Protein AF-0000000079325848 (afdb_homodimer)

Nearest PDB structures (foldseek):
  3lsg-assembly1_A  TM=9.115E-01  e=1.574E-06  Fusobacterium nucleatum subsp. nucleatum
  3w6v-assembly1_A  TM=9.261E-01  e=7.712E-06  Streptomyces griseus
  6swi-assembly1_A  TM=8.806E-01  e=7.287E-06  Geobacillus stearothermophilus
  3oio-assembly1_A  TM=8.259E-01  e=2.143E-05  Chromobacterium violaceum
  4fe7-assembly1_A-2  TM=6.084E-01  e=6.146E-06  Escherichia coli

InterPro domains:
  IPR009057 Homedomain-like superfamily [SSF46689] (204-253)
  IPR018060 AraC-like, DNA binding HTH domain [PF12833] (173-251)
  IPR018060 AraC-like, DNA binding HTH domain [PS01124] (154-252)
  IPR018060 AraC-like, DNA binding HTH domain [SM00342] (167-250)
  IPR018062 HTH domain AraC-type, conserved site [PS00041] (204-246)
  IPR020449 Transcription regulator HTH, AraC- type, HTH domain [PR00032] (219-234)
  IPR020449 Transcription regulator HTH, AraC- type, HTH domain [PR00032] (234-250)
  IPR037923 Transcription regulator HTH-like [SSF51215] (17-138)

Foldseek 3Di:
DKFWPDWDFFDKDFQFFKDWDQQAAQWKKKKFWQAKKWWQDPNDIDIDGHGKIAIAGGRHTGIMGHDDGMTTIIMTTMHDPDCLPVVPDADHRDIFHFQASVVLNVLSVVLNVLNVDDDPCSVVSNVVSVSVNSVRVNVRRPDDDQDPCRNVLVVLLVVCLVQLQDQDDLVVSCVSSVHDSVVQQVVNCVRPVDGPVVSSLVSLLVQLLVCLLPHPDDLVVSCNSSNHPDSVVNQVSNCVVPVDGSVVSSVVSVVVVVVVD/DKFWPDWDFFDKDFQFFKDWDQQAAQFKKKKFWQAKKWWQDPNDIDIDGHGKIAIAGGRHTGIMGHPDGMTTIIMTTMHDPDCLPVVPDADHRDIFHFQASVVLNVLSVVLNVLNVDDDPCSVVSNVVSVSVNSVRVNVRRPDDDDDDCSNVLVVLLVVCLVQLQDQDDLVVSCVSSVHDSVVQQVVNCVNPVDGPVVSSLVSLLVQLLVCLLPHPDDLVVSCNSSNHPDSVVNQVSNCVVPVDGSVVSSVVSVVVVVVVD

Sequence (522 aa):
MTNIFYVGCDATHTNDFIFDIPLGHDCWLLVITQTPALFYVNGEFKEYPAHSAVLYHPHQKIYYRACAEKYINDWIRFDSTESYVTETTFPLGVPFSLDDPEYCHKLLQLLVTENSFNKDYKESSIDYLLRTLFNKLLESCFHTGITPQYYNLINLRTAIHNNPGNNWTVPNMADFIHISQGYLQTIYKNTFGISCMDDVIDSRIRLAKEYLFHCNRTIVEVAILCGYNNVEHFCRQFKQVTGYTPGKFRDHAVNSSILSCMTNIFYVGCDATHTNDFIFDIPLGHDCWLLVITQTPALFYVNGEFKEYPAHSAVLYHPHQKIYYRACAEKYINDWIRFDSTESYVTETTFPLGVPFSLDDPEYCHKLLQLLVTENSFNKDYKESSIDYLLRTLFNKLLESCFHTGITPQYYNLINLRTAIHNNPGNNWTVPNMADFIHISQGYLQTIYKNTFGISCMDDVIDSRIRLAKEYLFHCNRTIVEVAILCGYNNVEHFCRQFKQVTGYTPGKFRDHAVNSSILSC

Solvent-accessible surface area (backbone atoms only — not comparable to full-atom values): 27612 Å² total; per-residue (Å²): 101,72,48,76,79,46,55,52,51,71,44,74,42,51,43,81,39,55,35,71,34,73,60,34,47,94,33,33,37,40,41,36,28,67,29,38,32,31,33,56,40,94,91,37,81,45,76,43,61,48,34,24,36,31,38,36,53,57,52,37,65,39,44,39,29,31,71,41,77,47,25,33,30,32,39,38,33,30,44,65,74,40,59,81,67,78,62,49,85,68,66,70,51,44,70,40,55,52,70,53,54,68,61,51,48,52,51,49,52,51,45,33,46,45,71,72,43,92,54,94,51,34,68,62,34,48,48,29,50,50,51,35,48,49,45,51,50,56,60,8,67,73,59,82,77,85,52,95,60,42,63,51,50,53,52,49,52,46,48,42,66,54,42,38,34,49,82,81,42,65,65,51,52,14,56,72,64,71,51,53,54,69,57,43,50,52,52,38,22,72,73,69,74,45,44,59,64,57,53,48,50,52,41,17,46,54,51,36,51,51,43,48,67,54,33,85,61,52,72,61,54,43,24,45,62,32,40,40,93,42,56,68,59,39,41,52,50,40,21,72,73,71,72,37,46,62,70,56,43,33,52,47,44,54,42,54,66,49,58,78,95,100,70,46,77,78,44,56,52,50,72,46,74,41,49,44,81,40,52,36,69,35,74,60,33,47,94,33,34,38,40,40,37,28,66,29,38,31,31,32,55,40,94,91,35,82,44,77,43,60,48,34,24,36,32,37,36,55,57,53,36,64,39,43,39,29,32,71,42,76,48,25,33,30,31,41,38,34,30,42,66,73,41,58,80,65,78,62,49,85,66,67,69,52,42,70,41,54,51,73,53,54,68,62,50,50,50,51,51,52,51,45,35,46,45,71,72,42,91,54,93,52,34,68,63,37,49,49,29,51,49,52,36,48,51,44,51,49,55,60,9,66,72,57,80,75,86,51,91,57,44,67,50,50,52,52,49,54,47,48,41,65,54,40,37,34,48,82,81,40,65,64,53,52,15,56,72,65,71,52,52,54,69,58,44,49,51,53,38,22,72,72,70,72,44,44,58,65,58,52,47,51,51,41,17,45,53,50,37,51,51,44,48,67,55,32,84,61,51,72,60,55,43,25,46,63,31,41,38,93,41,56,67,58,40,41,52,50,40,21,71,75,71,73,36,45,60,70,57,44,34,53,45,46,54,41,54,66,48,59,78,97

Organism: NCBI:txid704125

Structure (mmCIF, N/CA/C/O backbone):
data_AF-0000000079325848-model_v1
#
loop_
_entity.id
_entity.type
_entity.pdbx_description
1 polymer 'Uncharacterized protein'
#
loop_
_atom_site.group_PDB
_atom_site.id
_atom_site.type_symbol
_atom_site.label_atom_id
_atom_site.label_alt_id
_atom_site.label_comp_id
_atom_site.label_asym_id
_atom_site.label_entity_id
_atom_site.label_seq_id
_atom_site.pdbx_PDB_ins_code
_atom_site.Cartn_x
_atom_site.Cartn_y
_atom_site.Cartn_z
_atom_site.occupancy
_atom_site.B_iso_or_equiv
_atom_site.auth_seq_id
_atom_site.auth_comp_id
_atom_site.auth_asym_id
_atom_site.auth_atom_id
_atom_site.pdbx_PDB_model_num
ATOM 1 N N . MET A 1 1 ? 4.508 1.428 22.703 1 84.69 1 MET A N 1
ATOM 2 C CA . MET A 1 1 ? 3.318 2.061 22.141 1 84.69 1 MET A CA 1
ATOM 3 C C . MET A 1 1 ? 3.697 3.176 21.172 1 84.69 1 MET A C 1
ATOM 5 O O . MET A 1 1 ? 4.664 3.906 21.406 1 84.69 1 MET A O 1
ATOM 9 N N . THR A 1 2 ? 3.045 3.17 20 1 91.75 2 THR A N 1
ATOM 10 C CA . THR A 1 2 ? 3.34 4.172 18.984 1 91.75 2 THR A CA 1
ATOM 11 C C . THR A 1 2 ? 2.115 5.035 18.703 1 91.75 2 THR A C 1
ATOM 13 O O . THR A 1 2 ? 1 4.523 18.578 1 91.75 2 THR A O 1
ATOM 16 N N . ASN A 1 3 ? 2.305 6.344 18.703 1 92.75 3 ASN A N 1
ATOM 17 C CA . ASN A 1 3 ? 1.261 7.312 18.391 1 92.75 3 ASN A CA 1
ATOM 18 C C . ASN A 1 3 ? 1.679 8.234 17.25 1 92.75 3 ASN A C 1
ATOM 20 O O . ASN A 1 3 ? 2.711 8.906 17.328 1 92.75 3 ASN A O 1
ATOM 24 N N . ILE A 1 4 ? 0.86 8.273 16.219 1 96.19 4 ILE A N 1
ATOM 25 C CA . ILE A 1 4 ? 1.15 9.148 15.094 1 96.19 4 ILE A CA 1
ATOM 26 C C . ILE A 1 4 ? 0.505 10.516 15.312 1 96.19 4 ILE A C 1
ATOM 28 O O . ILE A 1 4 ? -0.701 10.602 15.562 1 96.19 4 ILE A O 1
ATOM 32 N N . PHE A 1 5 ? 1.353 11.555 15.266 1 94 5 PHE A N 1
ATOM 33 C CA . PHE A 1 5 ? 0.826 12.914 15.328 1 94 5 PHE A CA 1
ATOM 34 C C . PHE A 1 5 ? 0.332 13.359 13.953 1 94 5 PHE A C 1
ATOM 36 O O . PHE A 1 5 ? -0.732 13.977 13.844 1 94 5 PHE A O 1
ATOM 43 N N . TYR A 1 6 ? 1.135 13.062 13.008 1 94.69 6 TYR A N 1
ATOM 44 C CA . TYR A 1 6 ? 0.737 13.383 11.641 1 94.69 6 TYR A CA 1
ATOM 45 C C . TYR A 1 6 ? 1.516 12.547 10.633 1 94.69 6 TYR A C 1
ATOM 47 O O . TYR A 1 6 ? 2.686 12.227 10.852 1 94.69 6 TYR A O 1
ATOM 55 N N . VAL A 1 7 ? 0.875 12.133 9.594 1 97.06 7 VAL A N 1
ATOM 56 C CA . VAL A 1 7 ? 1.487 11.469 8.445 1 97.06 7 VAL A CA 1
ATOM 57 C C . VAL A 1 7 ? 0.909 12.023 7.152 1 97.06 7 VAL A C 1
ATOM 59 O O . VAL A 1 7 ? -0.306 12.203 7.031 1 97.06 7 VAL A O 1
ATOM 62 N N . GLY A 1 8 ? 1.808 12.391 6.285 1 94.94 8 GLY A N 1
ATOM 63 C CA . GLY A 1 8 ? 1.403 12.945 5.004 1 94.94 8 GLY A CA 1
ATOM 64 C C . GLY A 1 8 ? 2.26 12.469 3.848 1 94.94 8 GLY A C 1
ATOM 65 O O . GLY A 1 8 ? 3.393 12.023 4.051 1 94.94 8 GLY A O 1
ATOM 66 N N . CYS A 1 9 ? 1.66 12.492 2.641 1 95.44 9 CYS A N 1
ATOM 67 C CA . CYS A 1 9 ? 2.363 12.078 1.432 1 95.44 9 CYS A CA 1
ATOM 68 C C . CYS A 1 9 ? 2.295 13.156 0.362 1 95.44 9 CYS A C 1
ATOM 70 O O . CYS A 1 9 ? 1.369 13.977 0.355 1 95.44 9 CYS A O 1
ATOM 72 N N . ASP A 1 10 ? 3.318 13.156 -0.477 1 94.88 10 ASP A N 1
ATOM 73 C CA . ASP A 1 10 ? 3.357 13.914 -1.724 1 94.88 10 ASP A CA 1
ATOM 74 C C . ASP A 1 10 ? 3.225 15.414 -1.46 1 94.88 10 ASP A C 1
ATOM 76 O O . ASP A 1 10 ? 2.59 16.125 -2.234 1 94.88 10 ASP A O 1
ATOM 80 N N . ALA A 1 11 ? 3.684 15.844 -0.314 1 91.5 11 ALA A N 1
ATOM 81 C CA . ALA A 1 11 ? 3.719 17.281 -0.104 1 91.5 11 ALA A CA 1
ATOM 82 C C . ALA A 1 11 ? 4.594 17.969 -1.15 1 91.5 11 ALA A C 1
ATOM 84 O O . ALA A 1 11 ? 5.758 17.609 -1.333 1 91.5 11 ALA A O 1
ATOM 85 N N . THR A 1 12 ? 4.09 18.906 -1.812 1 91.06 12 THR A N 1
ATOM 86 C CA . THR A 1 12 ? 4.793 19.578 -2.898 1 91.06 12 THR A CA 1
ATOM 87 C C . THR A 1 12 ? 5.066 21.031 -2.547 1 91.06 12 THR A C 1
ATOM 89 O O . THR A 1 12 ? 4.148 21.781 -2.195 1 91.06 12 THR A O 1
ATOM 92 N N . HIS A 1 13 ? 6.324 21.406 -2.646 1 88.94 13 HIS A N 1
ATOM 93 C CA . HIS A 1 13 ? 6.766 22.75 -2.328 1 88.94 13 HIS A CA 1
ATOM 94 C C . HIS A 1 13 ? 7.586 23.344 -3.471 1 88.94 13 HIS A C 1
ATOM 96 O O . HIS A 1 13 ? 8.07 22.625 -4.336 1 88.94 13 HIS A O 1
ATOM 102 N N . THR A 1 14 ? 7.672 24.641 -3.416 1 89 14 THR A N 1
ATOM 103 C CA . THR A 1 14 ? 8.461 25.344 -4.418 1 89 14 THR A CA 1
ATOM 104 C C . THR A 1 14 ? 9.938 25.344 -4.047 1 89 14 THR A C 1
ATOM 106 O O . THR A 1 14 ? 10.328 24.766 -3.035 1 89 14 THR A O 1
ATOM 109 N N . ASN A 1 15 ? 10.758 25.984 -4.93 1 91.75 15 ASN A N 1
ATOM 110 C CA . ASN A 1 15 ? 12.211 25.938 -4.809 1 91.75 15 ASN A CA 1
ATOM 111 C C . ASN A 1 15 ? 12.703 26.75 -3.619 1 91.75 15 ASN A C 1
ATOM 113 O O . ASN A 1 15 ? 13.859 26.656 -3.221 1 91.75 15 ASN A O 1
ATOM 117 N N . ASP A 1 16 ? 11.906 27.484 -3.004 1 88.25 16 ASP A N 1
ATOM 118 C CA . ASP A 1 16 ? 12.297 28.328 -1.877 1 88.25 16 ASP A CA 1
ATOM 119 C C . ASP A 1 16 ? 11.984 27.641 -0.548 1 88.25 16 ASP A C 1
ATOM 121 O O . ASP A 1 16 ? 12.148 28.234 0.518 1 88.25 16 ASP A O 1
ATOM 125 N N . PHE A 1 17 ? 11.664 26.438 -0.591 1 90.56 17 PHE A N 1
ATOM 126 C CA . PHE A 1 17 ? 11.266 25.703 0.604 1 90.56 17 PHE A CA 1
ATOM 127 C C . PHE A 1 17 ? 12.461 25.469 1.52 1 90.56 17 PHE A C 1
ATOM 129 O O . PHE A 1 17 ? 13.508 25 1.071 1 90.56 17 PHE A O 1
ATOM 136 N N . ILE A 1 18 ? 12.273 25.797 2.785 1 90.12 18 ILE A N 1
ATOM 137 C CA . ILE A 1 18 ? 13.25 25.547 3.838 1 90.12 18 ILE A CA 1
ATOM 138 C C . ILE A 1 18 ? 12.539 25.031 5.086 1 90.12 18 ILE A C 1
ATOM 140 O O . ILE A 1 18 ? 11.516 25.578 5.504 1 90.12 18 ILE A O 1
ATOM 144 N N . PHE A 1 19 ? 12.977 23.922 5.625 1 91.62 19 PHE A N 1
ATOM 145 C CA . PHE A 1 19 ? 12.547 23.422 6.918 1 91.62 19 PHE A CA 1
ATOM 146 C C . PHE A 1 19 ? 13.68 23.484 7.934 1 91.62 19 PHE A C 1
ATOM 148 O O . PHE A 1 19 ? 14.672 22.781 7.812 1 91.62 19 PHE A O 1
ATOM 155 N N . ASP A 1 20 ? 13.547 24.391 8.875 1 91 20 ASP A N 1
ATOM 156 C CA . ASP A 1 20 ? 14.609 24.688 9.836 1 91 20 ASP A CA 1
ATOM 157 C C . ASP A 1 20 ? 14.07 24.703 11.266 1 91 20 ASP A C 1
ATOM 159 O O . ASP A 1 20 ? 13.438 25.672 11.68 1 91 20 ASP A O 1
ATOM 163 N N . ILE A 1 21 ? 14.367 23.609 11.961 1 89.56 21 ILE A N 1
ATOM 164 C CA . ILE A 1 21 ? 14 23.516 13.367 1 89.56 21 ILE A CA 1
ATOM 165 C C . ILE A 1 21 ? 15.242 23.234 14.203 1 89.56 21 ILE A C 1
ATOM 167 O O . ILE A 1 21 ? 15.555 22.078 14.5 1 89.56 21 ILE A O 1
ATOM 171 N N . PRO A 1 22 ? 15.875 24.25 14.703 1 89.62 22 PRO A N 1
ATOM 172 C CA . PRO A 1 22 ? 17.172 24.094 15.367 1 89.62 22 PRO A CA 1
ATOM 173 C C . PRO A 1 22 ? 17.109 23.219 16.609 1 89.62 22 PRO A C 1
ATOM 175 O O . PRO A 1 22 ? 18.047 22.484 16.906 1 89.62 22 PRO A O 1
ATOM 178 N N . LEU A 1 23 ? 15.992 23.266 17.297 1 89.25 23 LEU A N 1
ATOM 179 C CA . LEU A 1 23 ? 15.875 22.5 18.531 1 89.25 23 LEU A CA 1
ATOM 180 C C . LEU A 1 23 ? 15.18 21.156 18.281 1 89.25 23 LEU A C 1
ATOM 182 O O . LEU A 1 23 ? 15.008 20.359 19.203 1 89.25 23 LEU A O 1
ATOM 186 N N . GLY A 1 24 ? 14.773 21 17.094 1 90.19 24 GLY A N 1
ATOM 187 C CA . GLY A 1 24 ? 14.086 19.781 16.734 1 90.19 24 GLY A CA 1
ATOM 188 C C . GLY A 1 24 ? 12.68 19.688 17.281 1 90.19 24 GLY A C 1
ATOM 189 O O . GLY A 1 24 ? 12.211 20.625 17.953 1 90.19 24 GLY A O 1
ATOM 190 N N . HIS A 1 25 ? 11.953 18.594 16.953 1 89.06 25 HIS A N 1
ATOM 191 C CA . HIS A 1 25 ? 10.641 18.281 17.5 1 89.06 25 HIS A CA 1
ATOM 192 C C . HIS A 1 25 ? 10.75 17.5 18.797 1 89.06 25 HIS A C 1
ATOM 194 O O . HIS A 1 25 ? 11.812 16.953 19.109 1 89.06 25 HIS A O 1
ATOM 200 N N . ASP A 1 26 ? 9.641 17.438 19.547 1 91.06 26 ASP A N 1
ATOM 201 C CA . ASP A 1 26 ? 9.586 16.609 20.75 1 91.06 26 ASP A CA 1
ATOM 202 C C . ASP A 1 26 ? 9.188 15.172 20.406 1 91.06 26 ASP A C 1
ATOM 204 O O . ASP A 1 26 ? 8.828 14.391 21.281 1 91.06 26 ASP A O 1
ATOM 208 N N . CYS A 1 27 ? 9.234 14.844 19.188 1 95 27 CYS A N 1
ATOM 209 C CA . CYS A 1 27 ? 8.867 13.531 18.688 1 95 27 CYS A CA 1
ATOM 210 C C . CYS A 1 27 ? 9.789 13.102 17.547 1 95 27 CYS A C 1
ATOM 212 O O . CYS A 1 27 ? 10.703 13.844 17.172 1 95 27 CYS A O 1
ATOM 214 N N . TRP A 1 28 ? 9.602 11.836 17.094 1 96.94 28 TRP A N 1
ATOM 215 C CA . TRP A 1 28 ? 10.344 11.344 15.938 1 96.94 28 TRP A CA 1
ATOM 216 C C . TRP A 1 28 ? 9.805 11.938 14.641 1 96.94 28 TRP A C 1
ATOM 218 O O . TRP A 1 28 ? 8.594 12.117 14.492 1 96.94 28 TRP A O 1
ATOM 228 N N . LEU A 1 29 ? 10.711 12.219 13.719 1 96.88 29 LEU A N 1
ATOM 229 C CA . LEU A 1 29 ? 10.328 12.68 12.383 1 96.88 29 LEU A CA 1
ATOM 230 C C . LEU A 1 29 ? 11.039 11.867 11.305 1 96.88 29 LEU A C 1
ATOM 232 O O . LEU A 1 29 ? 12.266 11.82 11.266 1 96.88 29 LEU A O 1
ATOM 236 N N . LEU A 1 30 ? 10.281 11.164 10.523 1 98.31 30 LEU A N 1
ATOM 237 C CA . LEU A 1 30 ? 10.812 10.516 9.328 1 98.31 30 LEU A CA 1
ATOM 238 C C . LEU A 1 30 ? 10.422 11.289 8.078 1 98.31 30 LEU A C 1
ATOM 240 O O . LEU A 1 30 ? 9.25 11.617 7.879 1 98.31 30 LEU A O 1
ATOM 244 N N . VAL A 1 31 ? 11.398 11.625 7.277 1 97.75 31 VAL A N 1
ATOM 245 C CA . VAL A 1 31 ? 11.18 12.32 6.016 1 97.75 31 VAL A CA 1
ATOM 246 C C . VAL A 1 31 ? 11.688 11.461 4.855 1 97.75 31 VAL A C 1
ATOM 248 O O . VAL A 1 31 ? 12.789 10.914 4.918 1 97.75 31 VAL A O 1
ATOM 251 N N . ILE A 1 32 ? 10.906 11.289 3.855 1 98.19 32 ILE A N 1
ATOM 252 C CA . ILE A 1 32 ? 11.289 10.609 2.623 1 98.19 32 ILE A CA 1
ATOM 253 C C . ILE A 1 32 ? 11.102 11.547 1.434 1 98.19 32 ILE A C 1
ATOM 255 O O . ILE A 1 32 ? 9.969 11.906 1.094 1 98.19 32 ILE A O 1
ATOM 259 N N . THR A 1 33 ? 12.18 11.891 0.794 1 97.81 33 THR A N 1
ATOM 260 C CA . THR A 1 33 ? 12.109 12.844 -0.308 1 97.81 33 THR A CA 1
ATOM 261 C C . THR A 1 33 ? 11.844 12.125 -1.628 1 97.81 33 THR A C 1
ATOM 263 O O . THR A 1 33 ? 12.367 11.031 -1.859 1 97.81 33 THR A O 1
ATOM 266 N N . GLN A 1 34 ? 11.008 12.672 -2.447 1 96.88 34 GLN A N 1
ATOM 267 C CA . GLN A 1 34 ? 10.781 12.188 -3.807 1 96.88 34 GLN A CA 1
ATOM 268 C C . GLN A 1 34 ? 11.68 12.922 -4.805 1 96.88 34 GLN A C 1
ATOM 270 O O . GLN A 1 34 ? 11.906 12.438 -5.914 1 96.88 34 GLN A O 1
ATOM 275 N N . THR A 1 35 ? 12.156 14.086 -4.453 1 97.25 35 THR A N 1
ATOM 276 C CA . THR A 1 35 ? 13.086 14.914 -5.215 1 97.25 35 THR A CA 1
ATOM 277 C C . THR A 1 35 ? 14.391 15.109 -4.441 1 97.25 35 THR A C 1
ATOM 279 O O . THR A 1 35 ? 14.453 14.836 -3.242 1 97.25 35 THR A O 1
ATOM 282 N N . PRO A 1 36 ? 15.469 15.508 -5.188 1 96.75 36 PRO A N 1
ATOM 283 C CA . PRO A 1 36 ? 16.688 15.836 -4.445 1 96.75 36 PRO A CA 1
ATOM 284 C C . PRO A 1 36 ? 16.469 16.953 -3.432 1 96.75 36 PRO A C 1
ATOM 286 O O . PRO A 1 36 ? 15.547 17.766 -3.576 1 96.75 36 PRO A O 1
ATOM 289 N N . ALA A 1 37 ? 17.344 16.969 -2.402 1 97.5 37 ALA A N 1
ATOM 290 C CA . ALA A 1 37 ? 17.234 17.984 -1.35 1 97.5 37 ALA A CA 1
ATOM 291 C C . ALA A 1 37 ? 18.578 18.219 -0.678 1 97.5 37 ALA A C 1
ATOM 293 O O . ALA A 1 37 ? 19.484 17.391 -0.776 1 97.5 37 ALA A O 1
ATOM 294 N N . LEU A 1 38 ? 18.719 19.406 -0.128 1 97.75 38 LEU A N 1
ATOM 295 C CA . LEU A 1 38 ? 19.906 19.75 0.662 1 97.75 38 LEU A CA 1
ATOM 296 C C . LEU A 1 38 ? 19.625 19.578 2.152 1 97.75 38 LEU A C 1
ATOM 298 O O . LEU A 1 38 ? 18.609 20.047 2.664 1 97.75 38 LEU A O 1
ATOM 302 N N . PHE A 1 39 ? 20.516 18.859 2.809 1 97.81 39 PHE A N 1
ATOM 303 C CA . PHE A 1 39 ? 20.375 18.594 4.234 1 97.81 39 PHE A CA 1
ATOM 304 C C . PHE A 1 39 ? 21.578 19.109 5.008 1 97.81 39 PHE A C 1
ATOM 306 O O . PHE A 1 39 ? 22.672 19.219 4.457 1 97.81 39 PHE A O 1
ATOM 313 N N . TYR A 1 40 ? 21.328 19.516 6.219 1 96.38 40 TYR A N 1
ATOM 314 C CA . TYR A 1 40 ? 22.406 19.781 7.16 1 96.38 40 TYR A CA 1
ATOM 315 C C . TYR A 1 40 ? 22.812 18.516 7.887 1 96.38 40 TYR A C 1
ATOM 317 O O . TYR A 1 40 ? 22.047 17.969 8.68 1 96.38 40 TYR A O 1
ATOM 325 N N . VAL A 1 41 ? 24.031 18.031 7.652 1 94.75 41 VAL A N 1
ATOM 326 C CA . VAL A 1 41 ? 24.5 16.766 8.188 1 94.75 41 VAL A CA 1
ATOM 327 C C . VAL A 1 41 ? 25.906 16.938 8.758 1 94.75 41 VAL A C 1
ATOM 329 O O . VAL A 1 41 ? 26.828 17.344 8.039 1 94.75 41 VAL A O 1
ATOM 332 N N . ASN A 1 42 ? 26.016 16.594 9.969 1 91.81 42 ASN A N 1
ATOM 333 C CA . ASN A 1 42 ? 27.328 16.625 10.609 1 91.81 42 ASN A CA 1
ATOM 334 C C . ASN A 1 42 ? 28.016 17.969 10.406 1 91.81 42 ASN A C 1
ATOM 336 O O . ASN A 1 42 ? 29.188 18.016 10 1 91.81 42 ASN A O 1
ATOM 340 N N . GLY A 1 43 ? 27.312 19 10.508 1 91.94 43 GLY A N 1
ATOM 341 C CA . GLY A 1 43 ? 27.891 20.328 10.5 1 91.94 43 GLY A CA 1
ATOM 342 C C . GLY A 1 43 ? 28.047 20.922 9.109 1 91.94 43 GLY A C 1
ATOM 343 O O . GLY A 1 43 ? 28.578 22.016 8.945 1 91.94 43 GLY A O 1
ATOM 344 N N . GLU A 1 44 ? 27.594 20.25 8.141 1 95.38 44 GLU A N 1
ATOM 345 C CA . GLU A 1 44 ? 27.734 20.719 6.766 1 95.38 44 GLU A CA 1
ATOM 346 C C . GLU A 1 44 ? 26.438 20.547 5.984 1 95.38 44 GLU A C 1
ATOM 348 O O . GLU A 1 44 ? 25.656 19.641 6.273 1 95.38 44 GLU A O 1
ATOM 353 N N . PHE A 1 45 ? 26.312 21.453 4.98 1 96.19 45 PHE A N 1
ATOM 354 C CA . PHE A 1 45 ? 25.203 21.312 4.039 1 96.19 45 PHE A CA 1
ATOM 355 C C . PHE A 1 45 ? 25.594 20.406 2.875 1 96.19 45 PHE A C 1
ATOM 357 O O . PHE A 1 45 ? 26.641 20.625 2.246 1 96.19 45 PHE A O 1
ATOM 364 N N . LYS A 1 46 ? 24.828 19.453 2.639 1 96.62 46 LYS A N 1
ATOM 365 C CA . LYS A 1 46 ? 25.109 18.484 1.585 1 96.62 46 LYS A CA 1
ATOM 366 C C . LYS A 1 46 ? 23.859 18.141 0.796 1 96.62 46 LYS A C 1
ATOM 368 O O . LYS A 1 46 ? 22.781 17.984 1.375 1 96.62 46 LYS A O 1
ATOM 373 N N . GLU A 1 47 ? 23.984 17.984 -0.487 1 97.19 47 GLU A N 1
ATOM 374 C CA . GLU A 1 47 ? 22.875 17.562 -1.333 1 97.19 47 GLU A CA 1
ATOM 375 C C . GLU A 1 47 ? 22.75 16.047 -1.368 1 97.19 47 GLU A C 1
ATOM 377 O O . GLU A 1 47 ? 23.766 15.344 -1.419 1 97.19 47 GLU A O 1
ATOM 382 N N . TYR A 1 48 ? 21.594 15.594 -1.31 1 96.12 48 TYR A N 1
ATOM 383 C CA . TYR A 1 48 ? 21.281 14.172 -1.444 1 96.12 48 TYR A CA 1
ATOM 384 C C . TYR A 1 48 ? 20.297 13.938 -2.586 1 96.12 48 TYR A C 1
ATOM 386 O O . TYR A 1 48 ? 19.484 14.812 -2.906 1 96.12 48 TYR A O 1
ATOM 394 N N . PRO A 1 49 ? 20.375 12.812 -3.264 1 94.62 49 PRO A N 1
ATOM 395 C CA . PRO A 1 49 ? 19.516 12.539 -4.414 1 94.62 49 PRO A CA 1
ATOM 396 C C . PRO A 1 49 ? 18.062 12.289 -4.02 1 94.62 49 PRO A C 1
ATOM 398 O O . PRO A 1 49 ? 17.75 12.219 -2.828 1 94.62 49 PRO A O 1
ATOM 401 N N . ALA A 1 50 ? 17.172 12.195 -5.078 1 96 50 ALA A N 1
ATOM 402 C CA . ALA A 1 50 ? 15.781 11.781 -4.852 1 96 50 ALA A CA 1
ATOM 403 C C . ALA A 1 50 ? 15.727 10.414 -4.168 1 96 50 ALA A C 1
ATOM 405 O O . ALA A 1 50 ? 16.688 9.648 -4.219 1 96 50 ALA A O 1
ATOM 406 N N . HIS A 1 51 ? 14.633 10.188 -3.496 1 97 51 HIS A N 1
ATOM 407 C CA . HIS A 1 51 ? 14.352 8.922 -2.832 1 97 51 HIS A CA 1
ATOM 408 C C . HIS A 1 51 ? 15.312 8.688 -1.67 1 97 51 HIS A C 1
ATOM 410 O O . HIS A 1 51 ? 15.836 7.582 -1.502 1 97 51 HIS A O 1
ATOM 416 N N . SER A 1 52 ? 15.594 9.781 -0.936 1 96.5 52 SER A N 1
ATOM 417 C CA . SER A 1 52 ? 16.375 9.695 0.296 1 96.5 52 SER A CA 1
ATOM 418 C C . SER A 1 52 ? 15.461 9.672 1.522 1 96.5 52 SER A C 1
ATOM 420 O O . SER A 1 52 ? 14.422 10.336 1.542 1 96.5 52 SER A O 1
ATOM 422 N N . ALA A 1 53 ? 15.852 8.898 2.514 1 97.69 53 ALA A N 1
ATOM 423 C CA . ALA A 1 53 ? 15.156 8.859 3.795 1 97.69 53 ALA A CA 1
ATOM 424 C C . ALA A 1 53 ? 16.047 9.367 4.922 1 97.69 53 ALA A C 1
ATOM 426 O O . ALA A 1 53 ? 17.25 9.109 4.934 1 97.69 53 ALA A O 1
ATOM 427 N N . VAL A 1 54 ? 15.5 10.102 5.875 1 97.94 54 VAL A N 1
ATOM 428 C CA . VAL A 1 54 ? 16.219 10.562 7.055 1 97.94 54 VAL A CA 1
ATOM 429 C C . VAL A 1 54 ? 15.305 10.5 8.273 1 97.94 54 VAL A C 1
ATOM 431 O O . VAL A 1 54 ? 14.125 10.859 8.203 1 97.94 54 VAL A O 1
ATOM 434 N N . LEU A 1 55 ? 15.781 9.938 9.328 1 98.06 55 LEU A N 1
ATOM 435 C CA . LEU A 1 55 ? 15.07 9.867 10.602 1 98.06 55 LEU A CA 1
ATOM 436 C C . LEU A 1 55 ? 15.711 10.789 11.633 1 98.06 55 LEU A C 1
ATOM 438 O O . LEU A 1 55 ? 16.922 10.711 11.875 1 98.06 55 LEU A O 1
ATOM 442 N N . TYR A 1 56 ? 14.922 11.664 12.203 1 97.38 56 TYR A N 1
ATOM 443 C CA . TYR A 1 56 ? 15.375 12.555 13.273 1 97.38 56 TYR A CA 1
ATOM 444 C C . TYR A 1 56 ? 14.805 12.117 14.617 1 97.38 56 TYR A C 1
ATOM 446 O O . TYR A 1 56 ? 13.602 11.875 14.734 1 97.38 56 TYR A O 1
ATOM 454 N N . HIS A 1 57 ? 15.633 11.969 15.602 1 96.69 57 HIS A N 1
ATOM 455 C CA . HIS A 1 57 ? 15.164 11.664 16.953 1 96.69 57 HIS A CA 1
ATOM 456 C C . HIS A 1 57 ? 14.656 12.914 17.656 1 96.69 57 HIS A C 1
ATOM 458 O O . HIS A 1 57 ? 14.961 14.039 17.234 1 96.69 57 HIS A O 1
ATOM 464 N N . PRO A 1 58 ? 13.844 12.75 18.766 1 95.69 58 PRO A N 1
ATOM 465 C CA . PRO A 1 58 ? 13.344 13.914 19.5 1 95.69 58 PRO A CA 1
ATOM 466 C C . PRO A 1 58 ? 14.461 14.852 19.938 1 95.69 58 PRO A C 1
ATOM 468 O O . PRO A 1 58 ? 15.492 14.398 20.453 1 95.69 58 PRO A O 1
ATOM 471 N N . HIS A 1 59 ? 14.289 16.156 19.625 1 94.5 59 HIS A N 1
ATOM 472 C CA . HIS A 1 59 ? 15.148 17.25 20.062 1 94.5 59 HIS A CA 1
ATOM 473 C C . HIS A 1 59 ? 16.453 17.266 19.266 1 94.5 59 HIS A C 1
ATOM 475 O O . HIS A 1 59 ? 17.438 17.875 19.703 1 94.5 59 HIS A O 1
ATOM 481 N N . GLN A 1 60 ? 16.484 16.594 18.188 1 94.88 60 GLN A N 1
ATOM 482 C CA . GLN A 1 60 ? 17.594 16.703 17.25 1 94.88 60 GLN A CA 1
ATOM 483 C C . GLN A 1 60 ? 17.391 17.844 16.266 1 94.88 60 GLN A C 1
ATOM 485 O O . GLN A 1 60 ? 16.281 18.031 15.75 1 94.88 60 GLN A O 1
ATOM 490 N N . LYS A 1 61 ? 18.469 18.594 16.016 1 94.44 61 LYS A N 1
ATOM 491 C CA . LYS A 1 61 ? 18.375 19.656 15.023 1 94.44 61 LYS A CA 1
ATOM 492 C C . LYS A 1 61 ? 17.922 19.141 13.672 1 94.44 61 LYS A C 1
ATOM 494 O O . LYS A 1 61 ? 18.406 18.109 13.203 1 94.44 61 LYS A O 1
ATOM 499 N N . ILE A 1 62 ? 16.953 19.828 13.055 1 94.62 62 ILE A N 1
ATOM 500 C CA . ILE A 1 62 ? 16.406 19.453 11.758 1 94.62 62 ILE A CA 1
ATOM 501 C C . ILE A 1 62 ? 16.625 20.578 10.758 1 94.62 62 ILE A C 1
ATOM 503 O O . ILE A 1 62 ? 16.266 21.734 11.016 1 94.62 62 ILE A O 1
ATOM 507 N N . TYR A 1 63 ? 17.234 20.234 9.672 1 94.75 63 TYR A N 1
ATOM 508 C CA . TYR A 1 63 ? 17.375 21.219 8.602 1 94.75 63 TYR A CA 1
ATOM 509 C C . TYR A 1 63 ? 17.422 20.531 7.242 1 94.75 63 TYR A C 1
ATOM 511 O O . TYR A 1 63 ? 18.266 19.672 6.996 1 94.75 63 TYR A O 1
ATOM 519 N N . TYR A 1 64 ? 16.516 20.875 6.391 1 95.56 64 TYR A N 1
ATOM 520 C CA . TYR A 1 64 ? 16.578 20.5 4.98 1 95.56 64 TYR A CA 1
ATOM 521 C C . TYR A 1 64 ? 15.852 21.531 4.117 1 95.56 64 TYR A C 1
ATOM 523 O O . TYR A 1 64 ? 15 22.281 4.609 1 95.56 64 TYR A O 1
ATOM 531 N N . ARG A 1 65 ? 16.203 21.578 2.857 1 94.56 65 ARG A N 1
ATOM 532 C CA . ARG A 1 65 ? 15.594 22.547 1.951 1 94.56 65 ARG A CA 1
ATOM 533 C C . ARG A 1 65 ? 15.617 22.031 0.513 1 94.56 65 ARG A C 1
ATOM 535 O O . ARG A 1 65 ? 16.312 21.062 0.203 1 94.56 65 ARG A O 1
ATOM 542 N N . ALA A 1 66 ? 14.789 22.719 -0.309 1 93.88 66 ALA A N 1
ATOM 543 C CA . ALA A 1 66 ? 14.758 22.422 -1.739 1 93.88 66 ALA A CA 1
ATOM 544 C C . ALA A 1 66 ? 16.094 22.75 -2.396 1 93.88 66 ALA A C 1
ATOM 546 O O . ALA A 1 66 ? 16.766 23.703 -2.006 1 93.88 66 ALA A O 1
ATOM 547 N N . CYS A 1 67 ? 16.5 22 -3.324 1 94.06 67 CYS A N 1
ATOM 548 C CA . CYS A 1 67 ? 17.688 22.312 -4.102 1 94.06 67 CYS A CA 1
ATOM 549 C C . CYS A 1 67 ? 17.422 22.219 -5.594 1 94.06 67 CYS A C 1
ATOM 551 O O . CYS A 1 67 ? 18.344 22.156 -6.402 1 94.06 67 CYS A O 1
ATOM 553 N N . ALA A 1 68 ? 16.219 21.969 -5.945 1 91.81 68 ALA A N 1
ATOM 554 C CA . ALA A 1 68 ? 15.742 21.922 -7.324 1 91.81 68 ALA A CA 1
ATOM 555 C C . ALA A 1 68 ? 14.484 22.781 -7.496 1 91.81 68 ALA A C 1
ATOM 557 O O . ALA A 1 68 ? 14.133 23.562 -6.609 1 91.81 68 ALA A O 1
ATOM 558 N N . GLU A 1 69 ? 13.82 22.703 -8.609 1 92.44 69 GLU A N 1
ATOM 559 C CA . GLU A 1 69 ? 12.656 23.516 -8.945 1 92.44 69 GLU A CA 1
ATOM 560 C C . GLU A 1 69 ? 11.469 23.203 -8.039 1 92.44 69 GLU A C 1
ATOM 562 O O . GLU A 1 69 ? 10.695 24.078 -7.676 1 92.44 69 GLU A O 1
ATOM 567 N N . LYS A 1 70 ? 11.375 21.953 -7.699 1 94.25 70 LYS A N 1
ATOM 568 C CA . LYS A 1 70 ? 10.32 21.484 -6.797 1 94.25 70 LYS A CA 1
ATOM 569 C C . LYS A 1 70 ? 10.883 20.562 -5.719 1 94.25 70 LYS A C 1
ATOM 571 O O . LYS A 1 70 ? 11.898 19.891 -5.934 1 94.25 70 LYS A O 1
ATOM 576 N N . TYR A 1 71 ? 10.281 20.672 -4.617 1 94.56 71 TYR A N 1
ATOM 577 C CA . TYR A 1 71 ? 10.578 19.766 -3.512 1 94.56 71 TYR A CA 1
ATOM 578 C C . TYR A 1 71 ? 9.344 18.969 -3.115 1 94.56 71 TYR A C 1
ATOM 580 O O . TYR A 1 71 ? 8.32 19.547 -2.73 1 94.56 71 TYR A O 1
ATOM 588 N N . ILE A 1 72 ? 9.391 17.609 -3.262 1 96.06 72 ILE A N 1
ATOM 589 C CA . ILE A 1 72 ? 8.273 16.734 -2.932 1 96.06 72 ILE A CA 1
ATOM 590 C C . ILE A 1 72 ? 8.719 15.695 -1.896 1 96.06 72 ILE A C 1
ATOM 592 O O . ILE A 1 72 ? 9.789 15.102 -2.025 1 96.06 72 ILE A O 1
ATOM 596 N N . ASN A 1 73 ? 7.898 15.555 -0.863 1 95.88 73 ASN A N 1
ATOM 597 C CA . ASN A 1 73 ? 8.289 14.578 0.151 1 95.88 73 ASN A CA 1
ATOM 598 C C . ASN A 1 73 ? 7.074 13.945 0.818 1 95.88 73 ASN A C 1
ATOM 600 O O . ASN A 1 73 ? 5.965 14.469 0.721 1 95.88 73 ASN A O 1
ATOM 604 N N . ASP A 1 74 ? 7.238 12.773 1.386 1 97.5 74 ASP A N 1
ATOM 605 C CA . ASP A 1 74 ? 6.406 12.164 2.416 1 97.5 74 ASP A CA 1
ATOM 606 C C . ASP A 1 74 ? 7.004 12.375 3.805 1 97.5 74 ASP A C 1
ATOM 608 O O . ASP A 1 74 ? 8.211 12.57 3.941 1 97.5 74 ASP A O 1
ATOM 612 N N . TRP A 1 75 ? 6.195 12.398 4.832 1 96.44 75 TRP A N 1
ATOM 613 C CA . TRP A 1 75 ? 6.746 12.523 6.18 1 96.44 75 TRP A CA 1
ATOM 614 C C . TRP A 1 75 ? 5.793 11.938 7.215 1 96.44 75 TRP A C 1
ATOM 616 O O . TRP A 1 75 ? 4.602 11.773 6.949 1 96.44 75 TRP A O 1
ATOM 626 N N . ILE A 1 76 ? 6.301 11.578 8.305 1 97.81 76 ILE A N 1
ATOM 627 C CA . ILE A 1 76 ? 5.523 11.102 9.438 1 97.81 76 ILE A CA 1
ATOM 628 C C . ILE A 1 76 ? 6.156 11.586 10.742 1 97.81 76 ILE A C 1
ATOM 630 O O . ILE A 1 76 ? 7.371 11.484 10.922 1 97.81 76 ILE A O 1
ATOM 634 N N . ARG A 1 77 ? 5.43 12.211 11.594 1 96.38 77 ARG A N 1
ATOM 635 C CA . ARG A 1 77 ? 5.773 12.562 12.969 1 96.38 77 ARG A CA 1
ATOM 636 C C . ARG A 1 77 ? 5.059 11.648 13.961 1 96.38 77 ARG A C 1
ATOM 638 O O . ARG A 1 77 ? 3.838 11.492 13.898 1 96.38 77 ARG A O 1
ATOM 645 N N . PHE A 1 78 ? 5.816 11.055 14.805 1 97.12 78 PHE A N 1
ATOM 646 C CA . PHE A 1 78 ? 5.215 10.062 15.695 1 97.12 78 PHE A CA 1
ATOM 647 C C . PHE A 1 78 ? 6.016 9.93 16.984 1 97.12 78 PHE A C 1
ATOM 649 O O . PHE A 1 78 ? 7.191 10.281 17.031 1 97.12 78 PHE A O 1
ATOM 656 N N . ASP A 1 79 ? 5.352 9.508 18.016 1 95.88 79 ASP A N 1
ATOM 657 C CA . ASP A 1 79 ? 5.988 9.094 19.266 1 95.88 79 ASP A CA 1
ATOM 658 C C . ASP A 1 79 ? 6.051 7.574 19.359 1 95.88 79 ASP A C 1
ATOM 660 O O . ASP A 1 79 ? 5.121 6.879 18.953 1 95.88 79 ASP A O 1
ATOM 664 N N . SER A 1 80 ? 7.156 7.102 19.891 1 96 80 SER A N 1
ATOM 665 C CA . SER A 1 80 ? 7.266 5.656 20.062 1 96 80 SER A CA 1
ATOM 666 C C . SER A 1 80 ? 8.273 5.293 21.141 1 96 80 SER A C 1
ATOM 668 O O . SER A 1 80 ? 9.32 5.93 21.266 1 96 80 SER A O 1
ATOM 670 N N . THR A 1 81 ? 7.98 4.32 21.922 1 94.81 81 THR A N 1
ATOM 671 C CA . THR A 1 81 ? 8.914 3.742 22.875 1 94.81 81 THR A CA 1
ATOM 672 C C . THR A 1 81 ? 9.359 2.355 22.422 1 94.81 81 THR A C 1
ATOM 674 O O . THR A 1 81 ? 10.047 1.648 23.172 1 94.81 81 THR A O 1
ATOM 677 N N . GLU A 1 82 ? 8.945 1.912 21.281 1 96.06 82 GLU A N 1
ATOM 678 C CA . GLU A 1 82 ? 9.25 0.579 20.766 1 96.06 82 GLU A CA 1
ATOM 679 C C . GLU A 1 82 ? 10.727 0.459 20.375 1 96.06 82 GLU A C 1
ATOM 681 O O . GLU A 1 82 ? 11.297 1.387 19.812 1 96.06 82 GLU A O 1
ATOM 686 N N . SER A 1 83 ? 11.25 -0.666 20.531 1 96.44 83 SER A N 1
ATOM 687 C CA . SER A 1 83 ? 12.68 -0.885 20.344 1 96.44 83 SER A CA 1
ATOM 688 C C . SER A 1 83 ? 13.086 -0.755 18.891 1 96.44 83 SER A C 1
ATOM 690 O O . SER A 1 83 ? 14.203 -0.332 18.578 1 96.44 83 SER A O 1
ATOM 692 N N . TYR A 1 84 ? 12.219 -1.184 17.953 1 95.69 84 TYR A N 1
ATOM 693 C CA . TYR A 1 84 ? 12.594 -1.122 16.547 1 95.69 84 TYR A CA 1
ATOM 694 C C . TYR A 1 84 ? 12.82 0.318 16.109 1 95.69 84 TYR A C 1
ATOM 696 O O . TYR A 1 84 ? 13.5 0.568 15.102 1 95.69 84 TYR A O 1
ATOM 704 N N . VAL A 1 85 ? 12.297 1.297 16.828 1 97.06 85 VAL A N 1
ATOM 705 C CA . VAL A 1 85 ? 12.508 2.715 16.562 1 97.06 85 VAL A CA 1
ATOM 706 C C . VAL A 1 85 ? 13.672 3.236 17.406 1 97.06 85 VAL A C 1
ATOM 708 O O . VAL A 1 85 ? 14.648 3.766 16.859 1 97.06 85 VAL A O 1
ATOM 711 N N . THR A 1 86 ? 13.641 3.055 18.75 1 95.94 86 THR A N 1
ATOM 712 C CA . THR A 1 86 ? 14.555 3.678 19.703 1 95.94 86 THR A CA 1
ATOM 713 C C . THR A 1 86 ? 15.945 3.057 19.594 1 95.94 86 THR A C 1
ATOM 715 O O . THR A 1 86 ? 16.938 3.697 19.938 1 95.94 86 THR A O 1
ATOM 718 N N . GLU A 1 87 ? 16.016 1.807 19.062 1 95.31 87 GLU A N 1
ATOM 719 C CA . GLU A 1 87 ? 17.297 1.102 18.984 1 95.31 87 GLU A CA 1
ATOM 720 C C . GLU A 1 87 ? 17.672 0.808 17.531 1 95.31 87 GLU A C 1
ATOM 722 O O . GLU A 1 87 ? 18.438 -0.116 17.266 1 95.31 87 GLU A O 1
ATOM 727 N N . THR A 1 88 ? 17.078 1.547 16.656 1 93.88 88 THR A N 1
ATOM 728 C CA . THR A 1 88 ? 17.391 1.317 15.25 1 93.88 88 THR A CA 1
ATOM 729 C C . THR A 1 88 ? 18.891 1.476 15.008 1 93.88 88 THR A C 1
ATOM 731 O O . THR A 1 88 ? 19.562 2.213 15.727 1 93.88 88 THR A O 1
ATOM 734 N N . THR A 1 89 ? 19.438 0.853 13.938 1 91.19 89 THR A N 1
ATOM 735 C CA . THR A 1 89 ? 20.875 0.806 13.727 1 91.19 89 THR A CA 1
ATOM 736 C C . THR A 1 89 ? 21.281 1.718 12.578 1 91.19 89 THR A C 1
ATOM 738 O O . THR A 1 89 ? 22.484 1.936 12.344 1 91.19 89 THR A O 1
ATOM 741 N N . PHE A 1 90 ? 20.328 2.17 11.82 1 88.88 90 PHE A N 1
ATOM 742 C CA . PHE A 1 90 ? 20.75 3.092 10.773 1 88.88 90 PHE A CA 1
ATOM 743 C C . PHE A 1 90 ? 20.953 4.492 11.328 1 88.88 90 PHE A C 1
ATOM 745 O O . PHE A 1 90 ? 20.422 4.828 12.391 1 88.88 90 PHE A O 1
ATOM 752 N N . PRO A 1 91 ? 21.781 5.324 10.688 1 91.12 91 PRO A N 1
ATOM 753 C CA . PRO A 1 91 ? 22.188 6.629 11.219 1 91.12 91 PRO A CA 1
ATOM 754 C C . PRO A 1 91 ? 21.016 7.617 11.297 1 91.12 91 PRO A C 1
ATOM 756 O O . PRO A 1 91 ? 20.234 7.719 10.359 1 91.12 91 PRO A O 1
ATOM 759 N N . LEU A 1 92 ? 20.984 8.281 12.406 1 95.38 92 LEU A N 1
ATOM 760 C CA . LEU A 1 92 ? 19.969 9.297 12.633 1 95.38 92 LEU A CA 1
ATOM 761 C C . LEU A 1 92 ? 20.438 10.664 12.133 1 95.38 92 LEU A C 1
ATOM 763 O O . LEU A 1 92 ? 21.594 11.023 12.305 1 95.38 92 LEU A O 1
ATOM 767 N N . GLY A 1 93 ? 19.578 11.359 11.438 1 96.06 93 GLY A N 1
ATOM 768 C CA . GLY A 1 93 ? 19.891 12.695 10.938 1 96.06 93 GLY A CA 1
ATOM 769 C C . GLY A 1 93 ? 20.766 12.68 9.695 1 96.06 93 GLY A C 1
ATOM 770 O O . GLY A 1 93 ? 21.219 13.727 9.242 1 96.06 93 GLY A O 1
ATOM 771 N N . VAL A 1 94 ? 21.031 11.523 9.164 1 95.94 94 VAL A N 1
ATOM 772 C CA . VAL A 1 94 ? 21.812 11.383 7.945 1 95.94 94 VAL A CA 1
ATOM 773 C C . VAL A 1 94 ? 20.984 10.688 6.863 1 95.94 94 VAL A C 1
ATOM 775 O O . VAL A 1 94 ? 20.609 9.523 7.02 1 95.94 94 VAL A O 1
ATOM 778 N N . PRO A 1 95 ? 20.734 11.391 5.793 1 96.31 95 PRO A N 1
ATOM 779 C CA . PRO A 1 95 ? 19.922 10.773 4.734 1 96.31 95 PRO A CA 1
ATOM 780 C C . PRO A 1 95 ? 20.641 9.609 4.047 1 96.31 95 PRO A C 1
ATOM 782 O O . PRO A 1 95 ? 21.875 9.625 3.926 1 96.31 95 PRO A O 1
ATOM 785 N N . PHE A 1 96 ? 19.906 8.641 3.627 1 95.31 96 PHE A N 1
ATOM 786 C CA . PHE A 1 96 ? 20.375 7.535 2.811 1 95.31 96 PHE A CA 1
ATOM 787 C C . PHE A 1 96 ? 19.375 7.191 1.716 1 95.31 96 PHE A C 1
ATOM 789 O O . PHE A 1 96 ? 18.188 7.496 1.84 1 95.31 96 PHE A O 1
ATOM 796 N N . SER A 1 97 ? 19.797 6.559 0.648 1 95.38 97 SER A N 1
ATOM 797 C CA . SER A 1 97 ? 18.938 6.223 -0.49 1 95.38 97 SER A CA 1
ATOM 798 C C . SER A 1 97 ? 18.078 5.008 -0.19 1 95.38 97 SER A C 1
ATOM 800 O O . SER A 1 97 ? 18.547 4.016 0.36 1 95.38 97 SER A O 1
ATOM 802 N N . LEU A 1 98 ? 16.844 5.09 -0.579 1 95.94 98 LEU A N 1
ATOM 803 C CA . LEU A 1 98 ? 15.898 3.994 -0.393 1 95.94 98 LEU A CA 1
ATOM 804 C C . LEU A 1 98 ? 16.109 2.908 -1.442 1 95.94 98 LEU A C 1
ATOM 806 O O . LEU A 1 98 ? 16.375 3.209 -2.611 1 95.94 98 LEU A O 1
ATOM 810 N N . ASP A 1 99 ? 15.945 1.722 -1.017 1 94.5 99 ASP A N 1
ATOM 811 C CA . ASP A 1 99 ? 16.016 0.593 -1.94 1 94.5 99 ASP A CA 1
ATOM 812 C C . ASP A 1 99 ? 14.75 0.511 -2.799 1 94.5 99 ASP A C 1
ATOM 814 O O . ASP A 1 99 ? 14.82 0.18 -3.984 1 94.5 99 ASP A O 1
ATOM 818 N N . ASP A 1 100 ? 13.641 0.676 -2.219 1 94.94 100 ASP A N 1
ATOM 819 C CA . ASP A 1 100 ? 12.352 0.612 -2.904 1 94.94 100 ASP A CA 1
ATOM 820 C C . ASP A 1 100 ? 11.438 1.75 -2.463 1 94.94 100 ASP A C 1
ATOM 822 O O . ASP A 1 100 ? 10.555 1.556 -1.617 1 94.94 100 ASP A O 1
ATOM 826 N N . PRO A 1 101 ? 11.523 2.91 -3.086 1 96.94 101 PRO A N 1
ATOM 827 C CA . PRO A 1 101 ? 10.75 4.086 -2.672 1 96.94 101 PRO A CA 1
ATOM 828 C C . PRO A 1 101 ? 9.25 3.904 -2.873 1 96.94 101 PRO A C 1
ATOM 830 O O . PRO A 1 101 ? 8.445 4.414 -2.084 1 96.94 101 PRO A O 1
ATOM 833 N N . GLU A 1 102 ? 8.875 3.225 -3.93 1 96.81 102 GLU A N 1
ATOM 834 C CA . GLU A 1 102 ? 7.449 3.018 -4.188 1 96.81 102 GLU A CA 1
ATOM 835 C C . GLU A 1 102 ? 6.805 2.172 -3.092 1 96.81 102 GLU A C 1
ATOM 837 O O . GLU A 1 102 ? 5.672 2.43 -2.688 1 96.81 102 GLU A O 1
ATOM 842 N N . TYR A 1 103 ? 7.508 1.154 -2.66 1 97.62 103 TYR A N 1
ATOM 843 C CA . TYR A 1 103 ? 7.047 0.328 -1.55 1 97.62 103 TYR A CA 1
ATOM 844 C C . TYR A 1 103 ? 6.82 1.17 -0.3 1 97.62 103 TYR A C 1
ATOM 846 O O . TYR A 1 103 ? 5.766 1.079 0.334 1 97.62 103 TYR A O 1
ATOM 854 N N . CYS A 1 104 ? 7.75 1.992 0.05 1 98.31 104 CYS A N 1
ATOM 855 C CA . CYS A 1 104 ? 7.656 2.854 1.224 1 98.31 104 CYS A CA 1
ATOM 856 C C . CYS A 1 104 ? 6.523 3.859 1.074 1 98.31 104 CYS A C 1
ATOM 858 O O . CYS A 1 104 ? 5.812 4.148 2.039 1 98.31 104 CYS A O 1
ATOM 860 N N . HIS A 1 105 ? 6.41 4.359 -0.12 1 98.12 105 HIS A N 1
ATOM 861 C CA . HIS A 1 105 ? 5.328 5.305 -0.392 1 98.12 105 HIS A CA 1
ATOM 862 C C . HIS A 1 105 ? 3.967 4.668 -0.139 1 98.12 105 HIS A C 1
ATOM 864 O O . HIS A 1 105 ? 3.088 5.293 0.46 1 98.12 105 HIS A O 1
ATOM 870 N N . LYS A 1 106 ? 3.756 3.453 -0.597 1 97.69 106 LYS A N 1
ATOM 871 C CA . LYS A 1 106 ? 2.508 2.732 -0.368 1 97.69 106 LYS A CA 1
ATOM 872 C C . LYS A 1 106 ? 2.25 2.539 1.124 1 97.69 106 LYS A C 1
ATOM 874 O O . LYS A 1 106 ? 1.116 2.676 1.587 1 97.69 106 LYS A O 1
ATOM 879 N N . LEU A 1 107 ? 3.287 2.184 1.845 1 98.69 107 LEU A N 1
ATOM 880 C CA . LEU A 1 107 ? 3.148 2.021 3.287 1 98.69 107 LEU A CA 1
ATOM 881 C C . LEU A 1 107 ? 2.693 3.322 3.939 1 98.69 107 LEU A C 1
ATOM 883 O O . LEU A 1 107 ? 1.835 3.311 4.824 1 98.69 107 LEU A O 1
ATOM 887 N N . LEU A 1 108 ? 3.229 4.434 3.527 1 98.38 108 LEU A N 1
ATOM 888 C CA . LEU A 1 108 ? 2.852 5.723 4.09 1 98.38 108 LEU A CA 1
ATOM 889 C C . LEU A 1 108 ? 1.407 6.07 3.742 1 98.38 108 LEU A C 1
ATOM 891 O O . LEU A 1 108 ? 0.678 6.617 4.574 1 98.38 108 LEU A O 1
ATOM 895 N N . GLN A 1 109 ? 1.016 5.77 2.549 1 97.56 109 GLN A N 1
ATOM 896 C CA . GLN A 1 109 ? -0.379 5.977 2.172 1 97.56 109 GLN A CA 1
ATOM 897 C C . GLN A 1 109 ? -1.316 5.18 3.074 1 97.56 109 GLN A C 1
ATOM 899 O O . GLN A 1 109 ? -2.375 5.676 3.469 1 97.56 109 GLN A O 1
ATOM 904 N N . LEU A 1 110 ? -0.94 3.951 3.305 1 98.19 110 LEU A N 1
ATOM 905 C CA . LEU A 1 110 ? -1.735 3.121 4.203 1 98.19 110 LEU A CA 1
ATOM 906 C C . LEU A 1 110 ? -1.776 3.723 5.605 1 98.19 110 LEU A C 1
ATOM 908 O O . LEU A 1 110 ? -2.816 3.693 6.266 1 98.19 110 LEU A O 1
ATOM 912 N N . LEU A 1 111 ? -0.684 4.246 6.059 1 98.25 111 LEU A N 1
ATOM 913 C CA . LEU A 1 111 ? -0.613 4.879 7.371 1 98.25 111 LEU A CA 1
ATOM 914 C C . LEU A 1 111 ? -1.51 6.109 7.43 1 98.25 111 LEU A C 1
ATOM 916 O O . LEU A 1 111 ? -2.146 6.371 8.453 1 98.25 111 LEU A O 1
ATOM 920 N N . VAL A 1 112 ? -1.529 6.895 6.352 1 97 112 VAL A N 1
ATOM 921 C CA . VAL A 1 112 ? -2.418 8.047 6.285 1 97 112 VAL A CA 1
ATOM 922 C C . VAL A 1 112 ? -3.865 7.602 6.473 1 97 112 VAL A C 1
ATOM 924 O O . VAL A 1 112 ? -4.602 8.18 7.277 1 97 112 VAL A O 1
ATOM 927 N N . THR A 1 113 ? -4.203 6.598 5.738 1 95.56 113 THR A N 1
ATOM 928 C CA . THR A 1 113 ? -5.562 6.07 5.809 1 95.56 113 THR A CA 1
ATOM 929 C C . THR A 1 113 ? -5.875 5.566 7.215 1 95.56 113 THR A C 1
ATOM 931 O O . THR A 1 113 ? -6.926 5.887 7.777 1 95.56 113 THR A O 1
ATOM 934 N N . GLU A 1 114 ? -4.949 4.801 7.734 1 95.69 114 GLU A N 1
ATOM 935 C CA . GLU A 1 114 ? -5.152 4.273 9.078 1 95.69 114 GLU A CA 1
ATOM 936 C C . GLU A 1 114 ? -5.324 5.398 10.094 1 95.69 114 GLU A C 1
ATOM 938 O O . GLU A 1 114 ? -6.156 5.305 11 1 95.69 114 GLU A O 1
ATOM 943 N N . ASN A 1 115 ? -4.527 6.367 9.945 1 94.5 115 ASN A N 1
ATOM 944 C CA . ASN A 1 115 ? -4.523 7.465 10.906 1 94.5 115 ASN A CA 1
ATOM 945 C C . ASN A 1 115 ? -5.77 8.336 10.773 1 94.5 115 ASN A C 1
ATOM 947 O O . ASN A 1 115 ? -6.168 9.008 11.727 1 94.5 115 ASN A O 1
ATOM 951 N N . SER A 1 116 ? -6.324 8.328 9.641 1 91.38 116 SER A N 1
ATOM 952 C CA . SER A 1 116 ? -7.445 9.219 9.359 1 91.38 116 SER A CA 1
ATOM 953 C C . SER A 1 116 ? -8.781 8.555 9.688 1 91.38 116 SER A C 1
ATOM 955 O O . SER A 1 116 ? -9.789 9.227 9.883 1 91.38 116 SER A O 1
ATOM 957 N N . PHE A 1 117 ? -8.656 7.242 9.672 1 89.88 117 PHE A N 1
ATOM 958 C CA . PHE A 1 117 ? -9.875 6.5 9.984 1 89.88 117 PHE A CA 1
ATOM 959 C C . PHE A 1 117 ? -9.836 5.965 11.406 1 89.88 117 PHE A C 1
ATOM 961 O O . PHE A 1 117 ? -8.758 5.773 11.977 1 89.88 117 PHE A O 1
ATOM 968 N N . ASN A 1 118 ? -10.742 6.016 12.211 1 87 118 ASN A N 1
ATOM 969 C CA . ASN A 1 118 ? -10.828 5.527 13.578 1 87 118 ASN A CA 1
ATOM 970 C C . ASN A 1 118 ? -11.461 4.141 13.648 1 87 118 ASN A C 1
ATOM 972 O O . ASN A 1 118 ? -12.484 3.951 14.305 1 87 118 ASN A O 1
ATOM 976 N N . LYS A 1 119 ? -10.633 3.135 13.141 1 90.5 119 LYS A N 1
ATOM 977 C CA . LYS A 1 119 ? -11.148 1.769 13.109 1 90.5 119 LYS A CA 1
ATOM 978 C C . LYS A 1 119 ? -10.695 0.987 14.344 1 90.5 119 LYS A C 1
ATOM 980 O O . LYS A 1 119 ? -9.797 1.421 15.07 1 90.5 119 LYS A O 1
ATOM 985 N N . ASP A 1 120 ? -11.273 -0.182 14.633 1 91.19 120 ASP A N 1
ATOM 986 C CA . ASP A 1 120 ? -11.109 -0.963 15.852 1 91.19 120 ASP A CA 1
ATOM 987 C C . ASP A 1 120 ? -9.648 -1.386 16.047 1 91.19 120 ASP A C 1
ATOM 989 O O . ASP A 1 120 ? -9.133 -1.359 17.156 1 91.19 120 ASP A O 1
ATOM 993 N N . TYR A 1 121 ? -8.922 -1.743 15.008 1 94.5 121 TYR A N 1
ATOM 994 C CA . TYR A 1 121 ? -7.562 -2.252 15.125 1 94.5 121 TYR A CA 1
ATOM 995 C C . TYR A 1 121 ? -6.555 -1.233 14.609 1 94.5 121 TYR A C 1
ATOM 997 O O . TYR A 1 121 ? -5.473 -1.603 14.148 1 94.5 121 TYR A O 1
ATOM 1005 N N . LYS A 1 122 ? -6.891 0.036 14.727 1 95.62 122 LYS A N 1
ATOM 1006 C CA . LYS A 1 122 ? -6.059 1.129 14.227 1 95.62 122 LYS A CA 1
ATOM 1007 C C . LYS A 1 122 ? -4.66 1.074 14.836 1 95.62 122 LYS A C 1
ATOM 1009 O O . LYS A 1 122 ? -3.662 1.092 14.117 1 95.62 122 LYS A O 1
ATOM 1014 N N . GLU A 1 123 ? -4.594 0.969 16.156 1 95.62 123 GLU A N 1
ATOM 1015 C CA . GLU A 1 123 ? -3.312 1.042 16.859 1 95.62 123 GLU A CA 1
ATOM 1016 C C . GLU A 1 123 ? -2.389 -0.096 16.422 1 95.62 123 GLU A C 1
ATOM 1018 O O . GLU A 1 123 ? -1.214 0.13 16.125 1 95.62 123 GLU A O 1
ATOM 1023 N N . SER A 1 124 ? -2.885 -1.316 16.406 1 96.69 124 SER A N 1
ATOM 1024 C CA . SER A 1 124 ? -2.064 -2.457 16.016 1 96.69 124 SER A CA 1
ATOM 1025 C C . SER A 1 124 ? -1.684 -2.381 14.539 1 96.69 124 SER A C 1
ATOM 1027 O O . SER A 1 124 ? -0.556 -2.709 14.164 1 96.69 124 SER A O 1
ATOM 1029 N N . SER A 1 125 ? -2.619 -1.963 13.703 1 97.56 125 SER A N 1
ATOM 1030 C CA . SER A 1 125 ? -2.328 -1.815 12.281 1 97.56 125 SER A CA 1
ATOM 1031 C C . SER A 1 125 ? -1.222 -0.793 12.047 1 97.56 125 SER A C 1
ATOM 1033 O O . SER A 1 125 ? -0.307 -1.032 11.25 1 97.56 125 SER A O 1
ATOM 1035 N N . ILE A 1 126 ? -1.322 0.343 12.719 1 97.56 126 ILE A N 1
ATOM 1036 C CA . ILE A 1 126 ? -0.297 1.374 12.602 1 97.56 126 ILE A CA 1
ATOM 1037 C C . ILE A 1 126 ? 1.055 0.808 13.031 1 97.56 126 ILE A C 1
ATOM 1039 O O . ILE A 1 126 ? 2.062 1.012 12.352 1 97.56 126 ILE A O 1
ATOM 1043 N N . ASP A 1 127 ? 1.043 0.111 14.094 1 97.81 127 ASP A N 1
ATOM 1044 C CA . ASP A 1 127 ? 2.285 -0.47 14.586 1 97.81 127 ASP A CA 1
ATOM 1045 C C . ASP A 1 127 ? 2.896 -1.425 13.562 1 97.81 127 ASP A C 1
ATOM 1047 O O . ASP A 1 127 ? 4.102 -1.382 13.312 1 97.81 127 ASP A O 1
ATOM 1051 N N . TYR A 1 128 ? 2.139 -2.322 13.008 1 97.94 128 TYR A N 1
ATOM 1052 C CA . TYR A 1 128 ? 2.639 -3.291 12.039 1 97.94 128 TYR A CA 1
ATOM 1053 C C . TYR A 1 128 ? 3.139 -2.596 10.781 1 97.94 128 TYR A C 1
ATOM 1055 O O . TYR A 1 128 ? 4.156 -2.994 10.203 1 97.94 128 TYR A O 1
ATOM 1063 N N . LEU A 1 129 ? 2.416 -1.601 10.328 1 98.56 129 LEU A N 1
ATOM 1064 C CA . LEU A 1 129 ? 2.836 -0.849 9.148 1 98.56 129 LEU A CA 1
ATOM 1065 C C . LEU A 1 129 ? 4.156 -0.131 9.406 1 98.56 129 LEU A C 1
ATOM 1067 O O . LEU A 1 129 ? 5.035 -0.114 8.539 1 98.56 129 LEU A O 1
ATOM 1071 N N . LEU A 1 130 ? 4.277 0.454 10.578 1 98.5 130 LEU A N 1
ATOM 1072 C CA . LEU A 1 130 ? 5.52 1.134 10.93 1 98.5 130 LEU A CA 1
ATOM 1073 C C . LEU A 1 130 ? 6.676 0.141 11.023 1 98.5 130 LEU A C 1
ATOM 1075 O O . LEU A 1 130 ? 7.785 0.426 10.562 1 98.5 130 LEU A O 1
ATOM 1079 N N . ARG A 1 131 ? 6.461 -1.001 11.617 1 98.12 131 ARG A N 1
ATOM 1080 C CA . ARG A 1 131 ? 7.492 -2.029 11.688 1 98.12 131 ARG A CA 1
ATOM 1081 C C . ARG A 1 131 ? 7.941 -2.453 10.289 1 98.12 131 ARG A C 1
ATOM 1083 O O . ARG A 1 131 ? 9.141 -2.643 10.047 1 98.12 131 ARG A O 1
ATOM 1090 N N . THR A 1 132 ? 7.012 -2.623 9.398 1 98.44 132 THR A N 1
ATOM 1091 C CA . THR A 1 132 ? 7.34 -2.955 8.016 1 98.44 132 THR A CA 1
ATOM 1092 C C . THR A 1 132 ? 8.164 -1.843 7.375 1 98.44 132 THR A C 1
ATOM 1094 O O . THR A 1 132 ? 9.141 -2.113 6.68 1 98.44 132 THR A O 1
ATOM 1097 N N . LEU A 1 133 ? 7.734 -0.603 7.598 1 98.5 133 LEU A N 1
ATOM 1098 C CA . LEU A 1 133 ? 8.453 0.548 7.062 1 98.5 133 LEU A CA 1
ATOM 1099 C C . LEU A 1 133 ? 9.898 0.563 7.555 1 98.5 133 LEU A C 1
ATOM 1101 O O . LEU A 1 133 ? 10.828 0.752 6.766 1 98.5 133 LEU A O 1
ATOM 1105 N N . PHE A 1 134 ? 10.125 0.321 8.797 1 98.12 134 PHE A N 1
ATOM 1106 C CA . PHE A 1 134 ? 11.469 0.339 9.375 1 98.12 134 PHE A CA 1
ATOM 1107 C C . PHE A 1 134 ? 12.297 -0.82 8.844 1 98.12 134 PHE A C 1
ATOM 1109 O O . PHE A 1 134 ? 13.516 -0.691 8.672 1 98.12 134 PHE A O 1
ATOM 1116 N N . ASN A 1 135 ? 11.664 -2.016 8.633 1 97.31 135 ASN A N 1
ATOM 1117 C CA . ASN A 1 135 ? 12.367 -3.092 7.941 1 97.31 135 ASN A CA 1
ATOM 1118 C C . ASN A 1 135 ? 12.922 -2.627 6.598 1 97.31 135 ASN A C 1
ATOM 1120 O O . ASN A 1 135 ? 14.078 -2.92 6.266 1 97.31 135 ASN A O 1
ATOM 1124 N N . LYS A 1 136 ? 12.102 -1.91 5.859 1 97.06 136 LYS A N 1
ATOM 1125 C CA . LYS A 1 136 ? 12.508 -1.448 4.535 1 97.06 136 LYS A CA 1
ATOM 1126 C C . LYS A 1 136 ? 13.617 -0.406 4.629 1 97.06 136 LYS A C 1
ATOM 1128 O O . LYS A 1 136 ? 14.5 -0.358 3.775 1 97.06 136 LYS A O 1
ATOM 1133 N N . LEU A 1 137 ? 13.516 0.452 5.641 1 97.12 137 LEU A N 1
ATOM 1134 C CA . LEU A 1 137 ? 14.578 1.423 5.863 1 97.12 137 LEU A CA 1
ATOM 1135 C C . LEU A 1 137 ? 15.898 0.721 6.176 1 97.12 137 LEU A C 1
ATOM 1137 O O . LEU A 1 137 ? 16.938 1.081 5.625 1 97.12 137 LEU A O 1
ATOM 1141 N N . LEU A 1 138 ? 15.836 -0.254 6.98 1 95.56 138 LEU A N 1
ATOM 1142 C CA . LEU A 1 138 ? 17.031 -1.009 7.344 1 95.56 138 LEU A CA 1
ATOM 1143 C C . LEU A 1 138 ? 17.625 -1.712 6.125 1 95.56 138 LEU A C 1
ATOM 1145 O O . LEU A 1 138 ? 18.844 -1.73 5.945 1 95.56 138 LEU A O 1
ATOM 1149 N N . GLU A 1 139 ? 16.797 -2.303 5.336 1 94.25 139 GLU A N 1
ATOM 1150 C CA . GLU A 1 139 ? 17.234 -2.971 4.117 1 94.25 139 GLU A CA 1
ATOM 1151 C C . GLU A 1 139 ? 17.938 -1.994 3.18 1 94.25 139 GLU A C 1
ATOM 1153 O O . GLU A 1 139 ? 18.828 -2.385 2.424 1 94.25 139 GLU A O 1
ATOM 1158 N N . SER A 1 140 ? 17.531 -0.714 3.209 1 93.69 140 SER A N 1
ATOM 1159 C CA . SER A 1 140 ? 18.047 0.318 2.318 1 93.69 140 SER A CA 1
ATOM 1160 C C . SER A 1 140 ? 19.406 0.816 2.787 1 93.69 140 SER A C 1
ATOM 1162 O O . SER A 1 140 ? 20.281 1.123 1.969 1 93.69 140 SER A O 1
ATOM 1164 N N . CYS A 1 141 ? 19.531 0.975 4.051 1 86.31 141 CYS A N 1
ATOM 1165 C CA . CYS A 1 141 ? 20.719 1.586 4.625 1 86.31 141 CYS A CA 1
ATOM 1166 C C . CYS A 1 141 ? 21.969 0.757 4.316 1 86.31 141 CYS A C 1
ATOM 1168 O O . CYS A 1 141 ? 23.062 1.298 4.207 1 86.31 141 CYS A O 1
ATOM 1170 N N . PHE A 1 142 ? 21.859 -0.443 3.98 1 75.62 142 PHE A N 1
ATOM 1171 C CA . PHE A 1 142 ? 23.016 -1.294 3.744 1 75.62 142 PHE A CA 1
ATOM 1172 C C . PHE A 1 142 ? 23.219 -1.534 2.252 1 75.62 142 PHE A C 1
ATOM 1174 O O . PHE A 1 142 ? 24.141 -2.25 1.853 1 75.62 142 PHE A O 1
ATOM 1181 N N . HIS A 1 143 ? 22.359 -0.951 1.553 1 73.31 143 HIS A N 1
ATOM 1182 C CA . HIS A 1 143 ? 22.469 -1.146 0.112 1 73.31 143 HIS A CA 1
ATOM 1183 C C . HIS A 1 143 ? 23.391 -0.104 -0.516 1 73.31 143 HIS A C 1
ATOM 1185 O O . HIS A 1 143 ? 23.234 1.095 -0.271 1 73.31 143 HIS A O 1
ATOM 1191 N N . THR A 1 144 ? 24.531 -0.734 -1.005 1 69.19 144 THR A N 1
ATOM 1192 C CA . THR A 1 144 ? 25.5 0.121 -1.678 1 69.19 144 THR A CA 1
ATOM 1193 C C . THR A 1 144 ? 25.391 -0.015 -3.193 1 69.19 144 THR A C 1
ATOM 1195 O O . THR A 1 144 ? 24.906 -1.035 -3.695 1 69.19 144 THR A O 1
ATOM 1198 N N . GLY A 1 145 ? 25.094 1.18 -3.963 1 69.25 145 GLY A N 1
ATOM 1199 C CA . GLY A 1 145 ? 25.25 1.103 -5.406 1 69.25 145 GLY A CA 1
ATOM 1200 C C . GLY A 1 145 ? 23.969 1.413 -6.156 1 69.25 145 GLY A C 1
ATOM 1201 O O . GLY A 1 145 ? 23.578 0.674 -7.062 1 69.25 145 GLY A O 1
ATOM 1202 N N . ILE A 1 146 ? 23.359 2.293 -5.801 1 81.56 146 ILE A N 1
ATOM 1203 C CA . ILE A 1 146 ? 22.172 2.701 -6.547 1 81.56 146 ILE A CA 1
ATOM 1204 C C . ILE A 1 146 ? 22.594 3.33 -7.875 1 81.56 146 ILE A C 1
ATOM 1206 O O . ILE A 1 146 ? 23.188 4.41 -7.895 1 81.56 146 ILE A O 1
ATOM 1210 N N . THR A 1 147 ? 22.344 2.551 -8.953 1 82.5 147 THR A N 1
ATOM 1211 C CA . THR A 1 147 ? 22.656 3.006 -10.297 1 82.5 147 THR A CA 1
ATOM 1212 C C . THR A 1 147 ? 21.531 3.883 -10.844 1 82.5 147 THR A C 1
ATOM 1214 O O . THR A 1 147 ? 20.422 3.896 -10.305 1 82.5 147 THR A O 1
ATOM 1217 N N . PRO A 1 148 ? 21.672 4.695 -11.836 1 81.06 148 PRO A N 1
ATOM 1218 C CA . PRO A 1 148 ? 20.672 5.621 -12.375 1 81.06 148 PRO A CA 1
ATOM 1219 C C . PRO A 1 148 ? 19.359 4.93 -12.719 1 81.06 148 PRO A C 1
ATOM 1221 O O . PRO A 1 148 ? 18.281 5.52 -12.555 1 81.06 148 PRO A O 1
ATOM 1224 N N . GLN A 1 149 ? 19.438 3.578 -13.188 1 92.44 149 GLN A N 1
ATOM 1225 C CA . GLN A 1 149 ? 18.219 2.887 -13.617 1 92.44 149 GLN A CA 1
ATOM 1226 C C . GLN A 1 149 ? 17.719 1.942 -12.531 1 92.44 149 GLN A C 1
ATOM 1228 O O . GLN A 1 149 ? 16.766 1.181 -12.75 1 92.44 149 GLN A O 1
ATOM 1233 N N . TYR A 1 150 ? 18.188 2.15 -11.461 1 93.88 150 TYR A N 1
ATOM 1234 C CA . TYR A 1 150 ? 17.891 1.186 -10.414 1 93.88 150 TYR A CA 1
ATOM 1235 C C . TYR A 1 150 ? 16.406 1.196 -10.055 1 93.88 150 TYR A C 1
ATOM 1237 O O . TYR A 1 150 ? 15.758 0.149 -10.055 1 93.88 150 TYR A O 1
ATOM 1245 N N . TYR A 1 151 ? 15.914 2.309 -9.836 1 94.19 151 TYR A N 1
ATOM 1246 C CA . TYR A 1 151 ? 14.531 2.414 -9.391 1 94.19 151 TYR A CA 1
ATOM 1247 C C . TYR A 1 151 ? 13.57 2.027 -10.508 1 94.19 151 TYR A C 1
ATOM 1249 O O . TYR A 1 151 ? 12.516 1.435 -10.25 1 94.19 151 TYR A O 1
ATOM 1257 N N . ASN A 1 152 ? 13.875 2.344 -11.688 1 95.69 152 ASN A N 1
ATOM 1258 C CA . ASN A 1 152 ? 13.078 1.89 -12.828 1 95.69 152 ASN A CA 1
ATOM 1259 C C . ASN A 1 152 ? 13.062 0.367 -12.93 1 95.69 152 ASN A C 1
ATOM 1261 O O . ASN A 1 152 ? 12.039 -0.227 -13.258 1 95.69 152 ASN A O 1
ATOM 1265 N N . LEU A 1 153 ? 14.227 -0.212 -12.672 1 95.88 153 LEU A N 1
ATOM 1266 C CA . LEU A 1 153 ? 14.328 -1.666 -12.719 1 95.88 153 LEU A CA 1
ATOM 1267 C C . LEU A 1 153 ? 13.477 -2.307 -11.625 1 95.88 153 LEU A C 1
ATOM 1269 O O . LEU A 1 153 ? 12.812 -3.316 -11.867 1 95.88 153 LEU A O 1
ATOM 1273 N N . ILE A 1 154 ? 13.477 -1.727 -10.453 1 94.88 154 ILE A N 1
ATOM 1274 C CA . ILE A 1 154 ? 12.664 -2.23 -9.352 1 94.88 154 ILE A CA 1
ATOM 1275 C C . ILE A 1 154 ? 11.188 -2.158 -9.727 1 94.88 154 ILE A C 1
ATOM 1277 O O . ILE A 1 154 ? 10.43 -3.105 -9.492 1 94.88 154 ILE A O 1
ATOM 1281 N N . ASN A 1 155 ? 10.812 -1.072 -10.266 1 96.12 155 ASN A N 1
ATOM 1282 C CA . ASN A 1 155 ? 9.43 -0.898 -10.688 1 96.12 155 ASN A CA 1
ATOM 1283 C C . ASN A 1 155 ? 9.039 -1.917 -11.758 1 96.12 155 ASN A C 1
ATOM 1285 O O . ASN A 1 155 ? 7.93 -2.457 -11.727 1 96.12 155 ASN A O 1
ATOM 1289 N N . LEU A 1 156 ? 9.922 -2.113 -12.68 1 97.5 156 LEU A N 1
ATOM 1290 C CA . LEU A 1 156 ? 9.68 -3.088 -13.734 1 97.5 156 LEU A CA 1
ATOM 1291 C C . LEU A 1 156 ? 9.508 -4.488 -13.156 1 97.5 156 LEU A C 1
ATOM 1293 O O . LEU A 1 156 ? 8.547 -5.188 -13.484 1 97.5 156 LEU A O 1
ATOM 1297 N N . ARG A 1 157 ? 10.422 -4.867 -12.32 1 96.75 157 ARG A N 1
ATOM 1298 C CA . ARG A 1 157 ? 10.359 -6.203 -11.734 1 96.75 157 ARG A CA 1
ATOM 1299 C C . ARG A 1 157 ? 9.086 -6.379 -10.914 1 96.75 157 ARG A C 1
ATOM 1301 O O . ARG A 1 157 ? 8.445 -7.43 -10.977 1 96.75 157 ARG A O 1
ATOM 1308 N N . THR A 1 158 ? 8.742 -5.406 -10.148 1 96.25 158 THR A N 1
ATOM 1309 C CA . THR A 1 158 ? 7.496 -5.422 -9.391 1 96.25 158 THR A CA 1
ATOM 1310 C C . THR A 1 158 ? 6.297 -5.613 -10.312 1 96.25 158 THR A C 1
ATOM 1312 O O . THR A 1 158 ? 5.402 -6.406 -10.023 1 96.25 158 THR A O 1
ATOM 1315 N N . ALA A 1 159 ? 6.277 -4.91 -11.391 1 96.25 159 ALA A N 1
ATOM 1316 C CA . ALA A 1 159 ? 5.191 -5.012 -12.359 1 96.25 159 ALA A CA 1
ATOM 1317 C C . ALA A 1 159 ? 5.094 -6.422 -12.93 1 96.25 159 ALA A C 1
ATOM 1319 O O . ALA A 1 159 ? 3.994 -6.957 -13.094 1 96.25 159 ALA A O 1
ATOM 1320 N N . ILE A 1 160 ? 6.18 -7.004 -13.234 1 96.81 160 ILE A N 1
ATOM 1321 C CA . ILE A 1 160 ? 6.246 -8.352 -13.781 1 96.81 160 ILE A CA 1
ATOM 1322 C C . ILE A 1 160 ? 5.613 -9.344 -12.812 1 96.81 160 ILE A C 1
ATOM 1324 O O . ILE A 1 160 ? 4.773 -10.156 -13.195 1 96.81 160 ILE A O 1
ATOM 1328 N N . HIS A 1 161 ? 5.922 -9.227 -11.57 1 95.25 161 HIS A N 1
ATOM 1329 C CA . HIS A 1 161 ? 5.484 -10.203 -10.578 1 95.25 161 HIS A CA 1
ATOM 1330 C C . HIS A 1 161 ? 4.035 -9.953 -10.164 1 95.25 161 HIS A C 1
ATOM 1332 O O . HIS A 1 161 ? 3.328 -10.891 -9.773 1 95.25 161 HIS A O 1
ATOM 1338 N N . ASN A 1 162 ? 3.656 -8.75 -10.305 1 93.81 162 ASN A N 1
ATOM 1339 C CA . ASN A 1 162 ? 2.258 -8.445 -10.016 1 93.81 162 ASN A CA 1
ATOM 1340 C C . ASN A 1 162 ? 1.344 -8.883 -11.156 1 93.81 162 ASN A C 1
ATOM 1342 O O . ASN A 1 162 ? 0.163 -9.156 -10.945 1 93.81 162 ASN A O 1
ATOM 1346 N N . ASN A 1 163 ? 1.905 -8.914 -12.344 1 94.88 163 ASN A N 1
ATOM 1347 C CA . ASN A 1 163 ? 1.125 -9.266 -13.523 1 94.88 163 ASN A CA 1
ATOM 1348 C C . ASN A 1 163 ? 1.929 -10.141 -14.492 1 94.88 163 ASN A C 1
ATOM 1350 O O . ASN A 1 163 ? 2.207 -9.727 -15.617 1 94.88 163 ASN A O 1
ATOM 1354 N N . PRO A 1 164 ? 2.125 -11.344 -14.109 1 95.69 164 PRO A N 1
ATOM 1355 C CA . PRO A 1 164 ? 2.969 -12.211 -14.938 1 95.69 164 PRO A CA 1
ATOM 1356 C C . PRO A 1 164 ? 2.371 -12.477 -16.312 1 95.69 164 PRO A C 1
ATOM 1358 O O . PRO A 1 164 ? 3.105 -12.75 -17.266 1 95.69 164 PRO A O 1
ATOM 1361 N N . GLY A 1 165 ? 1.156 -12.367 -16.469 1 94.94 165 GLY A N 1
ATOM 1362 C CA . GLY A 1 165 ? 0.468 -12.719 -17.703 1 94.94 165 GLY A CA 1
ATOM 1363 C C . GLY A 1 165 ? 0.546 -11.633 -18.766 1 94.94 165 GLY A C 1
ATOM 1364 O O . GLY A 1 165 ? 0.166 -11.852 -19.922 1 94.94 165 GLY A O 1
ATOM 1365 N N . ASN A 1 166 ? 0.999 -10.422 -18.422 1 95.5 166 ASN A N 1
ATOM 1366 C CA . ASN A 1 166 ? 1.122 -9.328 -19.391 1 95.5 166 ASN A CA 1
ATOM 1367 C C . ASN A 1 166 ? 2.129 -9.664 -20.484 1 95.5 166 ASN A C 1
ATOM 1369 O O . ASN A 1 166 ? 2.861 -10.648 -20.391 1 95.5 166 ASN A O 1
ATOM 1373 N N . ASN A 1 167 ? 2.117 -8.898 -21.562 1 95.88 167 ASN A N 1
ATOM 1374 C CA . ASN A 1 167 ? 3.008 -9.133 -22.688 1 95.88 167 ASN A CA 1
ATOM 1375 C C . ASN A 1 167 ? 4.418 -8.617 -22.406 1 95.88 167 ASN A C 1
ATOM 1377 O O . ASN A 1 167 ? 4.867 -7.656 -23.031 1 95.88 167 ASN A O 1
ATOM 1381 N N . TRP A 1 168 ? 5.102 -9.422 -21.609 1 97.44 168 TRP A N 1
ATOM 1382 C CA . TRP A 1 168 ? 6.461 -9.047 -21.234 1 97.44 168 TRP A CA 1
ATOM 1383 C C . TRP A 1 168 ? 7.473 -9.586 -22.25 1 97.44 168 TRP A C 1
ATOM 1385 O O . TRP A 1 168 ? 7.941 -10.719 -22.125 1 97.44 168 TRP A O 1
ATOM 1395 N N . THR A 1 169 ? 7.801 -8.758 -23.219 1 97.25 169 THR A N 1
ATOM 1396 C CA . THR A 1 169 ? 8.914 -8.992 -24.125 1 97.25 169 THR A CA 1
ATOM 1397 C C . THR A 1 169 ? 10.07 -8.039 -23.844 1 97.25 169 THR A C 1
ATOM 1399 O O . THR A 1 169 ? 9.883 -7.023 -23.172 1 97.25 169 THR A O 1
ATOM 1402 N N . VAL A 1 170 ? 11.219 -8.398 -24.344 1 97.81 170 VAL A N 1
ATOM 1403 C CA . VAL A 1 170 ? 12.375 -7.547 -24.094 1 97.81 170 VAL A CA 1
ATOM 1404 C C . VAL A 1 170 ? 12.102 -6.137 -24.625 1 97.81 170 VAL A C 1
ATOM 1406 O O . VAL A 1 170 ? 12.32 -5.152 -23.922 1 97.81 170 VAL A O 1
ATOM 1409 N N . PRO A 1 171 ? 11.492 -5.977 -25.812 1 98.06 171 PRO A N 1
ATOM 1410 C CA . PRO A 1 171 ? 11.188 -4.629 -26.297 1 98.06 171 PRO A CA 1
ATOM 1411 C C . PRO A 1 171 ? 10.172 -3.9 -25.422 1 98.06 171 PRO A C 1
ATOM 1413 O O . PRO A 1 171 ? 10.352 -2.721 -25.109 1 98.06 171 PRO A O 1
ATOM 1416 N N . ASN A 1 172 ? 9.141 -4.562 -25 1 98.12 172 ASN A N 1
ATOM 1417 C CA . ASN A 1 172 ? 8.117 -3.936 -24.172 1 98.12 172 ASN A CA 1
ATOM 1418 C C . ASN A 1 172 ? 8.672 -3.52 -22.812 1 98.12 172 ASN A C 1
ATOM 1420 O O . ASN A 1 172 ? 8.32 -2.463 -22.281 1 98.12 172 ASN A O 1
ATOM 1424 N N . MET A 1 173 ? 9.523 -4.355 -22.25 1 98.38 173 MET A N 1
ATOM 1425 C CA . MET A 1 173 ? 10.141 -4.055 -20.969 1 98.38 173 MET A CA 1
ATOM 1426 C C . MET A 1 173 ? 11.102 -2.881 -21.078 1 98.38 173 MET A C 1
ATOM 1428 O O . MET A 1 173 ? 11.156 -2.027 -20.188 1 98.38 173 MET A O 1
ATOM 1432 N N . ALA A 1 174 ? 11.891 -2.857 -22.156 1 98.44 174 ALA A N 1
ATOM 1433 C CA . ALA A 1 174 ? 12.797 -1.739 -22.406 1 98.44 174 ALA A CA 1
ATOM 1434 C C . ALA A 1 174 ? 12.031 -0.429 -22.531 1 98.44 174 ALA A C 1
ATOM 1436 O O . ALA A 1 174 ? 12.445 0.602 -22 1 98.44 174 ALA A O 1
ATOM 1437 N N . ASP A 1 175 ? 10.906 -0.478 -23.234 1 97.88 175 ASP A N 1
ATOM 1438 C CA . ASP A 1 175 ? 10.047 0.691 -23.406 1 97.88 175 ASP A CA 1
ATOM 1439 C C . ASP A 1 175 ? 9.445 1.127 -22.078 1 97.88 175 ASP A C 1
ATOM 1441 O O . ASP A 1 175 ? 9.266 2.322 -21.828 1 97.88 175 ASP A O 1
ATOM 1445 N N . PHE A 1 176 ? 9.141 0.194 -21.281 1 96.75 176 PHE A N 1
ATOM 1446 C CA . PHE A 1 176 ? 8.547 0.446 -19.984 1 96.75 176 PHE A CA 1
ATOM 1447 C C . PHE A 1 176 ? 9.43 1.38 -19.156 1 96.75 176 PHE A C 1
ATOM 1449 O O . PHE A 1 176 ? 8.922 2.234 -18.422 1 96.75 176 PHE A O 1
ATOM 1456 N N . ILE A 1 177 ? 10.758 1.221 -19.312 1 96.62 177 ILE A N 1
ATOM 1457 C CA . ILE A 1 177 ? 11.625 2.064 -18.5 1 96.62 177 ILE A CA 1
ATOM 1458 C C . ILE A 1 177 ? 12.445 2.982 -19.391 1 96.62 177 ILE A C 1
ATOM 1460 O O . ILE A 1 177 ? 13.43 3.578 -18.953 1 96.62 177 ILE A O 1
ATOM 1464 N N . HIS A 1 178 ? 12.148 3.053 -20.672 1 96.81 178 HIS A N 1
ATOM 1465 C CA . HIS A 1 178 ? 12.641 4.016 -21.656 1 96.81 178 HIS A CA 1
ATOM 1466 C C . HIS A 1 178 ? 14.141 3.879 -21.844 1 96.81 178 HIS A C 1
ATOM 1468 O O . HIS A 1 178 ? 14.875 4.871 -21.781 1 96.81 178 HIS A O 1
ATOM 1474 N N . ILE A 1 179 ? 14.633 2.658 -22.156 1 97.25 179 ILE A N 1
ATOM 1475 C CA . ILE A 1 179 ? 16.031 2.398 -22.484 1 97.25 179 ILE A CA 1
ATOM 1476 C C . ILE A 1 179 ? 16.109 1.403 -23.641 1 97.25 179 ILE A C 1
ATOM 1478 O O . ILE A 1 179 ? 15.094 0.927 -24.125 1 97.25 179 ILE A O 1
ATOM 1482 N N . SER A 1 180 ? 17.359 1.177 -24.062 1 97.62 180 SER A N 1
ATOM 1483 C CA . SER A 1 180 ? 17.547 0.228 -25.156 1 97.62 180 SER A CA 1
ATOM 1484 C C . SER A 1 180 ? 17.406 -1.21 -24.672 1 97.62 180 SER A C 1
ATOM 1486 O O . SER A 1 180 ? 17.578 -1.489 -23.484 1 97.62 180 SER A O 1
ATOM 1488 N N . GLN A 1 181 ? 17.125 -2.125 -25.609 1 98 181 GLN A N 1
ATOM 1489 C CA . GLN A 1 181 ? 16.953 -3.539 -25.297 1 98 181 GLN A CA 1
ATOM 1490 C C . GLN A 1 181 ? 18.25 -4.141 -24.75 1 98 181 GLN A C 1
ATOM 1492 O O . GLN A 1 181 ? 18.234 -4.879 -23.766 1 98 181 GLN A O 1
ATOM 1497 N N . GLY A 1 182 ? 19.328 -3.85 -25.406 1 97.81 182 GLY A N 1
ATOM 1498 C CA . GLY A 1 182 ? 20.609 -4.355 -24.953 1 97.81 182 GLY A CA 1
ATOM 1499 C C . GLY A 1 182 ? 21 -3.877 -23.578 1 97.81 182 GLY A C 1
ATOM 1500 O O . GLY A 1 182 ? 21.469 -4.664 -22.75 1 97.81 182 GLY A O 1
ATOM 1501 N N . TYR A 1 183 ? 20.812 -2.643 -23.359 1 97.44 183 TYR A N 1
ATOM 1502 C CA . TYR A 1 183 ? 21.125 -2.061 -22.062 1 97.44 183 TYR A CA 1
ATOM 1503 C C . TYR A 1 183 ? 20.234 -2.66 -20.969 1 97.44 183 TYR A C 1
ATOM 1505 O O . TYR A 1 183 ? 20.719 -2.969 -19.875 1 97.44 183 TYR A O 1
ATOM 1513 N N . LEU A 1 184 ? 19.016 -2.881 -21.219 1 98.19 184 LEU A N 1
ATOM 1514 C CA . LEU A 1 184 ? 18.109 -3.516 -20.266 1 98.19 184 LEU A CA 1
ATOM 1515 C C . LEU A 1 184 ? 18.641 -4.879 -19.828 1 98.19 184 LEU A C 1
ATOM 1517 O O . LEU A 1 184 ? 18.734 -5.168 -18.641 1 98.19 184 LEU A O 1
ATOM 1521 N N . GLN A 1 185 ? 18.938 -5.688 -20.797 1 97.94 185 GLN A N 1
ATOM 1522 C CA . GLN A 1 185 ? 19.391 -7.047 -20.5 1 97.94 185 GLN A CA 1
ATOM 1523 C C . GLN A 1 185 ? 20.625 -7.035 -19.625 1 97.94 185 GLN A C 1
ATOM 1525 O O . GLN A 1 185 ? 20.734 -7.824 -18.688 1 97.94 185 GLN A O 1
ATOM 1530 N N . THR A 1 186 ? 21.484 -6.117 -19.859 1 97.31 186 THR A N 1
ATOM 1531 C CA . THR A 1 186 ? 22.75 -6.02 -19.109 1 97.31 186 THR A CA 1
ATOM 1532 C C . THR A 1 186 ? 22.484 -5.574 -17.672 1 97.31 186 THR A C 1
ATOM 1534 O O . THR A 1 186 ? 22.906 -6.246 -16.734 1 97.31 186 THR A O 1
ATOM 1537 N N . ILE A 1 187 ? 21.781 -4.531 -17.516 1 96.69 187 ILE A N 1
ATOM 1538 C CA . ILE A 1 187 ? 21.688 -3.928 -16.188 1 96.69 187 ILE A CA 1
ATOM 1539 C C . ILE A 1 187 ? 20.703 -4.73 -15.336 1 96.69 187 ILE A C 1
ATOM 1541 O O . ILE A 1 187 ? 20.844 -4.781 -14.109 1 96.69 187 ILE A O 1
ATOM 1545 N N . TYR A 1 188 ? 19.75 -5.324 -15.961 1 97.44 188 TYR A N 1
ATOM 1546 C CA . TYR A 1 188 ? 18.828 -6.176 -15.203 1 97.44 188 TYR A CA 1
ATOM 1547 C C . TYR A 1 188 ? 19.578 -7.344 -14.562 1 97.44 188 TYR A C 1
ATOM 1549 O O . TYR A 1 188 ? 19.422 -7.605 -13.367 1 97.44 188 TYR A O 1
ATOM 1557 N N . LYS A 1 189 ? 20.328 -7.988 -15.305 1 97.06 189 LYS A N 1
ATOM 1558 C CA . LYS A 1 189 ? 21.109 -9.133 -14.805 1 97.06 189 LYS A CA 1
ATOM 1559 C C . LYS A 1 189 ? 22.109 -8.695 -13.75 1 97.06 189 LYS A C 1
ATOM 1561 O O . LYS A 1 189 ? 22.281 -9.367 -12.734 1 97.06 189 LYS A O 1
ATOM 1566 N N . ASN A 1 190 ? 22.75 -7.621 -13.984 1 94.88 190 ASN A N 1
ATOM 1567 C CA . ASN A 1 190 ? 23.719 -7.109 -13.023 1 94.88 190 ASN A CA 1
ATOM 1568 C C . ASN A 1 190 ? 23.062 -6.773 -11.688 1 94.88 190 ASN A C 1
ATOM 1570 O O . ASN A 1 190 ? 23.656 -6.961 -10.625 1 94.88 190 ASN A O 1
ATOM 1574 N N . THR A 1 191 ? 21.875 -6.293 -11.781 1 93.19 191 THR A N 1
ATOM 1575 C CA . THR A 1 191 ? 21.188 -5.809 -10.594 1 93.19 191 THR A CA 1
ATOM 1576 C C . THR A 1 191 ? 20.562 -6.965 -9.82 1 93.19 191 THR A C 1
ATOM 1578 O O . THR A 1 191 ? 20.641 -7.004 -8.586 1 93.19 191 THR A O 1
ATOM 1581 N N . PHE A 1 192 ? 19.969 -7.891 -10.562 1 94 192 PHE A N 1
ATOM 1582 C CA . PHE A 1 192 ? 19.125 -8.875 -9.875 1 94 192 PHE A CA 1
ATOM 1583 C C . PHE A 1 192 ? 19.766 -10.258 -9.953 1 94 192 PHE A C 1
ATOM 1585 O O . PHE A 1 192 ? 19.266 -11.203 -9.32 1 94 192 PHE A O 1
ATOM 1592 N N . GLY A 1 193 ? 20.719 -10.453 -10.742 1 94.94 193 GLY A N 1
ATOM 1593 C CA . GLY A 1 193 ? 21.422 -11.727 -10.844 1 94.94 193 GLY A CA 1
ATOM 1594 C C . GLY A 1 193 ? 20.719 -12.719 -11.758 1 94.94 193 GLY A C 1
ATOM 1595 O O . GLY A 1 193 ? 21.141 -13.867 -11.875 1 94.94 193 GLY A O 1
ATOM 1596 N N . ILE A 1 194 ? 19.734 -12.328 -12.367 1 96.44 194 ILE A N 1
ATOM 1597 C CA . ILE A 1 194 ? 18.953 -13.141 -13.305 1 96.44 194 ILE A CA 1
ATOM 1598 C C . ILE A 1 194 ? 18.547 -12.289 -14.5 1 96.44 194 ILE A C 1
ATOM 1600 O O . ILE A 1 194 ? 18.344 -11.078 -14.375 1 96.44 194 ILE A O 1
ATOM 1604 N N . SER A 1 195 ? 18.438 -12.859 -15.688 1 97.69 195 SER A N 1
ATOM 1605 C CA . SER A 1 195 ? 18.016 -12.094 -16.859 1 97.69 195 SER A CA 1
ATOM 1606 C C . SER A 1 195 ? 16.547 -11.695 -16.75 1 97.69 195 SER A C 1
ATOM 1608 O O . SER A 1 195 ? 15.766 -12.359 -16.062 1 97.69 195 SER A O 1
ATOM 1610 N N . CYS A 1 196 ? 16.188 -10.641 -17.453 1 97.88 196 CYS A N 1
ATOM 1611 C CA . CYS A 1 196 ? 14.812 -10.156 -17.391 1 97.88 196 CYS A CA 1
ATOM 1612 C C . CYS A 1 196 ? 13.844 -11.219 -17.906 1 97.88 196 CYS A C 1
ATOM 1614 O O . CYS A 1 196 ? 12.773 -11.422 -17.328 1 97.88 196 CYS A O 1
ATOM 1616 N N . MET A 1 197 ? 14.188 -11.922 -18.938 1 97.5 197 MET A N 1
ATOM 1617 C CA . MET A 1 197 ? 13.289 -12.922 -19.5 1 97.5 197 MET A CA 1
ATOM 1618 C C . MET A 1 197 ? 13.195 -14.148 -18.594 1 97.5 197 MET A C 1
ATOM 1620 O O . MET A 1 197 ? 12.117 -14.734 -18.438 1 97.5 197 MET A O 1
ATOM 1624 N N . ASP A 1 198 ? 14.273 -14.562 -18 1 97.44 198 ASP A N 1
ATOM 1625 C CA . ASP A 1 198 ? 14.203 -15.664 -17.047 1 97.44 198 ASP A CA 1
ATOM 1626 C C . ASP A 1 198 ? 13.289 -15.312 -15.875 1 97.44 198 ASP A C 1
ATOM 1628 O O . ASP A 1 198 ? 12.57 -16.172 -15.367 1 97.44 198 ASP A O 1
ATOM 1632 N N . ASP A 1 199 ? 13.406 -14.086 -15.445 1 97.44 199 ASP A N 1
ATOM 1633 C CA . ASP A 1 199 ? 12.555 -13.617 -14.359 1 97.44 199 ASP A CA 1
ATOM 1634 C C . ASP A 1 199 ? 11.078 -13.68 -14.75 1 97.44 199 ASP A C 1
ATOM 1636 O O . ASP A 1 199 ? 10.234 -14.102 -13.953 1 97.44 199 ASP A O 1
ATOM 1640 N N . VAL A 1 200 ? 10.781 -13.281 -15.977 1 97.94 200 VAL A N 1
ATOM 1641 C CA . VAL A 1 200 ? 9.43 -13.375 -16.516 1 97.94 200 VAL A CA 1
ATOM 1642 C C . VAL A 1 200 ? 8.977 -14.828 -16.547 1 97.94 200 VAL A C 1
ATOM 1644 O O . VAL A 1 200 ? 7.879 -15.156 -16.094 1 97.94 200 VAL A O 1
ATOM 1647 N N . ILE A 1 201 ? 9.773 -15.672 -17.062 1 97.25 201 ILE A N 1
ATOM 1648 C CA . ILE A 1 201 ? 9.461 -17.094 -17.188 1 97.25 201 ILE A CA 1
ATOM 1649 C C . ILE A 1 201 ? 9.195 -17.688 -15.805 1 97.25 201 ILE A C 1
ATOM 1651 O O . ILE A 1 201 ? 8.203 -18.391 -15.609 1 97.25 201 ILE A O 1
ATOM 1655 N N . ASP A 1 202 ? 10.023 -17.391 -14.883 1 96.19 202 ASP A N 1
ATOM 1656 C CA . ASP A 1 202 ? 9.859 -17.891 -13.516 1 96.19 202 ASP A CA 1
ATOM 1657 C C . ASP A 1 202 ? 8.516 -17.453 -12.938 1 96.19 202 ASP A C 1
ATOM 1659 O O . ASP A 1 202 ? 7.809 -18.25 -12.312 1 96.19 202 ASP A O 1
ATOM 1663 N N . SER A 1 203 ? 8.219 -16.188 -13.094 1 96.25 203 SER A N 1
ATOM 1664 C CA . SER A 1 203 ? 6.957 -15.656 -12.578 1 96.25 203 SER A CA 1
ATOM 1665 C C . SER A 1 203 ? 5.762 -16.328 -13.234 1 96.25 203 SER A C 1
ATOM 1667 O O . SER A 1 203 ? 4.773 -16.641 -12.562 1 96.25 203 SER A O 1
ATOM 1669 N N . ARG A 1 204 ? 5.859 -16.547 -14.547 1 97 204 ARG A N 1
ATOM 1670 C CA . ARG A 1 204 ? 4.781 -17.188 -15.289 1 97 204 ARG A CA 1
ATOM 1671 C C . ARG A 1 204 ? 4.605 -18.641 -14.859 1 97 204 ARG A C 1
ATOM 1673 O O . ARG A 1 204 ? 3.479 -19.109 -14.672 1 97 204 ARG A O 1
ATOM 1680 N N . ILE A 1 205 ? 5.672 -19.328 -14.742 1 96.44 205 ILE A N 1
ATOM 1681 C CA . ILE A 1 205 ? 5.617 -20.734 -14.391 1 96.44 205 ILE A CA 1
ATOM 1682 C C . ILE A 1 205 ? 5.07 -20.891 -12.969 1 96.44 205 ILE A C 1
ATOM 1684 O O . ILE A 1 205 ? 4.305 -21.812 -12.688 1 96.44 205 ILE A O 1
ATOM 1688 N N . ARG A 1 206 ? 5.469 -20.047 -12.109 1 94.31 206 ARG A N 1
ATOM 1689 C CA . ARG A 1 206 ? 4.922 -20.062 -10.758 1 94.31 206 ARG A CA 1
ATOM 1690 C C . ARG A 1 206 ? 3.408 -19.891 -10.773 1 94.31 206 ARG A C 1
ATOM 1692 O O . ARG A 1 206 ? 2.688 -20.594 -10.062 1 94.31 206 ARG A O 1
ATOM 1699 N N . LEU A 1 207 ? 2.984 -18.969 -11.5 1 94.19 207 LEU A N 1
ATOM 1700 C CA . LEU A 1 207 ? 1.552 -18.75 -11.648 1 94.19 207 LEU A CA 1
ATOM 1701 C C . LEU A 1 207 ? 0.872 -19.969 -12.266 1 94.19 207 LEU A C 1
ATOM 1703 O O . LEU A 1 207 ? -0.212 -20.359 -11.836 1 94.19 207 LEU A O 1
ATOM 1707 N N . ALA A 1 208 ? 1.503 -20.516 -13.273 1 94.88 208 ALA A N 1
ATOM 1708 C CA . ALA A 1 208 ? 0.954 -21.688 -13.945 1 94.88 208 ALA A CA 1
ATOM 1709 C C . ALA A 1 208 ? 0.77 -22.844 -12.969 1 94.88 208 ALA A C 1
ATOM 1711 O O . ALA A 1 208 ? -0.236 -23.562 -13.023 1 94.88 208 ALA A O 1
ATOM 1712 N N . LYS A 1 209 ? 1.737 -23.016 -12.148 1 92.31 209 LYS A N 1
ATOM 1713 C CA . LYS A 1 209 ? 1.633 -24.047 -11.125 1 92.31 209 LYS A CA 1
ATOM 1714 C C . LYS A 1 209 ? 0.381 -23.859 -10.273 1 92.31 209 LYS A C 1
ATOM 1716 O O . LYS A 1 209 ? -0.299 -24.844 -9.938 1 92.31 209 LYS A O 1
ATOM 1721 N N . GLU A 1 210 ? 0.075 -22.688 -9.984 1 89.56 210 GLU A N 1
ATOM 1722 C CA . GLU A 1 210 ? -1.116 -22.375 -9.203 1 89.56 210 GLU A CA 1
ATOM 1723 C C . GLU A 1 210 ? -2.387 -22.797 -9.938 1 89.56 210 GLU A C 1
ATOM 1725 O O . GLU A 1 210 ? -3.283 -23.406 -9.344 1 89.56 210 GLU A O 1
ATOM 1730 N N . TYR A 1 211 ? -2.375 -22.469 -11.156 1 88.5 211 TYR A N 1
ATOM 1731 C CA . TYR A 1 211 ? -3.57 -22.75 -11.945 1 88.5 211 TYR A CA 1
ATOM 1732 C C . TYR A 1 211 ? -3.707 -24.25 -12.203 1 88.5 211 TYR A C 1
ATOM 1734 O O . TYR A 1 211 ? -4.816 -24.781 -12.211 1 88.5 211 TYR A O 1
ATOM 1742 N N . LEU A 1 212 ? -2.625 -24.891 -12.422 1 88.56 212 LEU A N 1
ATOM 1743 C CA . LEU A 1 212 ? -2.646 -26.328 -12.727 1 88.56 212 LEU A CA 1
ATOM 1744 C C . LEU A 1 212 ? -3.043 -27.125 -11.492 1 88.56 212 LEU A C 1
ATOM 1746 O O . LEU A 1 212 ? -3.711 -28.156 -11.609 1 88.56 212 LEU A O 1
ATOM 1750 N N . PHE A 1 213 ? -2.707 -26.641 -10.391 1 77.38 213 PHE A N 1
ATOM 1751 C CA . PHE A 1 213 ? -2.977 -27.375 -9.148 1 77.38 213 PHE A CA 1
ATOM 1752 C C . PHE A 1 213 ? -4.398 -27.109 -8.664 1 77.38 213 PHE A C 1
ATOM 1754 O O . PHE A 1 213 ? -5.031 -27.984 -8.078 1 77.38 213 PHE A O 1
ATOM 1761 N N . HIS A 1 214 ? -4.875 -25.953 -8.992 1 71.56 214 HIS A N 1
ATOM 1762 C CA . HIS A 1 214 ? -6.035 -25.562 -8.195 1 71.56 214 HIS A CA 1
ATOM 1763 C C . HIS A 1 214 ? -7.23 -25.25 -9.086 1 71.56 214 HIS A C 1
ATOM 1765 O O . HIS A 1 214 ? -8.336 -25.016 -8.586 1 71.56 214 HIS A O 1
ATOM 1771 N N . CYS A 1 215 ? -6.992 -25.281 -10.328 1 73.25 215 CYS A N 1
ATOM 1772 C CA . CYS A 1 215 ? -8.078 -24.938 -11.242 1 73.25 215 CYS A CA 1
ATOM 1773 C C . CYS A 1 215 ? -8.273 -26.031 -12.281 1 73.25 215 CYS A C 1
ATOM 1775 O O . CYS A 1 215 ? -7.359 -26.828 -12.539 1 73.25 215 CYS A O 1
ATOM 1777 N N . ASN A 1 216 ? -9.508 -26.219 -12.734 1 76.44 216 ASN A N 1
ATOM 1778 C CA . ASN A 1 216 ? -9.828 -27.203 -13.766 1 76.44 216 ASN A CA 1
ATOM 1779 C C . ASN A 1 216 ? -9.758 -26.594 -15.164 1 76.44 216 ASN A C 1
ATOM 1781 O O . ASN A 1 216 ? -10.633 -26.828 -15.992 1 76.44 216 ASN A O 1
ATOM 1785 N N . ARG A 1 217 ? -8.656 -25.891 -15.328 1 83.56 217 ARG A N 1
ATOM 1786 C CA . ARG A 1 217 ? -8.469 -25.281 -16.641 1 83.56 217 ARG A CA 1
ATOM 1787 C C . ARG A 1 217 ? -7.637 -26.188 -17.547 1 83.56 217 ARG A C 1
ATOM 1789 O O . ARG A 1 217 ? -6.809 -26.953 -17.062 1 83.56 217 ARG A O 1
ATOM 1796 N N . THR A 1 218 ? -8 -26 -18.812 1 89.25 218 THR A N 1
ATOM 1797 C CA . THR A 1 218 ? -7.191 -26.734 -19.766 1 89.25 218 THR A CA 1
ATOM 1798 C C . THR A 1 218 ? -5.77 -26.188 -19.828 1 89.25 218 THR A C 1
ATOM 1800 O O . THR A 1 218 ? -5.52 -25.062 -19.391 1 89.25 218 THR A O 1
ATOM 1803 N N . ILE A 1 219 ? -4.91 -27.016 -20.281 1 93.62 219 ILE A N 1
ATOM 1804 C CA . ILE A 1 219 ? -3.514 -26.609 -20.422 1 93.62 219 ILE A CA 1
ATOM 1805 C C . ILE A 1 219 ? -3.414 -25.359 -21.297 1 93.62 219 ILE A C 1
ATOM 1807 O O . ILE A 1 219 ? -2.631 -24.453 -21.016 1 93.62 219 ILE A O 1
ATOM 1811 N N . VAL A 1 220 ? -4.273 -25.312 -22.344 1 93.75 220 VAL A N 1
ATOM 1812 C CA . VAL A 1 220 ? -4.277 -24.188 -23.266 1 93.75 220 VAL A CA 1
ATOM 1813 C C . VAL A 1 220 ? -4.715 -22.906 -22.547 1 93.75 220 VAL A C 1
ATOM 1815 O O . VAL A 1 220 ? -4.105 -21.859 -22.719 1 93.75 220 VAL A O 1
ATOM 1818 N N . GLU A 1 221 ? -5.715 -23.016 -21.781 1 91.44 221 GLU A N 1
ATOM 1819 C CA . GLU A 1 221 ? -6.215 -21.859 -21.031 1 91.44 221 GLU A CA 1
ATOM 1820 C C . GLU A 1 221 ? -5.184 -21.359 -20.031 1 91.44 221 GLU A C 1
ATOM 1822 O O . GLU A 1 221 ? -4.996 -20.141 -19.891 1 91.44 221 GLU A O 1
ATOM 1827 N N . VAL A 1 222 ? -4.555 -22.266 -19.344 1 94.06 222 VAL A N 1
ATOM 1828 C CA . VAL A 1 222 ? -3.516 -21.906 -18.391 1 94.06 222 VAL A CA 1
ATOM 1829 C C . VAL A 1 222 ? -2.387 -21.156 -19.094 1 94.06 222 VAL A C 1
ATOM 1831 O O . VAL A 1 222 ? -1.897 -20.141 -18.609 1 94.06 222 VAL A O 1
ATOM 1834 N N . ALA A 1 223 ? -1.991 -21.672 -20.234 1 95.5 223 ALA A N 1
ATOM 1835 C CA . ALA A 1 223 ? -0.934 -21.047 -21.016 1 95.5 223 ALA A CA 1
ATOM 1836 C C . ALA A 1 223 ? -1.288 -19.594 -21.344 1 95.5 223 ALA A C 1
ATOM 1838 O O . ALA A 1 223 ? -0.472 -18.688 -21.141 1 95.5 223 ALA A O 1
ATOM 1839 N N . ILE A 1 224 ? -2.494 -19.359 -21.75 1 92.5 224 ILE A N 1
ATOM 1840 C CA . ILE A 1 224 ? -2.957 -18.031 -22.141 1 92.5 224 ILE A CA 1
ATOM 1841 C C . ILE A 1 224 ? -2.984 -17.109 -20.938 1 92.5 224 ILE A C 1
ATOM 1843 O O . ILE A 1 224 ? -2.5 -15.977 -21 1 92.5 224 ILE A O 1
ATOM 1847 N N . LEU A 1 225 ? -3.459 -17.578 -19.844 1 90.88 225 LEU A N 1
ATOM 1848 C CA . LEU A 1 225 ? -3.576 -16.781 -18.625 1 90.88 225 LEU A CA 1
ATOM 1849 C C . LEU A 1 225 ? -2.199 -16.391 -18.109 1 90.88 225 LEU A C 1
ATOM 1851 O O . LEU A 1 225 ? -2.049 -15.336 -17.484 1 90.88 225 LEU A O 1
ATOM 1855 N N . CYS A 1 226 ? -1.27 -17.203 -18.406 1 95.31 226 CYS A N 1
ATOM 1856 C CA . CYS A 1 226 ? 0.079 -16.969 -17.906 1 95.31 226 CYS A CA 1
ATOM 1857 C C . CYS A 1 226 ? 0.898 -16.156 -18.906 1 95.31 226 CYS A C 1
ATOM 1859 O O . CYS A 1 226 ? 2.088 -15.914 -18.688 1 95.31 226 CYS A O 1
ATOM 1861 N N . GLY A 1 227 ? 0.298 -15.742 -20.047 1 94.69 227 GLY A N 1
ATOM 1862 C CA . GLY A 1 227 ? 0.94 -14.805 -20.938 1 94.69 227 GLY A CA 1
ATOM 1863 C C . GLY A 1 227 ? 1.607 -15.477 -22.125 1 94.69 227 GLY A C 1
ATOM 1864 O O . GLY A 1 227 ? 2.426 -14.859 -22.812 1 94.69 227 GLY A O 1
ATOM 1865 N N . TYR A 1 228 ? 1.286 -16.75 -22.375 1 96 228 TYR A N 1
ATOM 1866 C CA . TYR A 1 228 ? 1.857 -17.438 -23.516 1 96 228 TYR A CA 1
ATOM 1867 C C . TYR A 1 228 ? 0.92 -17.375 -24.719 1 96 228 TYR A C 1
ATOM 1869 O O . TYR A 1 228 ? -0.295 -17.531 -24.578 1 96 228 TYR A O 1
ATOM 1877 N N . ASN A 1 229 ? 1.533 -17.078 -25.828 1 91.94 229 ASN A N 1
ATOM 1878 C CA . ASN A 1 229 ? 0.766 -17.094 -27.078 1 91.94 229 ASN A CA 1
ATOM 1879 C C . ASN A 1 229 ? 0.853 -18.438 -27.781 1 91.94 229 ASN A C 1
ATOM 1881 O O . ASN A 1 229 ? 0.112 -18.703 -28.734 1 91.94 229 ASN A O 1
ATOM 1885 N N . ASN A 1 230 ? 1.662 -19.266 -27.359 1 93.94 230 ASN A N 1
ATOM 1886 C CA . ASN A 1 230 ? 1.919 -20.594 -27.938 1 93.94 230 ASN A CA 1
ATOM 1887 C C . ASN A 1 230 ? 1.983 -21.656 -26.844 1 93.94 230 ASN A C 1
ATOM 1889 O O . ASN A 1 230 ? 2.91 -21.672 -26.031 1 93.94 230 ASN A O 1
ATOM 1893 N N . VAL A 1 231 ? 1.1 -22.594 -26.922 1 95.75 231 VAL A N 1
ATOM 1894 C CA . VAL A 1 231 ? 0.975 -23.625 -25.906 1 95.75 231 VAL A CA 1
ATOM 1895 C C . VAL A 1 231 ? 2.215 -24.516 -25.906 1 95.75 231 VAL A C 1
ATOM 1897 O O . VAL A 1 231 ? 2.658 -24.984 -24.859 1 95.75 231 VAL A O 1
ATOM 1900 N N . GLU A 1 232 ? 2.729 -24.75 -27.062 1 96.31 232 GLU A N 1
ATOM 1901 C CA . 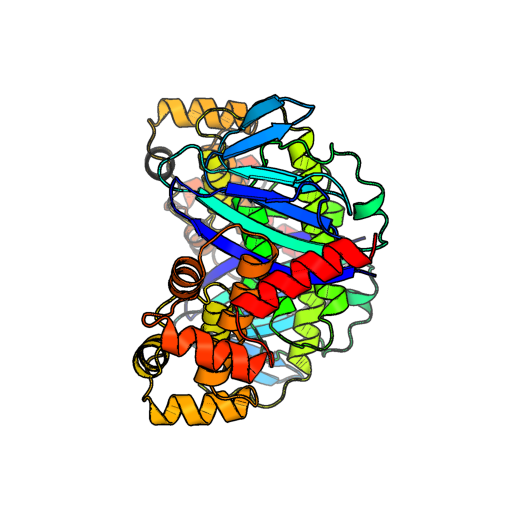GLU A 1 232 ? 3.932 -25.578 -27.156 1 96.31 232 GLU A CA 1
ATOM 1902 C C . GLU A 1 232 ? 5.102 -24.938 -26.422 1 96.31 232 GLU A C 1
ATOM 1904 O O . GLU A 1 232 ? 5.863 -25.625 -25.734 1 96.31 232 GLU A O 1
ATOM 1909 N N . HIS A 1 233 ? 5.164 -23.656 -26.641 1 96.19 233 HIS A N 1
ATOM 1910 C CA . HIS A 1 233 ? 6.211 -22.906 -25.938 1 96.19 233 HIS A CA 1
ATOM 1911 C C . HIS A 1 233 ? 6.027 -22.984 -24.438 1 96.19 233 HIS A C 1
ATOM 1913 O O . HIS A 1 233 ? 6.996 -23.172 -23.688 1 96.19 233 HIS A O 1
ATOM 1919 N N . PHE A 1 234 ? 4.844 -22.844 -23.969 1 97.56 234 PHE A N 1
ATOM 1920 C CA . PHE A 1 234 ? 4.512 -22.969 -22.547 1 97.56 234 PHE A CA 1
ATOM 1921 C C . PHE A 1 234 ? 4.934 -24.344 -22.016 1 97.56 234 PHE A C 1
ATOM 1923 O O . PHE A 1 234 ? 5.641 -24.422 -21.016 1 97.56 234 PHE A O 1
ATOM 1930 N N . CYS A 1 235 ? 4.535 -25.312 -22.719 1 97.19 235 CYS A N 1
ATOM 1931 C CA . CYS A 1 235 ? 4.816 -26.672 -22.281 1 97.19 235 CYS A CA 1
ATOM 1932 C C . CYS A 1 235 ? 6.316 -26.922 -22.172 1 97.19 235 CYS A C 1
ATOM 1934 O O . CYS A 1 235 ? 6.789 -27.547 -21.219 1 97.19 235 CYS A O 1
ATOM 1936 N N . ARG A 1 236 ? 7.031 -26.5 -23.094 1 96.94 236 ARG A N 1
ATOM 1937 C CA . ARG A 1 236 ? 8.484 -26.688 -23.109 1 96.94 236 ARG A CA 1
ATOM 1938 C C . ARG A 1 236 ? 9.133 -25.984 -21.938 1 96.94 236 ARG A C 1
ATOM 1940 O O . ARG A 1 236 ? 9.953 -26.562 -21.219 1 96.94 236 ARG A O 1
ATOM 1947 N N . GLN A 1 237 ? 8.758 -24.734 -21.719 1 96.5 237 GLN A N 1
ATOM 1948 C CA . GLN A 1 237 ? 9.344 -23.969 -20.625 1 96.5 237 GLN A CA 1
ATOM 1949 C C . GLN A 1 237 ? 8.938 -24.531 -19.266 1 96.5 237 GLN A C 1
ATOM 1951 O O . GLN A 1 237 ? 9.734 -24.547 -18.328 1 96.5 237 GLN A O 1
ATOM 1956 N N . PHE A 1 238 ? 7.699 -24.875 -19.188 1 97.56 238 PHE A N 1
ATOM 1957 C CA . PHE A 1 238 ? 7.219 -25.469 -17.938 1 97.56 238 PHE A CA 1
ATOM 1958 C C . PHE A 1 238 ? 8.047 -26.703 -17.578 1 97.56 238 PHE A C 1
ATOM 1960 O O . PHE A 1 238 ? 8.484 -26.844 -16.438 1 97.56 238 PHE A O 1
ATOM 1967 N N . LYS A 1 239 ? 8.289 -27.531 -18.531 1 96.75 239 LYS A N 1
ATOM 1968 C CA . LYS A 1 239 ? 9.078 -28.734 -18.312 1 96.75 239 LYS A CA 1
ATOM 1969 C C . LYS A 1 239 ? 10.523 -28.406 -17.953 1 96.75 239 LYS A C 1
ATOM 1971 O O . LYS A 1 239 ? 11.117 -29.031 -17.078 1 96.75 239 LYS A O 1
ATOM 1976 N N . GLN A 1 240 ? 11.07 -27.531 -18.625 1 96.5 240 GLN A N 1
ATOM 1977 C CA . GLN A 1 240 ? 12.445 -27.125 -18.391 1 96.5 240 GLN A CA 1
ATOM 1978 C C . GLN A 1 240 ? 12.625 -26.625 -16.953 1 96.5 240 GLN A C 1
ATOM 1980 O O . GLN A 1 240 ? 13.633 -26.938 -16.312 1 96.5 240 GLN A O 1
ATOM 1985 N N . VAL A 1 241 ? 11.641 -25.906 -16.484 1 95.06 241 VAL A N 1
ATOM 1986 C CA . VAL A 1 241 ? 11.758 -25.25 -15.18 1 95.06 241 VAL A CA 1
ATOM 1987 C C . VAL A 1 241 ? 11.391 -26.25 -14.086 1 95.06 241 VAL A C 1
ATOM 1989 O O . VAL A 1 241 ? 12.023 -26.281 -13.023 1 95.06 241 VAL A O 1
ATOM 1992 N N . THR A 1 242 ? 10.398 -27.109 -14.281 1 93.62 242 THR A N 1
ATOM 1993 C CA . THR A 1 242 ? 9.859 -27.922 -13.195 1 93.62 242 THR A CA 1
ATOM 1994 C C . THR A 1 242 ? 10.32 -29.375 -13.32 1 93.62 242 THR A C 1
ATOM 1996 O O . THR A 1 242 ? 10.25 -30.125 -12.359 1 93.62 242 THR A O 1
ATOM 1999 N N . GLY A 1 243 ? 10.664 -29.766 -14.523 1 94.44 243 GLY A N 1
ATOM 2000 C CA . GLY A 1 243 ? 11.031 -31.156 -14.781 1 94.44 243 GLY A CA 1
ATOM 2001 C C . GLY A 1 243 ? 9.852 -32 -15.195 1 94.44 243 GLY A C 1
ATOM 2002 O O . GLY A 1 243 ? 10.031 -33.188 -15.578 1 94.44 243 GLY A O 1
ATOM 2003 N N . TYR A 1 244 ? 8.664 -31.469 -15.188 1 94.25 244 TYR A N 1
ATOM 2004 C CA . TYR A 1 244 ? 7.449 -32.188 -15.562 1 94.25 244 TYR A CA 1
ATOM 2005 C C . TYR A 1 244 ? 6.691 -31.438 -16.656 1 94.25 244 TYR A C 1
ATOM 2007 O O . TYR A 1 244 ? 6.777 -30.203 -16.75 1 94.25 244 TYR A O 1
ATOM 2015 N N . THR A 1 245 ? 6 -32.188 -17.453 1 95 245 THR A N 1
ATOM 2016 C CA . THR A 1 245 ? 5.023 -31.547 -18.328 1 95 245 THR A CA 1
ATOM 2017 C C . THR A 1 245 ? 3.848 -31.016 -17.5 1 95 245 THR A C 1
ATOM 2019 O O . THR A 1 245 ? 3.574 -31.5 -16.406 1 95 245 THR A O 1
ATOM 2022 N N . PRO A 1 246 ? 3.186 -29.984 -18.047 1 94.44 246 PRO A N 1
ATOM 2023 C CA . PRO A 1 246 ? 2.02 -29.469 -17.312 1 94.44 246 PRO A CA 1
ATOM 2024 C C . PRO A 1 246 ? 1.013 -30.562 -16.984 1 94.44 246 PRO A C 1
ATOM 2026 O O . PRO A 1 246 ? 0.476 -30.594 -15.867 1 94.44 246 PRO A O 1
ATOM 2029 N N . GLY A 1 247 ? 0.693 -31.453 -17.906 1 91.12 247 GLY A N 1
ATOM 2030 C CA . GLY A 1 247 ? -0.224 -32.562 -17.672 1 91.12 247 GLY A CA 1
ATOM 2031 C C . GLY A 1 247 ? 0.218 -33.469 -16.531 1 91.12 247 GLY A C 1
ATOM 2032 O O . GLY A 1 247 ? -0.576 -33.812 -15.648 1 91.12 247 GLY A O 1
ATOM 2033 N N . LYS A 1 248 ? 1.419 -33.906 -16.547 1 91.12 248 LYS A N 1
ATOM 2034 C CA . LYS A 1 248 ? 1.962 -34.781 -15.508 1 91.12 248 LYS A CA 1
ATOM 2035 C C . LYS A 1 248 ? 1.982 -34.062 -14.156 1 91.12 248 LYS A C 1
ATOM 2037 O O . LYS A 1 248 ? 1.738 -34.688 -13.125 1 91.12 248 LYS A O 1
ATOM 2042 N N . PHE A 1 249 ? 2.342 -32.844 -14.289 1 91 249 PHE A N 1
ATOM 2043 C CA . PHE A 1 249 ? 2.363 -32.031 -13.07 1 91 249 PHE A CA 1
ATOM 2044 C C . PHE A 1 249 ? 0.988 -32.031 -12.414 1 91 249 PHE A C 1
ATOM 2046 O O . PHE A 1 249 ? 0.876 -32.156 -11.195 1 91 249 PHE A O 1
ATOM 2053 N N . ARG A 1 250 ? 0.021 -31.734 -13.148 1 87.5 250 ARG A N 1
ATOM 2054 C CA . ARG A 1 250 ? -1.354 -31.719 -12.664 1 87.5 250 ARG A CA 1
ATOM 2055 C C . ARG A 1 250 ? -1.73 -33.062 -12.031 1 87.5 250 ARG A C 1
ATOM 2057 O O . ARG A 1 250 ? -2.359 -33.094 -10.977 1 87.5 250 ARG A O 1
ATOM 2064 N N . ASP A 1 251 ? -1.338 -34.188 -12.672 1 83.25 251 ASP A N 1
ATOM 2065 C CA . ASP A 1 251 ? -1.646 -35.531 -12.188 1 83.25 251 ASP A CA 1
ATOM 2066 C C . ASP A 1 251 ? -0.941 -35.812 -10.867 1 83.25 251 ASP A C 1
ATOM 2068 O O . ASP A 1 251 ? -1.492 -36.469 -10 1 83.25 251 ASP A O 1
ATOM 2072 N N . HIS A 1 252 ? 0.261 -35.375 -10.734 1 74.62 252 HIS A N 1
ATOM 2073 C CA . HIS A 1 252 ? 1.031 -35.562 -9.516 1 74.62 252 HIS A CA 1
ATOM 2074 C C . HIS A 1 252 ? 0.456 -34.75 -8.359 1 74.62 252 HIS A C 1
ATOM 2076 O O . HIS A 1 252 ? 0.452 -35.188 -7.215 1 74.62 252 HIS A O 1
ATOM 2082 N N . ALA A 1 253 ? 0.125 -33.656 -8.68 1 63.28 253 ALA A N 1
ATOM 2083 C CA . ALA A 1 253 ? -0.468 -32.812 -7.664 1 63.28 253 ALA A CA 1
ATOM 2084 C C . ALA A 1 253 ? -1.779 -33.375 -7.145 1 63.28 253 ALA A C 1
ATOM 2086 O O . ALA A 1 253 ? -2.066 -33.312 -5.945 1 63.28 253 ALA A O 1
ATOM 2087 N N . VAL A 1 254 ? -2.498 -33.844 -8.078 1 57.94 254 VAL A N 1
ATOM 2088 C CA . VAL A 1 254 ? -3.752 -34.5 -7.711 1 57.94 254 VAL A CA 1
ATOM 2089 C C . VAL A 1 254 ? -3.469 -35.75 -6.852 1 57.94 254 VAL A C 1
ATOM 2091 O O . VAL A 1 254 ? -4.156 -35.969 -5.859 1 57.94 254 VAL A O 1
ATOM 2094 N N . ASN A 1 255 ? -2.346 -36.375 -7.25 1 53.41 255 ASN A N 1
ATOM 2095 C CA . ASN A 1 255 ? -2.012 -37.594 -6.516 1 53.41 255 ASN A CA 1
ATOM 2096 C C . ASN A 1 255 ? -1.339 -37.25 -5.184 1 53.41 255 ASN A C 1
ATOM 2098 O O . ASN A 1 255 ? -1.516 -38 -4.203 1 53.41 255 ASN A O 1
ATOM 2102 N N . SER A 1 256 ? -0.495 -36.281 -5.168 1 49.22 256 SER A N 1
ATOM 2103 C CA . SER A 1 256 ? 0.104 -35.906 -3.891 1 49.22 256 SER A CA 1
ATOM 2104 C C . SER A 1 256 ? -0.937 -35.312 -2.945 1 49.22 256 SER A C 1
ATOM 2106 O O . SER A 1 256 ? -0.781 -35.375 -1.725 1 49.22 256 SER A O 1
ATOM 2108 N N . SER A 1 257 ? -1.771 -34.625 -3.484 1 47.12 257 SER A N 1
ATOM 2109 C CA . SER A 1 257 ? -2.898 -34.188 -2.66 1 47.12 257 SER A CA 1
ATOM 2110 C C . SER A 1 257 ? -3.738 -35.406 -2.223 1 47.12 257 SER A C 1
ATOM 2112 O O . SER A 1 257 ? -4.348 -35.375 -1.15 1 47.12 257 SER A O 1
ATOM 2114 N N . ILE A 1 258 ? -3.838 -36.5 -3.012 1 39.59 258 ILE A N 1
ATOM 2115 C CA . ILE A 1 258 ? -4.496 -37.781 -2.68 1 39.59 258 ILE A CA 1
ATOM 2116 C C . ILE A 1 258 ? -3.596 -38.594 -1.763 1 39.59 258 ILE A C 1
ATOM 2118 O O . ILE A 1 258 ? -4.082 -39.25 -0.848 1 39.59 258 ILE A O 1
ATOM 2122 N N . LEU A 1 259 ? -2.311 -38.781 -1.968 1 34.53 259 LEU A N 1
ATOM 2123 C CA . LEU A 1 259 ? -1.49 -39.656 -1.153 1 34.53 259 LEU A CA 1
ATOM 2124 C C . LEU A 1 259 ? -1.316 -39.125 0.255 1 34.53 259 LEU A C 1
ATOM 2126 O O . LEU A 1 259 ? -0.916 -39.844 1.169 1 34.53 259 LEU A O 1
ATOM 2130 N N . SER A 1 260 ? -1.287 -37.906 0.426 1 32.69 260 SER A N 1
ATOM 2131 C CA . SER A 1 260 ? -1.241 -37.594 1.851 1 32.69 260 SER A CA 1
ATOM 2132 C C . SER A 1 260 ? -2.574 -37.906 2.525 1 32.69 260 SER A C 1
ATOM 2134 O O . SER A 1 260 ? -2.773 -37.562 3.697 1 32.69 260 SER A O 1
ATOM 2136 N N . CYS A 1 261 ? -3.467 -38.469 1.815 1 27.19 261 CYS A N 1
ATOM 2137 C CA . CYS A 1 261 ? -4.523 -39.156 2.553 1 27.19 261 CYS A CA 1
ATOM 2138 C C . CYS A 1 261 ? -4.141 -40.594 2.838 1 27.19 261 CYS A C 1
ATOM 2140 O O . CYS A 1 261 ? -3.555 -41.281 1.987 1 27.19 261 CYS A O 1
ATOM 2142 N N . MET B 1 1 ? 5.113 -18.984 12.938 1 84.88 1 MET B N 1
ATOM 2143 C CA . MET B 1 1 ? 5.84 -18.75 11.695 1 84.88 1 MET B CA 1
ATOM 2144 C C . MET B 1 1 ? 4.902 -18.844 10.492 1 84.88 1 MET B C 1
ATOM 2146 O O . MET B 1 1 ? 3.996 -19.688 10.469 1 84.88 1 MET B O 1
ATOM 2150 N N . THR B 1 2 ? 5.02 -17.859 9.586 1 91.88 2 THR B N 1
ATOM 2151 C CA . THR B 1 2 ? 4.16 -17.844 8.406 1 91.88 2 THR B CA 1
ATOM 2152 C C . THR B 1 2 ? 4.988 -17.969 7.133 1 91.88 2 THR B C 1
ATOM 2154 O O . THR B 1 2 ? 6.039 -17.344 7 1 91.88 2 THR B O 1
ATOM 2157 N N . ASN B 1 3 ? 4.566 -18.859 6.25 1 92.81 3 ASN B N 1
ATOM 2158 C CA . ASN B 1 3 ? 5.191 -19.078 4.949 1 92.81 3 ASN B CA 1
ATOM 2159 C C . ASN B 1 3 ? 4.188 -18.938 3.812 1 92.81 3 ASN B C 1
ATOM 2161 O O . ASN B 1 3 ? 3.168 -19.625 3.785 1 92.81 3 ASN B O 1
ATOM 2165 N N . ILE B 1 4 ? 4.5 -18.047 2.885 1 96.19 4 ILE B N 1
ATOM 2166 C CA . ILE B 1 4 ? 3.617 -17.844 1.738 1 96.19 4 ILE B CA 1
ATOM 2167 C C . ILE B 1 4 ? 4.031 -18.781 0.603 1 96.19 4 ILE B C 1
ATOM 2169 O O . ILE B 1 4 ? 5.191 -18.781 0.185 1 96.19 4 ILE B O 1
ATOM 2173 N N . PHE B 1 5 ? 3.059 -19.594 0.147 1 93.81 5 PHE B N 1
ATOM 2174 C CA . PHE B 1 5 ? 3.299 -20.422 -1.025 1 93.81 5 PHE B CA 1
ATOM 2175 C C . PHE B 1 5 ? 3.098 -19.625 -2.307 1 93.81 5 PHE B C 1
ATOM 2177 O O . PHE B 1 5 ? 3.885 -19.75 -3.25 1 93.81 5 PHE B O 1
ATOM 2184 N N . TYR B 1 6 ? 2.057 -18.891 -2.279 1 94.56 6 TYR B N 1
ATOM 2185 C CA . TYR B 1 6 ? 1.8 -18.031 -3.428 1 94.56 6 TYR B CA 1
ATOM 2186 C C . TYR B 1 6 ? 0.856 -16.891 -3.057 1 94.56 6 TYR B C 1
ATOM 2188 O O . TYR B 1 6 ? -0.036 -17.062 -2.223 1 94.56 6 TYR B O 1
ATOM 2196 N N . VAL B 1 7 ? 1.08 -15.75 -3.596 1 97 7 VAL B N 1
ATOM 2197 C CA . VAL B 1 7 ? 0.196 -14.594 -3.49 1 97 7 VAL B CA 1
ATOM 2198 C C . VAL B 1 7 ? 0.083 -13.898 -4.848 1 97 7 VAL B C 1
ATOM 2200 O O . VAL B 1 7 ? 1.088 -13.695 -5.535 1 97 7 VAL B O 1
ATOM 2203 N N . GLY B 1 8 ? -1.135 -13.672 -5.227 1 94.88 8 GLY B N 1
ATOM 2204 C CA . GLY B 1 8 ? -1.396 -13.031 -6.504 1 94.88 8 GLY B CA 1
ATOM 2205 C C . GLY B 1 8 ? -2.537 -12.031 -6.445 1 94.88 8 GLY B C 1
ATOM 2206 O O . GLY B 1 8 ? -3.387 -12.102 -5.555 1 94.88 8 GLY B O 1
ATOM 2207 N N . CYS B 1 9 ? -2.488 -11.055 -7.367 1 95.31 9 CYS B N 1
ATOM 2208 C CA . CYS B 1 9 ? -3.523 -10.031 -7.449 1 95.31 9 CYS B CA 1
ATOM 2209 C C . CYS B 1 9 ? -4.098 -9.945 -8.859 1 95.31 9 CYS B C 1
ATOM 2211 O O . CYS B 1 9 ? -3.422 -10.297 -9.828 1 95.31 9 CYS B O 1
ATOM 2213 N N . ASP B 1 10 ? -5.352 -9.531 -8.906 1 94.75 10 ASP B N 1
ATOM 2214 C CA . ASP B 1 10 ? -6.035 -9.125 -10.133 1 94.75 10 ASP B CA 1
ATOM 2215 C C . ASP B 1 10 ? -6.098 -10.273 -11.133 1 94.75 10 ASP B C 1
ATOM 2217 O O . ASP B 1 10 ? -5.977 -10.062 -12.344 1 94.75 10 ASP B O 1
ATOM 2221 N N . ALA B 1 11 ? -6.121 -11.484 -10.625 1 91.5 11 ALA B N 1
ATOM 2222 C CA . ALA B 1 11 ? -6.344 -12.594 -11.547 1 91.5 11 ALA B CA 1
ATOM 2223 C C . ALA B 1 11 ? -7.676 -12.445 -12.281 1 91.5 11 ALA B C 1
ATOM 2225 O O . ALA B 1 11 ? -8.719 -12.289 -11.641 1 91.5 11 ALA B O 1
ATOM 2226 N N . THR B 1 12 ? -7.656 -12.477 -13.531 1 91.06 12 THR B N 1
ATOM 2227 C CA . THR B 1 12 ? -8.852 -12.258 -14.336 1 91.06 12 THR B CA 1
ATOM 2228 C C . THR B 1 12 ? -9.227 -13.523 -15.102 1 91.06 12 THR B C 1
ATOM 2230 O O . THR B 1 12 ? -8.406 -14.094 -15.812 1 91.06 12 THR B O 1
ATOM 2233 N N . HIS B 1 13 ? -10.469 -13.914 -14.922 1 88.94 13 HIS B N 1
ATOM 2234 C CA . HIS B 1 13 ? -10.992 -15.117 -15.555 1 88.94 13 HIS B CA 1
ATOM 2235 C C . HIS B 1 13 ? -12.297 -14.836 -16.297 1 88.94 13 HIS B C 1
ATOM 2237 O O . HIS B 1 13 ? -12.938 -13.805 -16.047 1 88.94 13 HIS B O 1
ATOM 2243 N N . THR B 1 14 ? -12.602 -15.742 -17.156 1 88.88 14 THR B N 1
ATOM 2244 C CA . THR B 1 14 ? -13.836 -15.625 -17.922 1 88.88 14 THR B CA 1
ATOM 2245 C C . THR B 1 14 ? -15.016 -16.172 -17.125 1 88.88 14 THR B C 1
ATOM 2247 O O . THR B 1 14 ? -14.852 -16.594 -15.977 1 88.88 14 THR B O 1
ATOM 2250 N N . ASN B 1 15 ? -16.234 -16.109 -17.75 1 91.56 15 ASN B N 1
ATOM 2251 C CA . ASN B 1 15 ? -17.469 -16.438 -17.062 1 91.56 15 ASN B CA 1
ATOM 2252 C C . ASN B 1 15 ? -17.578 -17.938 -16.812 1 91.56 15 ASN B C 1
ATOM 2254 O O . ASN B 1 15 ? -18.438 -18.375 -16.047 1 91.56 15 ASN B O 1
ATOM 2258 N N . ASP B 1 16 ? -16.766 -18.703 -17.312 1 88.25 16 ASP B N 1
ATOM 2259 C CA . ASP B 1 16 ? -16.812 -20.156 -17.141 1 88.25 16 ASP B CA 1
ATOM 2260 C C . ASP B 1 16 ? -15.867 -20.609 -16.031 1 88.25 16 ASP B C 1
ATOM 2262 O O . ASP B 1 16 ? -15.695 -21.812 -15.812 1 88.25 16 ASP B O 1
ATOM 2266 N N . PHE B 1 17 ? -15.375 -19.734 -15.312 1 90.56 17 PHE B N 1
ATOM 2267 C CA . PHE B 1 17 ? -14.398 -20.047 -14.273 1 90.56 17 PHE B CA 1
ATOM 2268 C C . PHE B 1 17 ? -15.055 -20.781 -13.109 1 90.56 17 PHE B C 1
ATOM 2270 O O . PHE B 1 17 ? -16.094 -20.359 -12.609 1 90.56 17 PHE B O 1
ATOM 2277 N N . ILE B 1 18 ? -14.438 -21.891 -12.734 1 90.06 18 ILE B N 1
ATOM 2278 C CA . ILE B 1 18 ? -14.844 -22.672 -11.57 1 90.06 18 ILE B CA 1
ATOM 2279 C C . ILE B 1 18 ? -13.609 -23.109 -10.789 1 90.06 18 ILE B C 1
ATOM 2281 O O . ILE B 1 18 ? -12.625 -23.578 -11.375 1 90.06 18 ILE B O 1
ATOM 2285 N N . PHE B 1 19 ? -13.578 -22.875 -9.516 1 91.56 19 PHE B N 1
ATOM 2286 C CA . PHE B 1 19 ? -12.578 -23.406 -8.594 1 91.56 19 PHE B CA 1
ATOM 2287 C C . PHE B 1 19 ? -13.195 -24.422 -7.637 1 91.56 19 PHE B C 1
ATOM 2289 O O . PHE B 1 19 ? -14 -24.047 -6.777 1 91.56 19 PHE B O 1
ATOM 2296 N N . ASP B 1 20 ? -12.852 -25.656 -7.828 1 90.88 20 ASP B N 1
ATOM 2297 C CA . ASP B 1 20 ? -13.469 -26.766 -7.09 1 90.88 20 ASP B CA 1
ATOM 2298 C C . ASP B 1 20 ? -12.414 -27.719 -6.535 1 90.88 20 ASP B C 1
ATOM 2300 O O . ASP B 1 20 ? -11.852 -28.516 -7.277 1 90.88 20 ASP B O 1
ATOM 2304 N N . ILE B 1 21 ? -12.203 -27.578 -5.227 1 89.44 21 ILE B N 1
ATOM 2305 C CA . ILE B 1 21 ? -11.289 -28.469 -4.527 1 89.44 21 ILE B CA 1
ATOM 2306 C C . ILE B 1 21 ? -12.016 -29.141 -3.359 1 89.44 21 ILE B C 1
ATOM 2308 O O . ILE B 1 21 ? -11.953 -28.656 -2.227 1 89.44 21 ILE B O 1
ATOM 2312 N N . PRO B 1 22 ? -12.562 -30.281 -3.578 1 89.5 22 PRO B N 1
ATOM 2313 C CA . PRO B 1 22 ? -13.43 -30.922 -2.588 1 89.5 22 PRO B CA 1
ATOM 2314 C C . PRO B 1 22 ? -12.703 -31.234 -1.281 1 89.5 22 PRO B C 1
ATOM 2316 O O . PRO B 1 22 ? -13.297 -31.141 -0.203 1 89.5 22 PRO B O 1
ATOM 2319 N N . LEU B 1 23 ? -11.438 -31.562 -1.375 1 89.25 23 LEU B N 1
ATOM 2320 C CA . LEU B 1 23 ? -10.688 -31.938 -0.177 1 89.25 23 LEU B CA 1
ATOM 2321 C C . LEU B 1 23 ? -9.914 -30.734 0.374 1 89.25 23 LEU B C 1
ATOM 2323 O O . LEU B 1 23 ? -9.234 -30.859 1.396 1 89.25 23 LEU B O 1
ATOM 2327 N N . GLY B 1 24 ? -10.008 -29.688 -0.329 1 90 24 GLY B N 1
ATOM 2328 C CA . GLY B 1 24 ? -9.312 -28.484 0.088 1 90 24 GLY B CA 1
ATOM 2329 C C . GLY B 1 24 ? -7.809 -28.562 -0.111 1 90 24 GLY B C 1
ATOM 2330 O O . GLY B 1 24 ? -7.301 -29.562 -0.623 1 90 24 GLY B O 1
ATOM 2331 N N . HIS B 1 25 ? -7.086 -27.469 0.228 1 88.94 25 HIS B N 1
ATOM 2332 C CA . HIS B 1 25 ? -5.629 -27.406 0.224 1 88.94 25 HIS B CA 1
ATOM 2333 C C . HIS B 1 25 ? -5.055 -27.859 1.562 1 88.94 25 HIS B C 1
ATOM 2335 O O . HIS B 1 25 ? -5.777 -27.938 2.561 1 88.94 25 HIS B O 1
ATOM 2341 N N . ASP B 1 26 ? -3.754 -28.156 1.567 1 91.12 26 ASP B N 1
ATOM 2342 C CA . ASP B 1 26 ? -3.064 -28.484 2.814 1 91.12 26 ASP B CA 1
ATOM 2343 C C . ASP B 1 26 ? -2.58 -27.203 3.512 1 91.12 26 ASP B C 1
ATOM 2345 O O . ASP B 1 26 ? -1.765 -27.266 4.434 1 91.12 26 ASP B O 1
ATOM 2349 N N . CYS B 1 27 ? -3.043 -26.125 3.1 1 94.94 27 CYS B N 1
ATOM 2350 C CA . CYS B 1 27 ? -2.67 -24.812 3.635 1 94.94 27 CYS B CA 1
ATOM 2351 C C . CYS B 1 27 ? -3.873 -23.875 3.684 1 94.94 27 CYS B C 1
ATOM 2353 O O . CYS B 1 27 ? -4.977 -24.266 3.297 1 94.94 27 CYS B O 1
ATOM 2355 N N . TRP B 1 28 ? -3.652 -22.688 4.293 1 96.94 28 TRP B N 1
ATOM 2356 C CA . TRP B 1 28 ? -4.691 -21.656 4.316 1 96.94 28 TRP B CA 1
ATOM 2357 C C . TRP B 1 28 ? -4.844 -21 2.949 1 96.94 28 TRP B C 1
ATOM 2359 O O . TRP B 1 28 ? -3.852 -20.781 2.248 1 96.94 28 TRP B O 1
ATOM 2369 N N . LEU B 1 29 ? -6.082 -20.688 2.592 1 96.81 29 LEU B N 1
ATOM 2370 C CA . LEU B 1 29 ? -6.363 -19.953 1.367 1 96.81 29 LEU B CA 1
ATOM 2371 C C . LEU B 1 29 ? -7.277 -18.766 1.648 1 96.81 29 LEU B C 1
ATOM 2373 O O . LEU B 1 29 ? -8.391 -18.938 2.154 1 96.81 29 LEU B O 1
ATOM 2377 N N . LEU B 1 30 ? -6.785 -17.594 1.42 1 98.31 30 LEU B N 1
ATOM 2378 C CA . LEU B 1 30 ? -7.617 -16.391 1.447 1 98.31 30 LEU B CA 1
ATOM 2379 C C . LEU B 1 30 ? -7.922 -15.906 0.033 1 98.31 30 LEU B C 1
ATOM 2381 O O . LEU B 1 30 ? -7.012 -15.758 -0.785 1 98.31 30 LEU B O 1
ATOM 2385 N N . VAL B 1 31 ? -9.18 -15.727 -0.256 1 97.75 31 VAL B N 1
ATOM 2386 C CA . VAL B 1 31 ? -9.625 -15.219 -1.551 1 97.75 31 VAL B CA 1
ATOM 2387 C C . VAL B 1 31 ? -10.375 -13.906 -1.358 1 97.75 31 VAL B C 1
ATOM 2389 O O . VAL B 1 31 ? -11.234 -13.797 -0.481 1 97.75 31 VAL B O 1
ATOM 2392 N N . ILE B 1 32 ? -10.047 -12.906 -2.1 1 98.19 32 ILE B N 1
ATOM 2393 C CA . ILE B 1 32 ? -10.758 -11.633 -2.127 1 98.19 32 ILE B CA 1
ATOM 2394 C C . ILE B 1 32 ? -11.25 -11.344 -3.543 1 98.19 32 ILE B C 1
ATOM 2396 O O . ILE B 1 32 ? -10.445 -11.117 -4.449 1 98.19 32 ILE B O 1
ATOM 2400 N N . THR B 1 33 ? -12.531 -11.305 -3.717 1 97.81 33 THR B N 1
ATOM 2401 C CA . THR B 1 33 ? -13.094 -11.109 -5.051 1 97.81 33 THR B CA 1
ATOM 2402 C C . THR B 1 33 ? -13.25 -9.625 -5.363 1 97.81 33 THR B C 1
ATOM 2404 O O . THR B 1 33 ? -13.594 -8.836 -4.48 1 97.81 33 THR B O 1
ATOM 2407 N N . GLN B 1 34 ? -12.938 -9.234 -6.555 1 96.81 34 GLN B N 1
ATOM 2408 C CA . GLN B 1 34 ? -13.188 -7.887 -7.043 1 96.81 34 GLN B CA 1
ATOM 2409 C C . GLN B 1 34 ? -14.531 -7.805 -7.77 1 96.81 34 GLN B C 1
ATOM 2411 O O . GLN B 1 34 ? -15.086 -6.719 -7.941 1 96.81 34 GLN B O 1
ATOM 2416 N N . THR B 1 35 ? -15.039 -8.914 -8.234 1 97.19 35 THR B N 1
ATOM 2417 C CA . THR B 1 35 ? -16.344 -9.078 -8.883 1 97.19 35 THR B CA 1
ATOM 2418 C C . THR B 1 35 ? -17.234 -10.016 -8.078 1 97.19 35 THR B C 1
ATOM 2420 O O . THR B 1 35 ? -16.75 -10.727 -7.191 1 97.19 35 THR B O 1
ATOM 2423 N N . PRO B 1 36 ? -18.578 -9.938 -8.344 1 96.75 36 PRO B N 1
ATOM 2424 C CA . PRO B 1 36 ? -19.438 -10.93 -7.684 1 96.75 36 PRO B CA 1
ATOM 2425 C C . PRO B 1 36 ? -19.047 -12.367 -8.023 1 96.75 36 PRO B C 1
ATOM 2427 O O . PRO B 1 36 ? -18.438 -12.609 -9.07 1 96.75 36 PRO B O 1
ATOM 2430 N N . ALA B 1 37 ? -19.406 -13.289 -7.125 1 97.44 37 ALA B N 1
ATOM 2431 C CA . ALA B 1 37 ? -19.078 -14.703 -7.32 1 97.44 37 ALA B CA 1
ATOM 2432 C C . ALA B 1 37 ? -20.062 -15.602 -6.578 1 97.44 37 ALA B C 1
ATOM 2434 O O . ALA B 1 37 ? -20.75 -15.148 -5.66 1 97.44 37 ALA B O 1
ATOM 2435 N N . LEU B 1 38 ? -20.188 -16.812 -7.078 1 97.75 38 LEU B N 1
ATOM 2436 C CA . LEU B 1 38 ? -21 -17.828 -6.418 1 97.75 38 LEU B CA 1
ATOM 2437 C C . LEU B 1 38 ? -20.109 -18.75 -5.578 1 97.75 38 LEU B C 1
ATOM 2439 O O . LEU B 1 38 ? -19.094 -19.25 -6.055 1 97.75 38 LEU B O 1
ATOM 2443 N N . PHE B 1 39 ? -20.516 -18.938 -4.336 1 97.81 39 PHE B N 1
ATOM 2444 C CA . PHE B 1 39 ? -19.75 -19.766 -3.412 1 97.81 39 PHE B CA 1
ATOM 2445 C C . PHE B 1 39 ? -20.625 -20.906 -2.879 1 97.81 39 PHE B C 1
ATOM 2447 O O . PHE B 1 39 ? -21.844 -20.781 -2.822 1 97.81 39 PHE B O 1
ATOM 2454 N N . TYR B 1 40 ? -19.984 -22 -2.602 1 96.38 40 TYR B N 1
ATOM 2455 C CA . TYR B 1 40 ? -20.625 -23.062 -1.834 1 96.38 40 TYR B CA 1
ATOM 2456 C C . TYR B 1 40 ? -20.453 -22.844 -0.337 1 96.38 40 TYR B C 1
ATOM 2458 O O . TYR B 1 40 ? -19.344 -22.906 0.186 1 96.38 40 TYR B O 1
ATOM 2466 N N . VAL B 1 41 ? -21.547 -22.594 0.361 1 94.75 41 VAL B N 1
ATOM 2467 C CA . VAL B 1 41 ? -21.516 -22.234 1.777 1 94.75 41 VAL B CA 1
ATOM 2468 C C . VAL B 1 41 ? -22.594 -23.031 2.531 1 94.75 41 VAL B C 1
ATOM 2470 O O . VAL B 1 41 ? -23.781 -22.953 2.203 1 94.75 41 VAL B O 1
ATOM 2473 N N . ASN B 1 42 ? -22.125 -23.703 3.494 1 91.75 42 ASN B N 1
ATOM 2474 C CA . ASN B 1 42 ? -23.047 -24.438 4.355 1 91.75 42 ASN B CA 1
ATOM 2475 C C . ASN B 1 42 ? -24 -25.312 3.541 1 91.75 42 ASN B C 1
ATOM 2477 O O . ASN B 1 42 ? -25.219 -25.266 3.746 1 91.75 42 ASN B O 1
ATOM 2481 N N . GLY B 1 43 ? -23.516 -25.922 2.568 1 91.94 43 GLY B N 1
ATOM 2482 C CA . GLY B 1 43 ? -24.297 -26.906 1.825 1 91.94 43 GLY B CA 1
ATOM 2483 C C . GLY B 1 43 ? -25.094 -26.312 0.688 1 91.94 43 GLY B C 1
ATOM 2484 O O . GLY B 1 43 ? -25.859 -27.016 0.019 1 91.94 43 GLY B O 1
ATOM 2485 N N . GLU B 1 44 ? -24.969 -25.078 0.455 1 95.44 44 GLU B N 1
ATOM 2486 C CA . GLU B 1 44 ? -25.734 -24.422 -0.594 1 95.44 44 GLU B CA 1
ATOM 2487 C C . GLU B 1 44 ? -24.859 -23.484 -1.42 1 95.44 44 GLU B C 1
ATOM 2489 O O . GLU B 1 44 ? -23.859 -22.953 -0.919 1 95.44 44 GLU B O 1
ATOM 2494 N N . PHE B 1 45 ? -25.312 -23.328 -2.686 1 96.25 45 PHE B N 1
ATOM 2495 C CA . PHE B 1 45 ? -24.688 -22.344 -3.553 1 96.25 45 PHE B CA 1
ATOM 2496 C C . PHE B 1 45 ? -25.328 -20.969 -3.381 1 96.25 45 PHE B C 1
ATOM 2498 O O . PHE B 1 45 ? -26.562 -20.844 -3.459 1 96.25 45 PHE B O 1
ATOM 2505 N N . LYS B 1 46 ? -24.562 -20.016 -3.121 1 96.69 46 LYS B N 1
ATOM 2506 C CA . LYS B 1 46 ? -25.062 -18.656 -2.881 1 96.69 46 LYS B CA 1
ATOM 2507 C C . LYS B 1 46 ? -24.188 -17.625 -3.574 1 96.69 46 LYS B C 1
ATOM 2509 O O . LYS B 1 46 ? -22.953 -17.734 -3.58 1 96.69 46 LYS B O 1
ATOM 2514 N N . GLU B 1 47 ? -24.797 -16.625 -4.125 1 97.19 47 GLU B N 1
ATOM 2515 C CA . GLU B 1 47 ? -24.062 -15.508 -4.73 1 97.19 47 GLU B CA 1
ATOM 2516 C C . GLU B 1 47 ? -23.688 -14.461 -3.688 1 97.19 47 GLU B C 1
ATOM 2518 O O . GLU B 1 47 ? -24.484 -14.156 -2.793 1 97.19 47 GLU B O 1
ATOM 2523 N N . TYR B 1 48 ? -22.531 -13.984 -3.789 1 96.12 48 TYR B N 1
ATOM 2524 C CA . TYR B 1 48 ? -22.031 -12.898 -2.955 1 96.12 48 TYR B CA 1
ATOM 2525 C C . TYR B 1 48 ? -21.562 -11.727 -3.809 1 96.12 48 TYR B C 1
ATOM 2527 O O . TYR B 1 48 ? -21.141 -11.914 -4.949 1 96.12 48 TYR B O 1
ATOM 2535 N N . PRO B 1 49 ? -21.688 -10.508 -3.334 1 94.56 49 PRO B N 1
ATOM 2536 C CA . PRO B 1 49 ? -21.328 -9.328 -4.117 1 94.56 49 PRO B CA 1
ATOM 2537 C C . PRO B 1 49 ? -19.812 -9.172 -4.301 1 94.56 49 PRO B C 1
ATOM 2539 O O . PRO B 1 49 ? -19.031 -9.938 -3.717 1 94.56 49 PRO B O 1
ATOM 2542 N N . ALA B 1 50 ? -19.422 -8.164 -5.18 1 95.94 50 ALA B N 1
ATOM 2543 C CA . ALA B 1 50 ? -18.016 -7.797 -5.309 1 95.94 50 ALA B CA 1
ATOM 2544 C C . ALA B 1 50 ? -17.438 -7.387 -3.959 1 95.94 50 ALA B C 1
ATOM 2546 O O . ALA B 1 50 ? -18.172 -7.02 -3.041 1 95.94 50 ALA B O 1
ATOM 2547 N N . HIS B 1 51 ? -16.141 -7.523 -3.855 1 96.94 51 HIS B N 1
ATOM 2548 C CA . HIS B 1 51 ? -15.383 -7.125 -2.676 1 96.94 51 HIS B CA 1
ATOM 2549 C C . HIS B 1 51 ? -15.727 -8 -1.476 1 96.94 51 HIS B C 1
ATOM 2551 O O . HIS B 1 51 ? -15.906 -7.496 -0.366 1 96.94 51 HIS B O 1
ATOM 2557 N N . SER B 1 52 ? -15.898 -9.312 -1.756 1 96.44 52 SER B N 1
ATOM 2558 C CA . SER B 1 52 ? -16.078 -10.297 -0.697 1 96.44 52 SER B CA 1
ATOM 2559 C C . SER B 1 52 ? -14.766 -11.008 -0.371 1 96.44 52 SER B C 1
ATOM 2561 O O . SER B 1 52 ? -13.953 -11.258 -1.262 1 96.44 52 SER B O 1
ATOM 2563 N N . ALA B 1 53 ? -14.586 -11.297 0.897 1 97.69 53 ALA B N 1
ATOM 2564 C CA . ALA B 1 53 ? -13.43 -12.07 1.354 1 97.69 53 ALA B CA 1
ATOM 2565 C C . ALA B 1 53 ? -13.875 -13.398 1.967 1 97.69 53 ALA B C 1
ATOM 2567 O O . ALA B 1 53 ? -14.898 -13.461 2.65 1 97.69 53 ALA B O 1
ATOM 2568 N N . VAL B 1 54 ? -13.125 -14.461 1.731 1 97.94 54 VAL B N 1
ATOM 2569 C CA . VAL B 1 54 ? -13.375 -15.766 2.338 1 97.94 54 VAL B CA 1
ATOM 2570 C C . VAL B 1 54 ? -12.055 -16.438 2.689 1 97.94 54 VAL B C 1
ATOM 2572 O O . VAL B 1 54 ? -11.102 -16.406 1.906 1 97.94 54 VAL B O 1
ATOM 2575 N N . LEU B 1 55 ? -11.961 -16.938 3.869 1 98.06 55 LEU B N 1
ATOM 2576 C CA . LEU B 1 55 ? -10.797 -17.688 4.336 1 98.06 55 LEU B CA 1
ATOM 2577 C C . LEU B 1 55 ? -11.133 -19.172 4.492 1 98.06 55 LEU B C 1
ATOM 2579 O O . LEU B 1 55 ? -12.102 -19.516 5.164 1 98.06 55 LEU B O 1
ATOM 2583 N N . TYR B 1 56 ? -10.352 -20 3.852 1 97.31 56 TYR B N 1
ATOM 2584 C CA . TYR B 1 56 ? -10.492 -21.453 3.973 1 97.31 56 TYR B CA 1
ATOM 2585 C C . TYR B 1 56 ? -9.359 -22.047 4.805 1 97.31 56 TYR B C 1
ATOM 2587 O O . TYR B 1 56 ? -8.188 -21.734 4.57 1 97.31 56 TYR B O 1
ATOM 2595 N N . HIS B 1 57 ? -9.688 -22.828 5.797 1 96.69 57 HIS B N 1
ATOM 2596 C CA . HIS B 1 57 ? -8.664 -23.516 6.574 1 96.69 57 HIS B CA 1
ATOM 2597 C C . HIS B 1 57 ? -8.164 -24.766 5.844 1 96.69 57 HIS B C 1
ATOM 2599 O O . HIS B 1 57 ? -8.82 -25.25 4.914 1 96.69 57 HIS B O 1
ATOM 2605 N N . PRO B 1 58 ? -6.957 -25.312 6.254 1 95.69 58 PRO B N 1
ATOM 2606 C CA . PRO B 1 58 ? -6.434 -26.516 5.605 1 95.69 58 PRO B CA 1
ATOM 2607 C C . PRO B 1 58 ? -7.43 -27.672 5.617 1 95.69 58 PRO B C 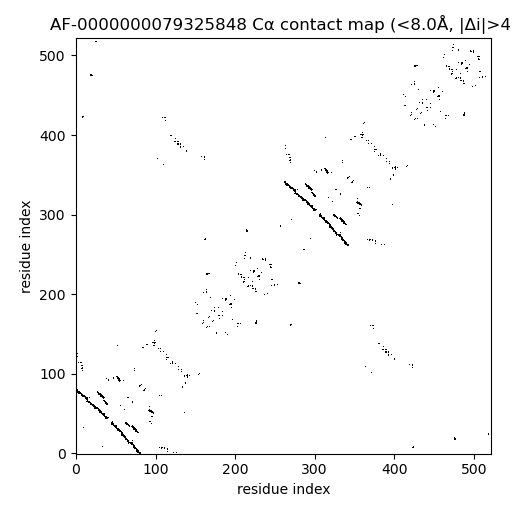1
ATOM 2609 O O . PRO B 1 58 ? -8.062 -27.922 6.645 1 95.69 58 PRO B O 1
ATOM 2612 N N . HIS B 1 59 ? -7.645 -28.266 4.422 1 94.5 59 HIS B N 1
ATOM 2613 C CA . HIS B 1 59 ? -8.445 -29.469 4.211 1 94.5 59 HIS B CA 1
ATOM 2614 C C . HIS B 1 59 ? -9.938 -29.141 4.27 1 94.5 59 HIS B C 1
ATOM 2616 O O . HIS B 1 59 ? -10.766 -30.047 4.469 1 94.5 59 HIS B O 1
ATOM 2622 N N . GLN B 1 60 ? -10.266 -27.922 4.188 1 94.81 60 GLN B N 1
ATOM 2623 C CA . GLN B 1 60 ? -11.664 -27.516 4.039 1 94.81 60 GLN B CA 1
ATOM 2624 C C . GLN B 1 60 ? -12.078 -27.516 2.572 1 94.81 60 GLN B C 1
ATOM 2626 O O . GLN B 1 60 ? -11.336 -27.031 1.712 1 94.81 60 GLN B O 1
ATOM 2631 N N . LYS B 1 61 ? -13.297 -28 2.32 1 94.38 61 LYS B N 1
ATOM 2632 C CA . LYS B 1 61 ? -13.828 -27.984 0.958 1 94.38 61 LYS B CA 1
ATOM 2633 C C . LYS B 1 61 ? -13.859 -26.562 0.407 1 94.38 61 LYS B C 1
ATOM 2635 O O . LYS B 1 61 ? -14.289 -25.625 1.096 1 94.38 61 LYS B O 1
ATOM 2640 N N . ILE B 1 62 ? -13.375 -26.391 -0.827 1 94.5 62 ILE B N 1
ATOM 2641 C CA . ILE B 1 62 ? -13.344 -25.078 -1.484 1 94.5 62 ILE B CA 1
ATOM 2642 C C . ILE B 1 62 ? -14.156 -25.141 -2.777 1 94.5 62 ILE B C 1
ATOM 2644 O O . ILE B 1 62 ? -13.93 -26 -3.621 1 94.5 62 ILE B O 1
ATOM 2648 N N . TYR B 1 63 ? -15.078 -24.234 -2.875 1 94.62 63 TYR B N 1
ATOM 2649 C CA . TYR B 1 63 ? -15.812 -24.125 -4.133 1 94.62 63 TYR B CA 1
ATOM 2650 C C . TYR B 1 63 ? -16.281 -22.688 -4.371 1 94.62 63 TYR B C 1
ATOM 2652 O O . TYR B 1 63 ? -16.984 -22.109 -3.537 1 94.62 63 TYR B O 1
ATOM 2660 N N . TYR B 1 64 ? -15.875 -22.125 -5.441 1 95.5 64 TYR B N 1
ATOM 2661 C CA . TYR B 1 64 ? -16.422 -20.859 -5.926 1 95.5 64 TYR B CA 1
ATOM 2662 C C . TYR B 1 64 ? -16.312 -20.766 -7.441 1 95.5 64 TYR B C 1
ATOM 2664 O O . TYR B 1 64 ? -15.492 -21.453 -8.055 1 95.5 64 TYR B O 1
ATOM 2672 N N . ARG B 1 65 ? -17.141 -19.938 -8.031 1 94.56 65 ARG B N 1
ATOM 2673 C CA . ARG B 1 65 ? -17.141 -19.797 -9.484 1 94.56 65 ARG B CA 1
ATOM 2674 C C . ARG B 1 65 ? -17.656 -18.422 -9.891 1 94.56 65 ARG B C 1
ATOM 2676 O O . ARG B 1 65 ? -18.219 -17.688 -9.078 1 94.56 65 ARG B O 1
ATOM 2683 N N . ALA B 1 66 ? -17.375 -18.109 -11.172 1 93.81 66 ALA B N 1
ATOM 2684 C CA . ALA B 1 66 ? -17.859 -16.859 -11.758 1 93.81 66 ALA B CA 1
ATOM 2685 C C . ALA B 1 66 ? -19.391 -16.859 -11.82 1 93.81 66 ALA B C 1
ATOM 2687 O O . ALA B 1 66 ? -20.016 -17.891 -12.039 1 93.81 66 ALA B O 1
ATOM 2688 N N . CYS B 1 67 ? -19.984 -15.75 -11.633 1 93.94 67 CYS B N 1
ATOM 2689 C CA . CYS B 1 67 ? -21.422 -15.625 -11.812 1 93.94 67 CYS B CA 1
ATOM 2690 C C . CYS B 1 67 ? -21.75 -14.414 -12.68 1 93.94 67 CYS B C 1
ATOM 2692 O O . CYS B 1 67 ? -22.891 -13.953 -12.695 1 93.94 67 CYS B O 1
ATOM 2694 N N . ALA B 1 68 ? -20.781 -13.766 -13.18 1 91.62 68 ALA B N 1
ATOM 2695 C CA . ALA B 1 68 ? -20.891 -12.633 -14.102 1 91.62 68 ALA B CA 1
ATOM 2696 C C . ALA B 1 68 ? -20 -12.836 -15.32 1 91.62 68 ALA B C 1
ATOM 2698 O O . ALA B 1 68 ? -19.453 -13.922 -15.531 1 91.62 68 ALA B O 1
ATOM 2699 N N . GLU B 1 69 ? -19.844 -11.852 -16.156 1 92.25 69 GLU B N 1
ATOM 2700 C CA . GLU B 1 69 ? -19.094 -11.922 -17.406 1 92.25 69 GLU B CA 1
ATOM 2701 C C . GLU B 1 69 ? -17.594 -12.148 -17.141 1 92.25 69 GLU B C 1
ATOM 2703 O O . GLU B 1 69 ? -16.938 -12.852 -17.891 1 92.25 69 GLU B O 1
ATOM 2708 N N . LYS B 1 70 ? -17.141 -11.547 -16.078 1 94.25 70 LYS B N 1
ATOM 2709 C CA . LYS B 1 70 ? -15.75 -11.703 -15.672 1 94.25 70 LYS B CA 1
ATOM 2710 C C . LYS B 1 70 ? -15.641 -11.992 -14.172 1 94.25 70 LYS B C 1
ATOM 2712 O O . LYS B 1 70 ? -16.5 -11.586 -13.391 1 94.25 70 LYS B O 1
ATOM 2717 N N . TYR B 1 71 ? -14.68 -12.758 -13.883 1 94.44 71 TYR B N 1
ATOM 2718 C CA . TYR B 1 71 ? -14.328 -13.031 -12.492 1 94.44 71 TYR B CA 1
ATOM 2719 C C . TYR B 1 71 ? -12.914 -12.562 -12.188 1 94.44 71 TYR B C 1
ATOM 2721 O O . TYR B 1 71 ? -11.953 -13.031 -12.805 1 94.44 71 TYR B O 1
ATOM 2729 N N . ILE B 1 72 ? -12.758 -11.57 -11.258 1 96.06 72 ILE B N 1
ATOM 2730 C CA . ILE B 1 72 ? -11.461 -11.023 -10.883 1 96.06 72 ILE B CA 1
ATOM 2731 C C . ILE B 1 72 ? -11.242 -11.188 -9.383 1 96.06 72 ILE B C 1
ATOM 2733 O O . ILE B 1 72 ? -12.148 -10.906 -8.586 1 96.06 72 ILE B O 1
ATOM 2737 N N . ASN B 1 73 ? -10.062 -11.695 -9.031 1 95.81 73 ASN B N 1
ATOM 2738 C CA . ASN B 1 73 ? -9.82 -11.875 -7.605 1 95.81 73 ASN B CA 1
ATOM 2739 C C . ASN B 1 73 ? -8.344 -11.711 -7.258 1 95.81 73 ASN B C 1
ATOM 2741 O O . ASN B 1 73 ? -7.488 -11.766 -8.141 1 95.81 73 ASN B O 1
ATOM 2745 N N . ASP B 1 74 ? -8.047 -11.383 -6.023 1 97.44 74 ASP B N 1
ATOM 2746 C CA . ASP B 1 74 ? -6.766 -11.578 -5.348 1 97.44 74 ASP B CA 1
ATOM 2747 C C . ASP B 1 74 ? -6.781 -12.844 -4.496 1 97.44 74 ASP B C 1
ATOM 2749 O O . ASP B 1 74 ? -7.848 -13.305 -4.082 1 97.44 74 ASP B O 1
ATOM 2753 N N . TRP B 1 75 ? -5.645 -13.453 -4.258 1 96.31 75 TRP B N 1
ATOM 2754 C CA . TRP B 1 75 ? -5.617 -14.625 -3.391 1 96.31 75 TRP B CA 1
ATOM 2755 C C . TRP B 1 75 ? -4.238 -14.812 -2.771 1 96.31 75 TRP B C 1
ATOM 2757 O O . TRP B 1 75 ? -3.246 -14.281 -3.277 1 96.31 75 TRP B O 1
ATOM 2767 N N . ILE B 1 76 ? -4.195 -15.461 -1.709 1 97.75 76 ILE B N 1
ATOM 2768 C CA . ILE B 1 76 ? -2.947 -15.828 -1.047 1 97.75 76 ILE B CA 1
ATOM 2769 C C . ILE B 1 76 ? -3.078 -17.219 -0.427 1 97.75 76 ILE B C 1
ATOM 2771 O O . ILE B 1 76 ? -4.074 -17.516 0.237 1 97.75 76 ILE B O 1
ATOM 2775 N N . ARG B 1 77 ? -2.205 -18.125 -0.704 1 96.25 77 ARG B N 1
ATOM 2776 C CA . ARG B 1 77 ? -2.023 -19.422 -0.062 1 96.25 77 ARG B CA 1
ATOM 2777 C C . ARG B 1 77 ? -0.814 -19.406 0.867 1 96.25 77 ARG B C 1
ATOM 2779 O O . ARG B 1 77 ? 0.286 -19.031 0.457 1 96.25 77 ARG B O 1
ATOM 2786 N N . PHE B 1 78 ? -1.042 -19.781 2.066 1 97.06 78 PHE B N 1
ATOM 2787 C CA . PHE B 1 78 ? 0.04 -19.656 3.035 1 97.06 78 PHE B CA 1
ATOM 2788 C C . PHE B 1 78 ? -0.133 -20.656 4.168 1 97.06 78 PHE B C 1
ATOM 2790 O O . PHE B 1 78 ? -1.237 -21.156 4.402 1 97.06 78 PHE B O 1
ATOM 2797 N N . ASP B 1 79 ? 0.957 -21.016 4.773 1 95.88 79 ASP B N 1
ATOM 2798 C CA . ASP B 1 79 ? 0.966 -21.781 6.02 1 95.88 79 ASP B CA 1
ATOM 2799 C C . ASP B 1 79 ? 1.25 -20.875 7.215 1 95.88 79 ASP B C 1
ATOM 2801 O O . ASP B 1 79 ? 2.049 -19.938 7.117 1 95.88 79 ASP B O 1
ATOM 2805 N N . SER B 1 80 ? 0.556 -21.156 8.297 1 96 80 SER B N 1
ATOM 2806 C CA . SER B 1 80 ? 0.801 -20.344 9.484 1 96 80 SER B CA 1
ATOM 2807 C C . SER B 1 80 ? 0.404 -21.094 10.758 1 96 80 SER B C 1
ATOM 2809 O O . SER B 1 80 ? -0.61 -21.797 10.781 1 96 80 SER B O 1
ATOM 2811 N N . THR B 1 81 ? 1.17 -20.953 11.789 1 94.75 81 THR B N 1
ATOM 2812 C CA . THR B 1 81 ? 0.833 -21.453 13.117 1 94.75 81 THR B CA 1
ATOM 2813 C C . THR B 1 81 ? 0.507 -20.297 14.062 1 94.75 81 THR B C 1
ATOM 2815 O O . THR B 1 81 ? 0.324 -20.5 15.258 1 94.75 81 THR B O 1
ATOM 2818 N N . GLU B 1 82 ? 0.499 -19.094 13.578 1 96.06 82 GLU B N 1
ATOM 2819 C CA . GLU B 1 82 ? 0.269 -17.906 14.398 1 96.06 82 GLU B CA 1
ATOM 2820 C C . GLU B 1 82 ? -1.182 -17.828 14.867 1 96.06 82 GLU B C 1
ATOM 2822 O O . GLU B 1 82 ? -2.102 -18.125 14.102 1 96.06 82 GLU B O 1
ATOM 2827 N N . SER B 1 83 ? -1.385 -17.281 15.984 1 96.44 83 SER B N 1
ATOM 2828 C CA . SER B 1 83 ? -2.697 -17.297 16.625 1 96.44 83 SER B CA 1
ATOM 2829 C C . SER B 1 83 ? -3.674 -16.391 15.883 1 96.44 83 SER B C 1
ATOM 2831 O O . SER B 1 83 ? -4.879 -16.656 15.852 1 96.44 83 SER B O 1
ATOM 2833 N N . TYR B 1 84 ? -3.191 -15.266 15.336 1 95.75 84 TYR B N 1
ATOM 2834 C CA . TYR B 1 84 ? -4.109 -14.352 14.664 1 95.75 84 TYR B CA 1
ATOM 2835 C C . TYR B 1 84 ? -4.762 -15.016 13.461 1 95.75 84 TYR B C 1
ATOM 2837 O O . TYR B 1 84 ? -5.816 -14.578 13 1 95.75 84 TYR B O 1
ATOM 2845 N N . VAL B 1 85 ? -4.18 -16.094 12.93 1 97.12 85 VAL B N 1
ATOM 2846 C CA . VAL B 1 85 ? -4.746 -16.859 11.828 1 97.12 85 VAL B CA 1
ATOM 2847 C C . VAL B 1 85 ? -5.547 -18.031 12.383 1 97.12 85 VAL B C 1
ATOM 2849 O O . VAL B 1 85 ? -6.738 -18.172 12.094 1 97.12 85 VAL B O 1
ATOM 2852 N N . THR B 1 86 ? -4.949 -18.906 13.227 1 95.94 86 THR B N 1
ATOM 2853 C CA . THR B 1 86 ? -5.504 -20.172 13.664 1 95.94 86 THR B CA 1
ATOM 2854 C C . THR B 1 86 ? -6.676 -19.969 14.617 1 95.94 86 THR B C 1
ATOM 2856 O O . THR B 1 86 ? -7.555 -20.812 14.742 1 95.94 86 THR B O 1
ATOM 2859 N N . GLU B 1 87 ? -6.715 -18.766 15.273 1 95.31 87 GLU B N 1
ATOM 2860 C CA . GLU B 1 87 ? -7.758 -18.484 16.25 1 95.31 87 GLU B CA 1
ATOM 2861 C C . GLU B 1 87 ? -8.617 -17.312 15.82 1 95.31 87 GLU B C 1
ATOM 2863 O O . GLU B 1 87 ? -9.242 -16.641 16.656 1 95.31 87 GLU B O 1
ATOM 2868 N N . THR B 1 88 ? -8.586 -17.031 14.555 1 93.94 88 THR B N 1
ATOM 2869 C CA . THR B 1 88 ? -9.398 -15.914 14.086 1 93.94 88 THR B CA 1
ATOM 2870 C C . THR B 1 88 ? -10.867 -16.125 14.438 1 93.94 88 THR B C 1
ATOM 2872 O O . THR B 1 88 ? -11.32 -17.266 14.562 1 93.94 88 THR B O 1
ATOM 2875 N N . THR B 1 89 ? -11.656 -15.031 14.516 1 91.25 89 THR B N 1
ATOM 2876 C CA . THR B 1 89 ? -13.023 -15.125 15.016 1 91.25 89 THR B CA 1
ATOM 2877 C C . THR B 1 89 ? -14.023 -14.969 13.883 1 91.25 89 THR B C 1
ATOM 2879 O O . THR B 1 89 ? -15.227 -15.18 14.07 1 91.25 89 THR B O 1
ATOM 2882 N N . PHE B 1 90 ? -13.562 -14.523 12.75 1 89 90 PHE B N 1
ATOM 2883 C CA . PHE B 1 90 ? -14.531 -14.445 11.672 1 89 90 PHE B CA 1
ATOM 2884 C C . PHE B 1 90 ? -14.758 -15.812 11.039 1 89 90 PHE B C 1
ATOM 2886 O O . PHE B 1 90 ? -13.914 -16.703 11.164 1 89 90 PHE B O 1
ATOM 2893 N N . PRO B 1 91 ? -15.922 -16.031 10.414 1 91.06 91 PRO B N 1
ATOM 2894 C CA . PRO B 1 91 ? -16.312 -17.359 9.914 1 91.06 91 PRO B CA 1
ATOM 2895 C C . PRO B 1 91 ? -15.422 -17.844 8.773 1 91.06 91 PRO B C 1
ATOM 2897 O O . PRO B 1 91 ? -15.102 -17.078 7.863 1 91.06 91 PRO B O 1
ATOM 2900 N N . LEU B 1 92 ? -15.078 -19.094 8.883 1 95.38 92 LEU B N 1
ATOM 2901 C CA . LEU B 1 92 ? -14.266 -19.734 7.855 1 95.38 92 LEU B CA 1
ATOM 2902 C C . LEU B 1 92 ? -15.141 -20.344 6.773 1 95.38 92 LEU B C 1
ATOM 2904 O O . LEU B 1 92 ? -16.188 -20.938 7.07 1 95.38 92 LEU B O 1
ATOM 2908 N N . GLY B 1 93 ? -14.781 -20.125 5.531 1 96.06 93 GLY B N 1
ATOM 2909 C CA . GLY B 1 93 ? -15.508 -20.703 4.414 1 96.06 93 GLY B CA 1
ATOM 2910 C C . GLY B 1 93 ? -16.781 -19.953 4.086 1 96.06 93 GLY B C 1
ATOM 2911 O O . GLY B 1 93 ? -17.578 -20.406 3.262 1 96.06 93 GLY B O 1
ATOM 2912 N N . VAL B 1 94 ? -17.016 -18.859 4.73 1 96 94 VAL B N 1
ATOM 2913 C CA . VAL B 1 94 ? -18.203 -18.031 4.48 1 96 94 VAL B CA 1
ATOM 2914 C C . VAL B 1 94 ? -17.766 -16.625 4.059 1 96 94 VAL B C 1
ATOM 2916 O O . VAL B 1 94 ? -17.141 -15.898 4.84 1 96 94 VAL B O 1
ATOM 2919 N N . PRO B 1 95 ? -18.094 -16.25 2.85 1 96.38 95 PRO B N 1
ATOM 2920 C CA . PRO B 1 95 ? -17.688 -14.922 2.387 1 96.38 95 PRO B CA 1
ATOM 2921 C C . PRO B 1 95 ? -18.391 -13.789 3.145 1 96.38 95 PRO B C 1
ATOM 2923 O O . PRO B 1 95 ? -19.531 -13.945 3.557 1 96.38 95 PRO B O 1
ATOM 2926 N N . PHE B 1 96 ? -17.703 -12.711 3.326 1 95.31 96 PHE B N 1
ATOM 2927 C CA . PHE B 1 96 ? -18.266 -11.477 3.877 1 95.31 96 PHE B CA 1
ATOM 2928 C C . PHE B 1 96 ? -17.734 -10.266 3.121 1 95.31 96 PHE B C 1
ATOM 2930 O O . PHE B 1 96 ? -16.672 -10.328 2.494 1 95.31 96 PHE B O 1
ATOM 2937 N N . SER B 1 97 ? -18.422 -9.148 3.15 1 95.38 97 SER B N 1
ATOM 2938 C CA . SER B 1 97 ? -18.047 -7.934 2.43 1 95.38 97 SER B CA 1
ATOM 2939 C C . SER B 1 97 ? -16.922 -7.191 3.135 1 95.38 97 SER B C 1
ATOM 2941 O O . SER B 1 97 ? -16.938 -7.031 4.355 1 95.38 97 SER B O 1
ATOM 2943 N N . LEU B 1 98 ? -15.992 -6.719 2.373 1 95.94 98 LEU B N 1
ATOM 2944 C CA . LEU B 1 98 ? -14.859 -5.961 2.898 1 95.94 98 LEU B CA 1
ATOM 2945 C C . LEU B 1 98 ? -15.266 -4.52 3.195 1 95.94 98 LEU B C 1
ATOM 2947 O O . LEU B 1 98 ? -16.016 -3.912 2.432 1 95.94 98 LEU B O 1
ATOM 2951 N N . ASP B 1 99 ? -14.711 -4.012 4.23 1 94.44 99 ASP B N 1
ATOM 2952 C CA . ASP B 1 99 ? -14.93 -2.611 4.57 1 94.44 99 ASP B CA 1
ATOM 2953 C C . ASP B 1 99 ? -14.125 -1.691 3.652 1 94.44 99 ASP B C 1
ATOM 2955 O O . ASP B 1 99 ? -14.609 -0.631 3.252 1 94.44 99 ASP B O 1
ATOM 2959 N N . ASP B 1 100 ? -12.938 -2.023 3.393 1 94.88 100 ASP B N 1
ATOM 2960 C CA . ASP B 1 100 ? -12.047 -1.237 2.545 1 94.88 100 ASP B CA 1
ATOM 2961 C C . ASP B 1 100 ? -11.266 -2.137 1.592 1 94.88 100 ASP B C 1
ATOM 2963 O O . ASP B 1 100 ? -10.102 -2.461 1.851 1 94.88 100 ASP B O 1
ATOM 2967 N N . PRO B 1 101 ? -11.805 -2.457 0.437 1 96.94 101 PRO B N 1
ATOM 2968 C CA . PRO B 1 101 ? -11.172 -3.383 -0.502 1 96.94 101 PRO B CA 1
ATOM 2969 C C . PRO B 1 101 ? -9.875 -2.83 -1.086 1 96.94 101 PRO B C 1
ATOM 2971 O O . PRO B 1 101 ? -8.938 -3.59 -1.346 1 96.94 101 PRO B O 1
ATOM 2974 N N . GLU B 1 102 ? -9.828 -1.547 -1.329 1 96.75 102 GLU B N 1
ATOM 2975 C CA . GLU B 1 102 ? -8.617 -0.951 -1.892 1 96.75 102 GLU B CA 1
ATOM 2976 C C . GLU B 1 102 ? -7.445 -1.074 -0.927 1 96.75 102 GLU B C 1
ATOM 2978 O O . GLU B 1 102 ? -6.312 -1.326 -1.349 1 96.75 102 GLU B O 1
ATOM 2983 N N . TYR B 1 103 ? -7.711 -0.843 0.338 1 97.56 103 TYR B N 1
ATOM 2984 C CA . TYR B 1 103 ? -6.695 -1.023 1.368 1 97.56 103 TYR B CA 1
ATOM 2985 C C . TYR B 1 103 ? -6.148 -2.445 1.352 1 97.56 103 TYR B C 1
ATOM 2987 O O . TYR B 1 103 ? -4.934 -2.65 1.346 1 97.56 103 TYR B O 1
ATOM 2995 N N . CYS B 1 104 ? -6.996 -3.42 1.32 1 98.25 104 CYS B N 1
ATOM 2996 C CA . CYS B 1 104 ? -6.602 -4.824 1.301 1 98.25 104 CYS B CA 1
ATOM 2997 C C . CYS B 1 104 ? -5.836 -5.16 0.027 1 98.25 104 CYS B C 1
ATOM 2999 O O . CYS B 1 104 ? -4.863 -5.918 0.063 1 98.25 104 CYS B O 1
ATOM 3001 N N . HIS B 1 105 ? -6.309 -4.594 -1.048 1 98.06 105 HIS B N 1
ATOM 3002 C CA . HIS B 1 105 ? -5.629 -4.809 -2.322 1 98.06 105 HIS B CA 1
ATOM 3003 C C . HIS B 1 105 ? -4.188 -4.32 -2.266 1 98.06 105 HIS B C 1
ATOM 3005 O O . HIS B 1 105 ? -3.277 -5 -2.744 1 98.06 105 HIS B O 1
ATOM 3011 N N . LYS B 1 106 ? -3.945 -3.154 -1.718 1 97.69 106 LYS B N 1
ATOM 3012 C CA . LYS B 1 106 ? -2.598 -2.613 -1.566 1 97.69 106 LYS B CA 1
ATOM 3013 C C . LYS B 1 106 ? -1.732 -3.525 -0.704 1 97.69 106 LYS B C 1
ATOM 3015 O O . LYS B 1 106 ? -0.555 -3.738 -1.004 1 97.69 106 LYS B O 1
ATOM 3020 N N . LEU B 1 107 ? -2.312 -4.008 0.375 1 98.69 107 LEU B N 1
ATOM 3021 C CA . LEU B 1 107 ? -1.578 -4.934 1.234 1 98.69 107 LEU B CA 1
ATOM 3022 C C . LEU B 1 107 ? -1.155 -6.176 0.459 1 98.69 107 LEU B C 1
ATOM 3024 O O . LEU B 1 107 ? -0.028 -6.652 0.611 1 98.69 107 LEU B O 1
ATOM 3028 N N . LEU B 1 108 ? -2.01 -6.699 -0.36 1 98.38 108 LEU B N 1
ATOM 3029 C CA . LEU B 1 108 ? -1.69 -7.887 -1.146 1 98.38 108 LEU B CA 1
ATOM 3030 C C . LEU B 1 108 ? -0.6 -7.586 -2.168 1 98.38 108 LEU B C 1
ATOM 3032 O O . LEU B 1 108 ? 0.285 -8.414 -2.4 1 98.38 108 LEU B O 1
ATOM 3036 N N . GLN B 1 109 ? -0.672 -6.441 -2.77 1 97.56 109 GLN B N 1
ATOM 3037 C CA . GLN B 1 109 ? 0.386 -6.035 -3.688 1 97.56 109 GLN B CA 1
ATOM 3038 C C . GLN B 1 109 ? 1.739 -5.996 -2.982 1 97.56 109 GLN B C 1
ATOM 3040 O O . GLN B 1 109 ? 2.754 -6.406 -3.551 1 97.56 109 GLN B O 1
ATOM 3045 N N . LEU B 1 110 ? 1.729 -5.422 -1.804 1 98.19 110 LEU B N 1
ATOM 3046 C CA . LEU B 1 110 ? 2.959 -5.387 -1.02 1 98.19 110 LEU B CA 1
ATOM 3047 C C . LEU B 1 110 ? 3.445 -6.797 -0.706 1 98.19 110 LEU B C 1
ATOM 3049 O O . LEU B 1 110 ? 4.648 -7.066 -0.739 1 98.19 110 LEU B O 1
ATOM 3053 N N . LEU B 1 111 ? 2.553 -7.684 -0.4 1 98.31 111 LEU B N 1
ATOM 3054 C CA . LEU B 1 111 ? 2.896 -9.07 -0.111 1 98.31 111 LEU B CA 1
ATOM 3055 C C . LEU B 1 111 ? 3.488 -9.75 -1.341 1 98.31 111 LEU B C 1
ATOM 3057 O O . LEU B 1 111 ? 4.422 -10.547 -1.225 1 98.31 111 LEU B O 1
ATOM 3061 N N . VAL B 1 112 ? 2.92 -9.484 -2.514 1 97.06 112 VAL B N 1
ATOM 3062 C CA . VAL B 1 112 ? 3.469 -10.023 -3.754 1 97.06 112 VAL B CA 1
ATOM 3063 C C . VAL B 1 112 ? 4.926 -9.594 -3.906 1 97.06 112 VAL B C 1
ATOM 3065 O O . VAL B 1 112 ? 5.801 -10.414 -4.184 1 97.06 112 VAL B O 1
ATOM 3068 N N . THR B 1 113 ? 5.125 -8.336 -3.713 1 95.62 113 THR B N 1
ATOM 3069 C CA . THR B 1 113 ? 6.473 -7.781 -3.838 1 95.62 113 THR B CA 1
ATOM 3070 C C . THR B 1 113 ? 7.414 -8.422 -2.822 1 95.62 113 THR B C 1
ATOM 3072 O O . THR B 1 113 ? 8.516 -8.844 -3.17 1 95.62 113 THR B O 1
ATOM 3075 N N . GLU B 1 114 ? 6.941 -8.477 -1.6 1 95.75 114 GLU B N 1
ATOM 3076 C CA . GLU B 1 114 ? 7.766 -9.07 -0.555 1 95.75 114 GLU B CA 1
ATOM 3077 C C . GLU B 1 114 ? 8.109 -10.523 -0.888 1 95.75 114 GLU B C 1
ATOM 3079 O O . GLU B 1 114 ? 9.234 -10.961 -0.654 1 95.75 114 GLU B O 1
ATOM 3084 N N . ASN B 1 115 ? 7.16 -11.203 -1.354 1 94.5 115 ASN B N 1
ATOM 3085 C CA . ASN B 1 115 ? 7.336 -12.625 -1.621 1 94.5 115 ASN B CA 1
ATOM 3086 C C . ASN B 1 115 ? 8.227 -12.867 -2.838 1 94.5 115 ASN B C 1
ATOM 3088 O O . ASN B 1 115 ? 8.82 -13.938 -2.977 1 94.5 115 ASN B O 1
ATOM 3092 N N . SER B 1 116 ? 8.273 -11.914 -3.68 1 91.38 116 SER B N 1
ATOM 3093 C CA . SER B 1 116 ? 8.992 -12.086 -4.938 1 91.38 116 SER B CA 1
ATOM 3094 C C . SER B 1 116 ? 10.445 -11.641 -4.801 1 91.38 116 SER B C 1
ATOM 3096 O O . SER B 1 116 ? 11.297 -12.031 -5.602 1 91.38 116 SER B O 1
ATOM 3098 N N . PHE B 1 117 ? 10.586 -10.797 -3.797 1 89.62 117 PHE B N 1
ATOM 3099 C CA . PHE B 1 117 ? 11.945 -10.312 -3.574 1 89.62 117 PHE B CA 1
ATOM 3100 C C . PHE B 1 117 ? 12.578 -11.008 -2.377 1 89.62 117 PHE B C 1
ATOM 3102 O O . PHE B 1 117 ? 11.875 -11.492 -1.49 1 89.62 117 PHE B O 1
ATOM 3109 N N . ASN B 1 118 ? 13.711 -11.461 -2.328 1 87.12 118 ASN B N 1
ATOM 3110 C CA . ASN B 1 118 ? 14.43 -12.125 -1.243 1 87.12 118 ASN B CA 1
ATOM 3111 C C . ASN B 1 118 ? 15.281 -11.141 -0.452 1 87.12 118 ASN B C 1
ATOM 3113 O O . ASN B 1 118 ? 16.5 -11.305 -0.357 1 87.12 118 ASN B O 1
ATOM 3117 N N . LYS B 1 119 ? 14.523 -10.258 0.332 1 90.62 119 LYS B N 1
ATOM 3118 C CA . LYS B 1 119 ? 15.234 -9.242 1.104 1 90.62 119 LYS B CA 1
ATOM 3119 C C . LYS B 1 119 ? 15.477 -9.711 2.535 1 90.62 119 LYS B C 1
ATOM 3121 O O . LYS B 1 119 ? 14.891 -10.703 2.979 1 90.62 119 LYS B O 1
ATOM 3126 N N . ASP B 1 120 ? 16.328 -9.047 3.309 1 91.38 120 ASP B N 1
ATOM 3127 C CA . ASP B 1 120 ? 16.828 -9.453 4.621 1 91.38 120 ASP B CA 1
ATOM 3128 C C . ASP B 1 120 ? 15.672 -9.594 5.621 1 91.38 120 ASP B C 1
ATOM 3130 O O . ASP B 1 120 ? 15.656 -10.523 6.43 1 91.38 120 ASP B O 1
ATOM 3134 N N . TYR B 1 121 ? 14.688 -8.742 5.602 1 94.5 121 TYR B N 1
ATOM 3135 C CA . TYR B 1 121 ? 13.609 -8.75 6.59 1 94.5 121 TYR B CA 1
ATOM 3136 C C . TYR B 1 121 ? 12.305 -9.234 5.969 1 94.5 121 TYR B C 1
ATOM 3138 O O . TYR B 1 121 ? 11.219 -8.852 6.41 1 94.5 121 TYR B O 1
ATOM 3146 N N . LYS B 1 122 ? 12.406 -10.094 4.977 1 95.69 122 LYS B N 1
ATOM 3147 C CA . LYS B 1 122 ? 11.25 -10.602 4.242 1 95.69 122 LYS B CA 1
ATOM 3148 C C . LYS B 1 122 ? 10.258 -11.273 5.18 1 95.69 122 LYS B C 1
ATOM 3150 O O . LYS B 1 122 ? 9.062 -10.953 5.164 1 95.69 122 LYS B O 1
ATOM 3155 N N . GLU B 1 123 ? 10.734 -12.18 6.016 1 95.56 123 GLU B N 1
ATOM 3156 C CA . GLU B 1 123 ? 9.852 -12.977 6.859 1 95.56 123 GLU B CA 1
ATOM 3157 C C . GLU B 1 123 ? 9.07 -12.094 7.824 1 95.56 123 GLU B C 1
ATOM 3159 O O . GLU B 1 123 ? 7.855 -12.242 7.965 1 95.56 123 GLU B O 1
ATOM 3164 N N . SER B 1 124 ? 9.734 -11.188 8.508 1 96.75 124 SER B N 1
ATOM 3165 C CA . SER B 1 124 ? 9.055 -10.305 9.445 1 96.75 124 SER B CA 1
ATOM 3166 C C . SER B 1 124 ? 8.109 -9.344 8.727 1 96.75 124 SER B C 1
ATOM 3168 O O . SER B 1 124 ? 7.016 -9.07 9.211 1 96.75 124 SER B O 1
ATOM 3170 N N . SER B 1 125 ? 8.539 -8.828 7.578 1 97.62 125 SER B N 1
ATOM 3171 C CA . SER B 1 125 ? 7.68 -7.941 6.801 1 97.62 125 SER B CA 1
ATOM 3172 C C . SER B 1 125 ? 6.398 -8.648 6.371 1 97.62 125 SER B C 1
ATOM 3174 O O . SER B 1 125 ? 5.309 -8.086 6.473 1 97.62 125 SER B O 1
ATOM 3176 N N . ILE B 1 126 ? 6.547 -9.875 5.875 1 97.62 126 ILE B N 1
ATOM 3177 C CA . ILE B 1 126 ? 5.387 -10.664 5.473 1 97.62 126 ILE B CA 1
ATOM 3178 C C . ILE B 1 126 ? 4.453 -10.852 6.664 1 97.62 126 ILE B C 1
ATOM 3180 O O . ILE B 1 126 ? 3.236 -10.68 6.543 1 97.62 126 ILE B O 1
ATOM 3184 N N . ASP B 1 127 ? 5.02 -11.164 7.758 1 97.81 127 ASP B N 1
ATOM 3185 C CA . ASP B 1 127 ? 4.215 -11.383 8.953 1 97.81 127 ASP B CA 1
ATOM 3186 C C . ASP B 1 127 ? 3.438 -10.125 9.336 1 97.81 127 ASP B C 1
ATOM 3188 O O . ASP B 1 127 ? 2.246 -10.195 9.641 1 97.81 127 ASP B O 1
ATOM 3192 N N . TYR B 1 128 ? 4.062 -8.984 9.375 1 97.94 128 TYR B N 1
ATOM 3193 C CA . TYR B 1 128 ? 3.406 -7.738 9.75 1 97.94 128 TYR B CA 1
ATOM 3194 C C . TYR B 1 128 ? 2.322 -7.367 8.742 1 97.94 128 TYR B C 1
ATOM 3196 O O . TYR B 1 128 ? 1.257 -6.879 9.125 1 97.94 128 TYR B O 1
ATOM 3204 N N . LEU B 1 129 ? 2.6 -7.551 7.48 1 98.56 129 LEU B N 1
ATOM 3205 C CA . LEU B 1 129 ? 1.61 -7.262 6.449 1 98.56 129 LEU B CA 1
ATOM 3206 C C . LEU B 1 129 ? 0.393 -8.172 6.594 1 98.56 129 LEU B C 1
ATOM 3208 O O . LEU B 1 129 ? -0.745 -7.715 6.457 1 98.56 129 LEU B O 1
ATOM 3212 N N . LEU B 1 130 ? 0.646 -9.445 6.863 1 98.5 130 LEU B N 1
ATOM 3213 C CA . LEU B 1 130 ? -0.456 -10.383 7.062 1 98.5 130 LEU B CA 1
ATOM 3214 C C . LEU B 1 130 ? -1.266 -10.016 8.297 1 98.5 130 LEU B C 1
ATOM 3216 O O . LEU B 1 130 ? -2.496 -10.078 8.281 1 98.5 130 LEU B O 1
ATOM 3220 N N . ARG B 1 131 ? -0.623 -9.656 9.375 1 98.12 131 ARG B N 1
ATOM 3221 C CA . ARG B 1 131 ? -1.324 -9.227 10.578 1 98.12 131 ARG B CA 1
ATOM 3222 C C . ARG B 1 131 ? -2.207 -8.016 10.297 1 98.12 131 ARG B C 1
ATOM 3224 O O . ARG B 1 131 ? -3.34 -7.945 10.781 1 98.12 131 ARG B O 1
ATOM 3231 N N . THR B 1 132 ? -1.696 -7.078 9.562 1 98.38 132 THR B N 1
ATOM 3232 C CA . THR B 1 132 ? -2.484 -5.914 9.172 1 98.38 132 THR B CA 1
ATOM 3233 C C . THR B 1 132 ? -3.691 -6.328 8.336 1 98.38 132 THR B C 1
ATOM 3235 O O . THR B 1 132 ? -4.797 -5.832 8.547 1 98.38 132 THR B O 1
ATOM 3238 N N . LEU B 1 133 ? -3.453 -7.223 7.383 1 98.5 133 LEU B N 1
ATOM 3239 C CA . LEU B 1 133 ? -4.531 -7.727 6.535 1 98.5 133 LEU B CA 1
ATOM 3240 C C . LEU B 1 133 ? -5.629 -8.367 7.375 1 98.5 133 LEU B C 1
ATOM 3242 O O . LEU B 1 133 ? -6.812 -8.094 7.172 1 98.5 133 LEU B O 1
ATOM 3246 N N . PHE B 1 134 ? -5.285 -9.164 8.328 1 98.12 134 PHE B N 1
ATOM 3247 C CA . PHE B 1 134 ? -6.258 -9.844 9.172 1 98.12 134 PHE B CA 1
ATOM 3248 C C . PHE B 1 134 ? -7 -8.852 10.055 1 98.12 134 PHE B C 1
ATOM 3250 O O . PHE B 1 134 ? -8.18 -9.039 10.359 1 98.12 134 PHE B O 1
ATOM 3257 N N . ASN B 1 135 ? -6.289 -7.797 10.555 1 97.25 135 ASN B N 1
ATOM 3258 C CA . ASN B 1 135 ? -6.992 -6.719 11.242 1 97.25 135 ASN B CA 1
ATOM 3259 C C . ASN B 1 135 ? -8.125 -6.148 10.383 1 97.25 135 ASN B C 1
ATOM 3261 O O . ASN B 1 135 ? -9.227 -5.93 10.875 1 97.25 135 ASN B O 1
ATOM 3265 N N . LYS B 1 136 ? -7.82 -5.926 9.125 1 97 136 LYS B N 1
ATOM 3266 C CA . LYS B 1 136 ? -8.805 -5.336 8.219 1 97 136 LYS B CA 1
ATOM 3267 C C . LYS B 1 136 ? -9.953 -6.301 7.961 1 97 136 LYS B C 1
ATOM 3269 O O . LYS B 1 136 ? -11.102 -5.875 7.812 1 97 136 LYS B O 1
ATOM 3274 N N . LEU B 1 137 ? -9.617 -7.586 7.848 1 97.12 137 LEU B N 1
ATOM 3275 C CA . LEU B 1 137 ? -10.664 -8.586 7.691 1 97.12 137 LEU B CA 1
ATOM 3276 C C . LEU B 1 137 ? -11.586 -8.602 8.906 1 97.12 137 LEU B C 1
ATOM 3278 O O . LEU B 1 137 ? -12.812 -8.633 8.766 1 97.12 137 LEU B O 1
ATOM 3282 N N . LEU B 1 138 ? -11.023 -8.539 10.047 1 95.56 138 LEU B N 1
ATOM 3283 C CA . LEU B 1 138 ? -11.805 -8.539 11.281 1 95.56 138 LEU B CA 1
ATOM 3284 C C . LEU B 1 138 ? -12.688 -7.297 11.359 1 95.56 138 LEU B C 1
ATOM 3286 O O . LEU B 1 138 ? -13.852 -7.383 11.766 1 95.56 138 LEU B O 1
ATOM 3290 N N . GLU B 1 139 ? -12.148 -6.176 11.016 1 94.19 139 GLU B N 1
ATOM 3291 C CA . GLU B 1 139 ? -12.914 -4.934 11.016 1 94.19 139 GLU B CA 1
ATOM 3292 C C . GLU B 1 139 ? -14.102 -5.023 10.07 1 94.19 139 GLU B C 1
ATOM 3294 O O . GLU B 1 139 ? -15.133 -4.379 10.297 1 94.19 139 GLU B O 1
ATOM 3299 N N . SER B 1 140 ? -13.977 -5.797 8.984 1 93.69 140 SER B N 1
ATOM 3300 C CA . SER B 1 140 ? -15 -5.926 7.945 1 93.69 140 SER B CA 1
ATOM 3301 C C . SER B 1 140 ? -16.125 -6.852 8.391 1 93.69 140 SER B C 1
ATOM 3303 O O . SER B 1 140 ? -17.297 -6.617 8.07 1 93.69 140 SER B O 1
ATOM 3305 N N . CYS B 1 141 ? -15.75 -7.914 9.016 1 86.44 141 CYS B N 1
ATOM 3306 C CA . CYS B 1 141 ? -16.703 -8.961 9.359 1 86.44 141 CYS B CA 1
ATOM 3307 C C . CYS B 1 141 ? -17.781 -8.422 10.305 1 86.44 141 CYS B C 1
ATOM 3309 O O . CYS B 1 141 ? -18.922 -8.906 10.297 1 86.44 141 CYS B O 1
ATOM 3311 N N . PHE B 1 142 ? -17.594 -7.379 10.945 1 75.38 142 PHE B N 1
ATOM 3312 C CA . PHE B 1 142 ? -18.562 -6.867 11.906 1 75.38 142 PHE B CA 1
ATOM 3313 C C . PHE B 1 142 ? -19.297 -5.656 11.344 1 75.38 142 PHE B C 1
ATOM 3315 O O . PHE B 1 142 ? -20.156 -5.078 12.016 1 75.38 142 PHE B O 1
ATOM 3322 N N . HIS B 1 143 ? -18.922 -5.355 10.203 1 72.88 143 HIS B N 1
ATOM 3323 C CA . HIS B 1 143 ? -19.562 -4.195 9.602 1 72.88 143 HIS B CA 1
ATOM 3324 C C . HIS B 1 143 ? -20.828 -4.598 8.867 1 72.88 143 HIS B C 1
ATOM 3326 O O . HIS B 1 143 ? -20.828 -5.535 8.062 1 72.88 143 HIS B O 1
ATOM 3332 N N . THR B 1 144 ? -21.953 -4.059 9.523 1 68.56 144 THR B N 1
ATOM 3333 C CA . THR B 1 144 ? -23.25 -4.324 8.922 1 68.56 144 THR B CA 1
ATOM 3334 C C . THR B 1 144 ? -23.734 -3.107 8.133 1 68.56 144 THR B C 1
ATOM 3336 O O . THR B 1 144 ? -23.344 -1.977 8.422 1 68.56 144 THR B O 1
ATOM 3339 N N . GLY B 1 145 ? -23.969 -3.264 6.715 1 68.94 145 GLY B N 1
ATOM 3340 C CA . GLY B 1 145 ? -24.688 -2.197 6.031 1 68.94 145 GLY B CA 1
ATOM 3341 C C . GLY B 1 145 ? -23.906 -1.604 4.871 1 68.94 145 GLY B C 1
ATOM 3342 O O . GLY B 1 145 ? -23.797 -0.383 4.75 1 68.94 145 GLY B O 1
ATOM 3343 N N . ILE B 1 146 ? -23.391 -2.334 4.203 1 81.5 146 ILE B N 1
ATOM 3344 C CA . ILE B 1 146 ? -22.719 -1.822 3.01 1 81.5 146 ILE B CA 1
ATOM 3345 C C . ILE B 1 146 ? -23.766 -1.347 1.999 1 81.5 146 ILE B C 1
ATOM 3347 O O . ILE B 1 146 ? -24.516 -2.154 1.446 1 81.5 146 ILE B O 1
ATOM 3351 N N . THR B 1 147 ? -23.938 0.053 1.962 1 81.5 147 THR B N 1
ATOM 3352 C CA . THR B 1 147 ? -24.875 0.688 1.044 1 81.5 147 THR B CA 1
AT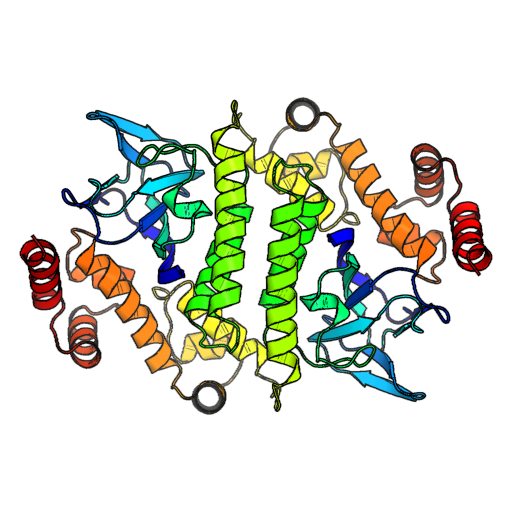OM 3353 C C . THR B 1 147 ? -24.281 0.76 -0.363 1 81.5 147 THR B C 1
ATOM 3355 O O . THR B 1 147 ? -23.078 0.568 -0.551 1 81.5 147 THR B O 1
ATOM 3358 N N . PRO B 1 148 ? -25.328 1.186 -1.167 1 81.38 148 PRO B N 1
ATOM 3359 C CA . PRO B 1 148 ? -24.812 1.463 -2.508 1 81.38 148 PRO B CA 1
ATOM 3360 C C . PRO B 1 148 ? -23.812 2.613 -2.525 1 81.38 148 PRO B C 1
ATOM 3362 O O . PRO B 1 148 ? -23.891 3.52 -1.691 1 81.38 148 PRO B O 1
ATOM 3365 N N . GLN B 1 149 ? -22.766 2.75 -2.852 1 92.31 149 GLN B N 1
ATOM 3366 C CA . GLN B 1 149 ? -21.75 3.775 -3.029 1 92.31 149 GLN B CA 1
ATOM 3367 C C . GLN B 1 149 ? -20.719 3.725 -1.907 1 92.31 149 GLN B C 1
ATOM 3369 O O . GLN B 1 149 ? -19.812 4.562 -1.85 1 92.31 149 GLN B O 1
ATOM 3374 N N . TYR B 1 150 ? -20.969 2.861 -1.032 1 93.81 150 TYR B N 1
ATOM 3375 C CA . TYR B 1 150 ? -20.109 2.789 0.142 1 93.81 150 TYR B CA 1
ATOM 3376 C C . TYR B 1 150 ? -18.641 2.809 -0.257 1 93.81 150 TYR B C 1
ATOM 3378 O O . TYR B 1 150 ? -17.859 3.623 0.247 1 93.81 150 TYR B O 1
ATOM 3386 N N . TYR B 1 151 ? -18.328 2.023 -1.13 1 94.25 151 TYR B N 1
ATOM 3387 C CA . TYR B 1 151 ? -16.922 1.896 -1.514 1 94.25 151 TYR B CA 1
ATOM 3388 C C . TYR B 1 151 ? -16.438 3.148 -2.232 1 94.25 151 TYR B C 1
ATOM 3390 O O . TYR B 1 151 ? -15.289 3.551 -2.08 1 94.25 151 TYR B O 1
ATOM 3398 N N . ASN B 1 152 ? -17.25 3.758 -2.988 1 95.69 152 ASN B N 1
ATOM 3399 C CA . ASN B 1 152 ? -16.922 5.035 -3.605 1 95.69 152 ASN B CA 1
ATOM 3400 C C . ASN B 1 152 ? -16.656 6.113 -2.557 1 95.69 152 ASN B C 1
ATOM 3402 O O . ASN B 1 152 ? -15.766 6.941 -2.719 1 95.69 152 ASN B O 1
ATOM 3406 N N . LEU B 1 153 ? -17.484 6.082 -1.523 1 95.94 153 LEU B N 1
ATOM 3407 C CA . LEU B 1 153 ? -17.328 7.051 -0.444 1 95.94 153 LEU B CA 1
ATOM 3408 C C . LEU B 1 153 ? -16 6.84 0.282 1 95.94 153 LEU B C 1
ATOM 3410 O O . LEU B 1 153 ? -15.312 7.805 0.621 1 95.94 153 LEU B O 1
ATOM 3414 N N . ILE B 1 154 ? -15.648 5.594 0.515 1 94.94 154 ILE B N 1
ATOM 3415 C CA . ILE B 1 154 ? -14.383 5.273 1.166 1 94.94 154 ILE B CA 1
ATOM 3416 C C . ILE B 1 154 ? -13.219 5.777 0.315 1 94.94 154 ILE B C 1
ATOM 3418 O O . ILE B 1 154 ? -12.273 6.375 0.835 1 94.94 154 ILE B O 1
ATOM 3422 N N . ASN B 1 155 ? -13.305 5.539 -0.926 1 96.12 155 ASN B N 1
ATOM 3423 C CA . ASN B 1 155 ? -12.266 5.996 -1.844 1 96.12 155 ASN B CA 1
ATOM 3424 C C . ASN B 1 155 ? -12.148 7.516 -1.844 1 96.12 155 ASN B C 1
ATOM 3426 O O . ASN B 1 155 ? -11.047 8.062 -1.88 1 96.12 155 ASN B O 1
ATOM 3430 N N . LEU B 1 156 ? -13.273 8.156 -1.855 1 97.56 156 LEU B N 1
ATOM 3431 C CA . LEU B 1 156 ? -13.297 9.617 -1.825 1 97.56 156 LEU B CA 1
ATOM 3432 C C . LEU B 1 156 ? -12.641 10.141 -0.551 1 97.56 156 LEU B C 1
ATOM 3434 O O . LEU B 1 156 ? -11.781 11.023 -0.606 1 97.56 156 LEU B O 1
ATOM 3438 N N . ARG B 1 157 ? -13.055 9.609 0.562 1 96.81 157 ARG B N 1
ATOM 3439 C CA . ARG B 1 157 ? -12.516 10.07 1.837 1 96.81 157 ARG B CA 1
ATOM 3440 C C . ARG B 1 157 ? -11.008 9.82 1.912 1 96.81 157 ARG B C 1
ATOM 3442 O O . ARG B 1 157 ? -10.258 10.68 2.389 1 96.81 157 ARG B O 1
ATOM 3449 N N . THR B 1 158 ? -10.586 8.688 1.479 1 96.25 158 THR B N 1
ATOM 3450 C CA . THR B 1 158 ? -9.164 8.375 1.411 1 96.25 158 THR B CA 1
ATOM 3451 C C . THR B 1 158 ? -8.422 9.406 0.56 1 96.25 158 THR B C 1
ATOM 3453 O O . THR B 1 158 ? -7.348 9.875 0.94 1 96.25 158 THR B O 1
ATOM 3456 N N . ALA B 1 159 ? -8.953 9.734 -0.554 1 96.31 159 ALA B N 1
ATOM 3457 C CA . ALA B 1 159 ? -8.352 10.711 -1.454 1 96.31 159 ALA B CA 1
ATOM 3458 C C . ALA B 1 159 ? -8.227 12.078 -0.776 1 96.31 159 ALA B C 1
ATOM 3460 O O . ALA B 1 159 ? -7.207 12.75 -0.912 1 96.31 159 ALA B O 1
ATOM 3461 N N . ILE B 1 160 ? -9.211 12.477 -0.081 1 96.81 160 ILE B N 1
ATOM 3462 C CA . ILE B 1 160 ? -9.234 13.75 0.626 1 96.81 160 ILE B CA 1
ATOM 3463 C C . ILE B 1 160 ? -8.094 13.805 1.638 1 96.81 160 ILE B C 1
ATOM 3465 O O . ILE B 1 160 ? -7.344 14.773 1.684 1 96.81 160 ILE B O 1
ATOM 3469 N N . HIS B 1 161 ? -7.902 12.758 2.367 1 95.25 161 HIS B N 1
ATOM 3470 C CA . HIS B 1 161 ? -6.93 12.758 3.453 1 95.25 161 HIS B CA 1
ATOM 3471 C C . HIS B 1 161 ? -5.512 12.562 2.926 1 95.25 161 HIS B C 1
ATOM 3473 O O . HIS B 1 161 ? -4.547 13.023 3.541 1 95.25 161 HIS B O 1
ATOM 3479 N N . ASN B 1 162 ? -5.449 11.953 1.814 1 93.88 162 ASN B N 1
ATOM 3480 C CA . ASN B 1 162 ? -4.137 11.812 1.194 1 93.88 162 ASN B CA 1
ATOM 3481 C C . ASN B 1 162 ? -3.695 13.094 0.504 1 93.88 162 ASN B C 1
ATOM 3483 O O . ASN B 1 162 ? -2.498 13.344 0.344 1 93.88 162 ASN B O 1
ATOM 3487 N N . ASN B 1 163 ? -4.668 13.883 0.102 1 94.94 163 ASN B N 1
ATOM 3488 C CA . ASN B 1 163 ? -4.383 15.117 -0.614 1 94.94 163 ASN B CA 1
ATOM 3489 C C . ASN B 1 163 ? -5.32 16.25 -0.184 1 94.94 163 ASN B C 1
ATOM 3491 O O . ASN B 1 163 ? -6.098 16.75 -0.992 1 94.94 163 ASN B O 1
ATOM 3495 N N . PRO B 1 164 ? -5.117 16.719 0.988 1 95.81 164 PRO B N 1
ATOM 3496 C CA . PRO B 1 164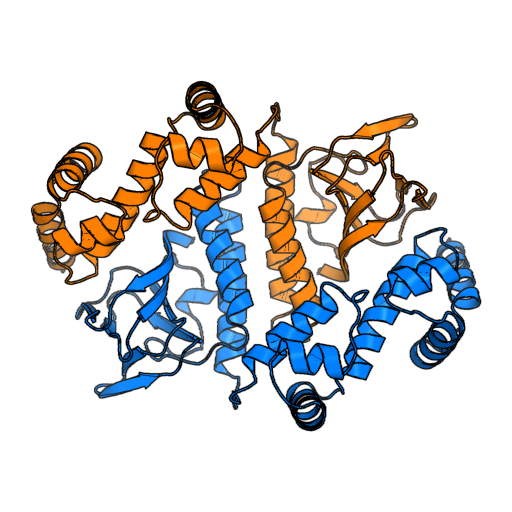 ? -6.039 17.734 1.508 1 95.81 164 PRO B CA 1
ATOM 3497 C C . PRO B 1 164 ? -6.008 19.016 0.7 1 95.81 164 PRO B C 1
ATOM 3499 O O . PRO B 1 164 ? -6.996 19.766 0.671 1 95.81 164 PRO B O 1
ATOM 3502 N N . GLY B 1 165 ? -5 19.312 0.048 1 94.94 165 GLY B N 1
ATOM 3503 C CA . GLY B 1 165 ? -4.816 20.578 -0.65 1 94.94 165 GLY B CA 1
ATOM 3504 C C . GLY B 1 165 ? -5.512 20.625 -1.997 1 94.94 165 GLY B C 1
ATOM 3505 O O . GLY B 1 165 ? -5.59 21.672 -2.625 1 94.94 165 GLY B O 1
ATOM 3506 N N . ASN B 1 166 ? -6.016 19.484 -2.523 1 95.62 166 ASN B N 1
ATOM 3507 C CA . ASN B 1 166 ? -6.711 19.453 -3.803 1 95.62 166 ASN B CA 1
ATOM 3508 C C . ASN B 1 166 ? -7.992 20.281 -3.764 1 95.62 166 ASN B C 1
ATOM 3510 O O . ASN B 1 166 ? -8.43 20.703 -2.693 1 95.62 166 ASN B O 1
ATOM 3514 N N . ASN B 1 167 ? -8.562 20.562 -4.914 1 95.88 167 ASN B N 1
ATOM 3515 C CA . ASN B 1 167 ? -9.766 21.375 -5.012 1 95.88 167 ASN B CA 1
ATOM 3516 C C . ASN B 1 167 ? -11.016 20.562 -4.664 1 95.88 167 ASN B C 1
ATOM 3518 O O . ASN B 1 167 ? -11.852 20.312 -5.531 1 95.88 167 ASN B O 1
ATOM 3522 N N . TRP B 1 168 ? -11.156 20.375 -3.367 1 97.44 168 TRP B N 1
ATOM 3523 C CA . TRP B 1 168 ? -12.289 19.594 -2.881 1 97.44 168 TRP B CA 1
ATOM 3524 C C . TRP B 1 168 ? -13.5 20.5 -2.641 1 97.44 168 TRP B C 1
ATOM 3526 O O . TRP B 1 168 ? -13.68 21.031 -1.545 1 97.44 168 TRP B O 1
ATOM 3536 N N . THR B 1 169 ? -14.32 20.625 -3.65 1 97.19 169 THR B N 1
ATOM 3537 C CA . THR B 1 169 ? -15.641 21.234 -3.537 1 97.19 169 THR B CA 1
ATOM 3538 C C . THR B 1 169 ? -16.734 20.172 -3.609 1 97.19 169 THR B C 1
ATOM 3540 O O . THR B 1 169 ? -16.5 19.047 -4.059 1 97.19 169 THR B O 1
ATOM 3543 N N . VAL B 1 170 ? -17.906 20.562 -3.176 1 97.88 170 VAL B N 1
ATOM 3544 C CA . VAL B 1 170 ? -19 19.609 -3.195 1 97.88 170 VAL B CA 1
ATOM 3545 C C . VAL B 1 170 ? -19.234 19.109 -4.621 1 97.88 170 VAL B C 1
ATOM 3547 O O . VAL B 1 170 ? -19.344 17.906 -4.863 1 97.88 170 VAL B O 1
ATOM 3550 N N . PRO B 1 171 ? -19.203 20.016 -5.652 1 98.06 171 PRO B N 1
ATOM 3551 C CA . PRO B 1 171 ? -19.375 19.531 -7.027 1 98.06 171 PRO B CA 1
ATOM 3552 C C . PRO B 1 171 ? -18.266 18.609 -7.48 1 98.06 171 PRO B C 1
ATOM 3554 O O . PRO B 1 171 ? -18.516 17.562 -8.102 1 98.06 171 PRO B O 1
ATOM 3557 N N . ASN B 1 172 ? -17.047 18.906 -7.172 1 98.12 172 ASN B N 1
ATOM 3558 C CA . ASN B 1 172 ? -15.914 18.078 -7.582 1 98.12 172 ASN B CA 1
ATOM 3559 C C . ASN B 1 172 ? -15.953 16.703 -6.914 1 98.12 172 ASN B C 1
ATOM 3561 O O . ASN B 1 172 ? -15.633 15.703 -7.539 1 98.12 172 ASN B O 1
ATOM 3565 N N . MET B 1 173 ? -16.328 16.703 -5.656 1 98.38 173 MET B N 1
ATOM 3566 C CA . MET B 1 173 ? -16.406 15.445 -4.918 1 98.38 173 MET B CA 1
ATOM 3567 C C . MET B 1 173 ? -17.547 14.578 -5.453 1 98.38 173 MET B C 1
ATOM 3569 O O . MET B 1 173 ? -17.406 13.359 -5.562 1 98.38 173 MET B O 1
ATOM 3573 N N . ALA B 1 174 ? -18.688 15.211 -5.754 1 98.5 174 ALA B N 1
ATOM 3574 C CA . ALA B 1 174 ? -19.812 14.484 -6.348 1 98.5 174 ALA B CA 1
ATOM 3575 C C . ALA B 1 174 ? -19.438 13.867 -7.688 1 98.5 174 ALA B C 1
ATOM 3577 O O . ALA B 1 174 ? -19.781 12.727 -7.98 1 98.5 174 ALA B O 1
ATOM 3578 N N . ASP B 1 175 ? -18.688 14.625 -8.492 1 97.88 175 ASP B N 1
ATOM 3579 C CA . ASP B 1 175 ? -18.219 14.148 -9.781 1 97.88 175 ASP B CA 1
ATOM 3580 C C . ASP B 1 175 ? -17.219 13 -9.609 1 97.88 175 ASP B C 1
ATOM 3582 O O . ASP B 1 175 ? -17.203 12.07 -10.422 1 97.88 175 ASP B O 1
ATOM 3586 N N . PHE B 1 176 ? -16.469 13.078 -8.602 1 96.75 176 PHE B N 1
ATOM 3587 C CA . PHE B 1 176 ? -15.453 12.07 -8.305 1 96.75 176 PHE B CA 1
ATOM 3588 C C . PHE B 1 176 ? -16.094 10.688 -8.18 1 96.75 176 PHE B C 1
ATOM 3590 O O . PHE B 1 176 ? -15.508 9.688 -8.609 1 96.75 176 PHE B O 1
ATOM 3597 N N . ILE B 1 177 ? -17.312 10.672 -7.613 1 96.69 177 ILE B N 1
ATOM 3598 C CA . ILE B 1 177 ? -17.922 9.359 -7.434 1 96.69 177 ILE B CA 1
ATOM 3599 C C . ILE B 1 177 ? -19.188 9.266 -8.273 1 96.69 177 ILE B C 1
ATOM 3601 O O . ILE B 1 177 ? -20.016 8.359 -8.07 1 96.69 177 ILE B O 1
ATOM 3605 N N . HIS B 1 178 ? -19.453 10.195 -9.148 1 96.81 178 HIS B N 1
ATOM 3606 C CA . HIS B 1 178 ? -20.469 10.188 -10.195 1 96.81 178 HIS B CA 1
ATOM 3607 C C . HIS B 1 178 ? -21.859 10.133 -9.602 1 96.81 178 HIS B C 1
ATOM 3609 O O . HIS B 1 178 ? -22.672 9.297 -10 1 96.81 178 HIS B O 1
ATOM 3615 N N . ILE B 1 179 ? -22.203 11.055 -8.688 1 97.25 179 ILE B N 1
ATOM 3616 C CA . ILE B 1 17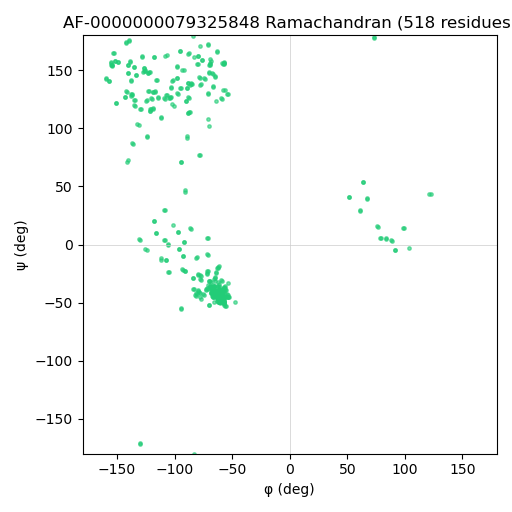9 ? -23.531 11.203 -8.117 1 97.25 179 ILE B CA 1
ATOM 3617 C C . ILE B 1 179 ? -23.891 12.68 -7.984 1 97.25 179 ILE B C 1
ATOM 3619 O O . ILE B 1 179 ? -23.078 13.547 -8.312 1 97.25 179 ILE B O 1
ATOM 3623 N N . SER B 1 180 ? -25.125 12.914 -7.562 1 97.62 180 SER B N 1
ATOM 3624 C CA . SER B 1 180 ? -25.547 14.297 -7.395 1 97.62 180 SER B CA 1
ATOM 3625 C C . SER B 1 180 ? -24.953 14.906 -6.133 1 97.62 180 SER B C 1
ATOM 3627 O O . SER B 1 180 ? -24.594 14.188 -5.199 1 97.62 180 SER B O 1
ATOM 3629 N N . GLN B 1 181 ? -24.906 16.25 -6.098 1 98.06 181 GLN B N 1
ATOM 3630 C CA . GLN B 1 181 ? -24.359 16.984 -4.961 1 98.06 181 GLN B CA 1
ATOM 3631 C C . GLN B 1 181 ? -25.188 16.734 -3.699 1 98.06 181 GLN B C 1
ATOM 3633 O O . GLN B 1 181 ? -24.625 16.5 -2.623 1 98.06 181 GLN B O 1
ATOM 3638 N N . GLY B 1 182 ? -26.469 16.812 -3.834 1 97.88 182 GLY B N 1
ATOM 3639 C CA . GLY B 1 182 ? -27.344 16.594 -2.703 1 97.88 182 GLY B CA 1
ATOM 3640 C C . GLY B 1 182 ? -27.234 15.195 -2.127 1 97.88 182 GLY B C 1
ATOM 3641 O O . GLY B 1 182 ? -27.172 15.016 -0.909 1 97.88 182 GLY B O 1
ATOM 3642 N N . TYR B 1 183 ? -27.219 14.258 -2.992 1 97.5 183 TYR B N 1
ATOM 3643 C CA . TYR B 1 183 ? -27.094 12.867 -2.566 1 97.5 183 TYR B CA 1
ATOM 3644 C C . TYR B 1 183 ? -25.75 12.633 -1.881 1 97.5 183 TYR B C 1
ATOM 3646 O O . TYR B 1 183 ? -25.672 11.945 -0.857 1 97.5 183 TYR B O 1
ATOM 3654 N N . LEU B 1 184 ? -24.688 13.18 -2.352 1 98.19 184 LEU B N 1
ATOM 3655 C CA . LEU B 1 184 ? -23.375 13.07 -1.724 1 98.19 184 LEU B CA 1
ATOM 3656 C C . LEU B 1 184 ? -23.422 13.547 -0.278 1 98.19 184 LEU B C 1
ATOM 3658 O O . LEU B 1 184 ? -22.969 12.844 0.63 1 98.19 184 LEU B O 1
ATOM 3662 N N . GLN B 1 185 ? -23.922 14.734 -0.102 1 97.94 185 GLN B N 1
ATOM 3663 C CA . GLN B 1 185 ? -23.953 15.328 1.231 1 97.94 185 GLN B CA 1
ATOM 3664 C C . GLN B 1 185 ? -24.719 14.438 2.209 1 97.94 185 GLN B C 1
ATOM 3666 O O . GLN B 1 185 ? -24.297 14.25 3.352 1 97.94 185 GLN B O 1
ATOM 3671 N N . THR B 1 186 ? -25.766 13.844 1.759 1 97.38 186 THR B N 1
ATOM 3672 C CA . THR B 1 186 ? -26.609 13 2.6 1 97.38 186 THR B CA 1
ATOM 3673 C C . THR B 1 186 ? -25.891 11.711 2.967 1 97.38 186 THR B C 1
ATOM 3675 O O . THR B 1 186 ? -25.766 11.375 4.148 1 97.38 186 THR B O 1
ATOM 3678 N N . ILE B 1 187 ? -25.391 11.039 1.994 1 96.69 187 ILE B N 1
ATOM 3679 C CA . ILE B 1 187 ? -24.875 9.695 2.246 1 96.69 187 ILE B CA 1
ATOM 3680 C C . ILE B 1 187 ? -23.516 9.781 2.92 1 96.69 187 ILE B C 1
ATOM 3682 O O . ILE B 1 187 ? -23.141 8.891 3.691 1 96.69 187 ILE B O 1
ATOM 3686 N N . TYR B 1 188 ? -22.781 10.797 2.631 1 97.5 188 TYR B N 1
ATOM 3687 C CA . TYR B 1 188 ? -21.5 10.977 3.303 1 97.5 188 TYR B CA 1
ATOM 3688 C C . TYR B 1 188 ? -21.688 11.133 4.805 1 97.5 188 TYR B C 1
ATOM 3690 O O . TYR B 1 188 ? -21.016 10.469 5.598 1 97.5 188 TYR B O 1
ATOM 3698 N N . LYS B 1 189 ? -22.547 11.969 5.172 1 97.06 189 LYS B N 1
ATOM 3699 C CA . LYS B 1 189 ? -22.812 12.211 6.582 1 97.06 189 LYS B CA 1
ATOM 3700 C C . LYS B 1 189 ? -23.375 10.961 7.258 1 97.06 189 LYS B C 1
ATOM 3702 O O . LYS B 1 189 ? -23 10.633 8.383 1 97.06 189 LYS B O 1
ATOM 3707 N N . ASN B 1 190 ? -24.25 10.305 6.609 1 94.88 190 ASN B N 1
ATOM 3708 C CA . ASN B 1 190 ? -24.828 9.086 7.16 1 94.88 190 ASN B CA 1
ATOM 3709 C C . ASN B 1 190 ? -23.766 8.016 7.383 1 94.88 190 ASN B C 1
ATOM 3711 O O . ASN B 1 190 ? -23.844 7.25 8.344 1 94.88 190 ASN B O 1
ATOM 3715 N N . THR B 1 191 ? -22.844 7.984 6.5 1 93.19 191 THR B N 1
ATOM 3716 C CA . THR B 1 191 ? -21.844 6.93 6.523 1 93.19 191 THR B CA 1
ATOM 3717 C C . THR B 1 191 ? -20.75 7.238 7.543 1 93.19 191 THR B C 1
ATOM 3719 O O . THR B 1 191 ? -20.312 6.355 8.281 1 93.19 191 THR B O 1
ATOM 3722 N N . PHE B 1 192 ? -20.328 8.508 7.566 1 93.94 192 PHE B N 1
ATOM 3723 C CA . PHE B 1 192 ? -19.125 8.812 8.328 1 93.94 192 PHE B CA 1
ATOM 3724 C C . PHE B 1 192 ? -19.453 9.656 9.547 1 93.94 192 PHE B C 1
ATOM 3726 O O . PHE B 1 192 ? -18.594 9.914 10.391 1 93.94 192 PHE B O 1
ATOM 3733 N N . GLY B 1 193 ? -20.609 10.188 9.656 1 95 193 GLY B N 1
ATOM 3734 C CA . GLY B 1 193 ? -21.031 10.969 10.805 1 95 193 GLY B CA 1
ATOM 3735 C C . GLY B 1 193 ? -20.594 12.414 10.742 1 95 193 GLY B C 1
ATOM 3736 O O . GLY B 1 193 ? -20.781 13.172 11.695 1 95 193 GLY B O 1
ATOM 3737 N N . ILE B 1 194 ? -20.031 12.789 9.727 1 96.44 194 ILE B N 1
ATOM 3738 C CA . ILE B 1 194 ? -19.547 14.148 9.492 1 96.44 194 ILE B CA 1
ATOM 3739 C C . ILE B 1 194 ? -19.812 14.547 8.039 1 96.44 194 ILE B C 1
ATOM 3741 O O . ILE B 1 194 ? -19.828 13.695 7.145 1 96.44 194 ILE B O 1
ATOM 3745 N N . SER B 1 195 ? -20.078 15.805 7.762 1 97.75 195 SER B N 1
ATOM 3746 C CA . SER B 1 195 ? -20.312 16.234 6.387 1 97.75 195 SER B CA 1
ATOM 3747 C C . SER B 1 195 ? -19.031 16.172 5.566 1 97.75 195 SER B C 1
ATOM 3749 O O . SER B 1 195 ? -17.938 16.25 6.113 1 97.75 195 SER B O 1
ATOM 3751 N N . CYS B 1 196 ? -19.172 16.047 4.262 1 97.88 196 CYS B N 1
ATOM 3752 C CA . CYS B 1 196 ? -18.016 15.953 3.393 1 97.88 196 CYS B CA 1
ATOM 3753 C C . CYS B 1 196 ? -17.156 17.203 3.488 1 97.88 196 CYS B C 1
ATOM 3755 O O . CYS B 1 196 ? -15.922 17.125 3.539 1 97.88 196 CYS B O 1
ATOM 3757 N N . MET B 1 197 ? -17.75 18.359 3.564 1 97.5 197 MET B N 1
ATOM 3758 C CA . MET B 1 197 ? -16.969 19.594 3.625 1 97.5 197 MET B CA 1
ATOM 3759 C C . MET B 1 197 ? -16.297 19.75 4.984 1 97.5 197 MET B C 1
ATOM 3761 O O . MET B 1 197 ? -15.164 20.234 5.066 1 97.5 197 MET B O 1
ATOM 3765 N N . ASP B 1 198 ? -16.969 19.391 6.051 1 97.5 198 ASP B N 1
ATOM 3766 C CA . ASP B 1 198 ? -16.312 19.438 7.355 1 97.5 198 ASP B CA 1
ATOM 3767 C C . ASP B 1 198 ? -15.094 18.516 7.387 1 97.5 198 ASP B C 1
ATOM 3769 O O . ASP B 1 198 ? -14.086 18.844 8.008 1 97.5 198 ASP B O 1
ATOM 3773 N N . ASP B 1 199 ? -15.25 17.375 6.773 1 97.5 199 ASP B N 1
ATOM 3774 C CA . ASP B 1 199 ? -14.133 16.438 6.695 1 97.5 199 ASP B CA 1
ATOM 3775 C C . ASP B 1 199 ? -12.961 17.031 5.934 1 97.5 199 ASP B C 1
ATOM 3777 O O . ASP B 1 199 ? -11.805 16.891 6.348 1 97.5 199 ASP B O 1
ATOM 3781 N N . VAL B 1 200 ? -13.25 17.734 4.836 1 97.94 200 VAL B N 1
ATOM 3782 C CA . VAL B 1 200 ? -12.234 18.438 4.062 1 97.94 200 VAL B CA 1
ATOM 3783 C C . VAL B 1 200 ? -11.57 19.5 4.93 1 97.94 200 VAL B C 1
ATOM 3785 O O . VAL B 1 200 ? -10.344 19.594 4.984 1 97.94 200 VAL B O 1
ATOM 3788 N N . ILE B 1 201 ? -12.336 20.281 5.582 1 97.31 201 ILE B N 1
ATOM 3789 C CA . ILE B 1 201 ? -11.836 21.359 6.422 1 97.31 201 ILE B CA 1
ATOM 3790 C C . ILE B 1 201 ? -10.938 20.797 7.516 1 97.31 201 ILE B C 1
ATOM 3792 O O . ILE B 1 201 ? -9.836 21.297 7.746 1 97.31 201 ILE B O 1
ATOM 3796 N N . ASP B 1 202 ? -11.375 19.766 8.141 1 96.31 202 ASP B N 1
ATOM 3797 C CA . ASP B 1 202 ? -10.586 19.125 9.188 1 96.31 202 ASP B CA 1
ATOM 3798 C C . ASP B 1 202 ? -9.234 18.672 8.656 1 96.31 202 ASP B C 1
ATOM 3800 O O . ASP B 1 202 ? -8.203 18.875 9.305 1 96.31 202 ASP B O 1
ATOM 3804 N N . SER B 1 203 ? -9.25 18.016 7.523 1 96.38 203 SER B N 1
ATOM 3805 C CA . SER B 1 203 ? -8.016 17.516 6.926 1 96.38 203 SER B CA 1
ATOM 3806 C C . SER B 1 203 ? -7.078 18.672 6.574 1 96.38 203 SER B C 1
ATOM 3808 O O . SER B 1 203 ? -5.867 18.578 6.781 1 96.38 203 SER B O 1
ATOM 3810 N N . ARG B 1 204 ? -7.652 19.75 6.055 1 97.12 204 ARG B N 1
ATOM 3811 C CA . ARG B 1 204 ? -6.863 20.922 5.676 1 97.12 204 ARG B CA 1
ATOM 3812 C C . ARG B 1 204 ? -6.262 21.594 6.902 1 97.12 204 ARG B C 1
ATOM 3814 O O . ARG B 1 204 ? -5.09 21.984 6.898 1 97.12 204 ARG B O 1
ATOM 3821 N N . ILE B 1 205 ? -7.051 21.75 7.895 1 96.56 205 ILE B N 1
ATOM 3822 C CA . ILE B 1 205 ? -6.59 22.438 9.102 1 96.56 205 ILE B CA 1
ATOM 3823 C C . ILE B 1 205 ? -5.508 21.609 9.781 1 96.56 205 ILE B C 1
ATOM 3825 O O . ILE B 1 205 ? -4.535 22.156 10.312 1 96.56 205 ILE B O 1
ATOM 3829 N N . ARG B 1 206 ? -5.688 20.328 9.797 1 94.44 206 ARG B N 1
ATOM 3830 C CA . ARG B 1 206 ? -4.652 19.453 10.344 1 94.44 206 ARG B CA 1
ATOM 3831 C C . ARG B 1 206 ? -3.332 19.641 9.602 1 94.44 206 ARG B C 1
ATOM 3833 O O . ARG B 1 206 ? -2.27 19.719 10.219 1 94.44 206 ARG B O 1
ATOM 3840 N N . LEU B 1 207 ? -3.41 19.672 8.367 1 94.31 207 LEU B N 1
ATOM 3841 C CA . LEU B 1 207 ? -2.227 19.891 7.547 1 94.31 207 LEU B CA 1
ATOM 3842 C C . LEU B 1 207 ? -1.634 21.281 7.824 1 94.31 207 LEU B C 1
ATOM 3844 O O . LEU B 1 207 ? -0.413 21.422 7.926 1 94.31 207 LEU B O 1
ATOM 3848 N N . ALA B 1 208 ? -2.496 22.25 7.914 1 95.06 208 ALA B N 1
ATOM 3849 C CA . ALA B 1 208 ? -2.053 23.609 8.18 1 95.06 208 ALA B CA 1
ATOM 3850 C C . ALA B 1 208 ? -1.281 23.703 9.492 1 95.06 208 ALA B C 1
ATOM 3852 O O . ALA B 1 208 ? -0.267 24.391 9.578 1 95.06 208 ALA B O 1
ATOM 3853 N N . LYS B 1 209 ? -1.79 23.016 10.461 1 92.62 209 LYS B N 1
ATOM 3854 C CA . LYS B 1 209 ? -1.095 22.969 11.742 1 92.62 209 LYS B CA 1
ATOM 3855 C C . LYS B 1 209 ? 0.333 22.469 11.586 1 92.62 209 LYS B C 1
ATOM 3857 O O . LYS B 1 209 ? 1.26 22.984 12.211 1 92.62 209 LYS B O 1
ATOM 3862 N N . GLU B 1 210 ? 0.512 21.531 10.766 1 89.81 210 GLU B N 1
ATOM 3863 C CA . GLU B 1 210 ? 1.834 20.984 10.492 1 89.81 210 GLU B CA 1
ATOM 3864 C C . GLU B 1 210 ? 2.76 22.031 9.883 1 89.81 210 GLU B C 1
ATOM 3866 O O . GLU B 1 210 ? 3.91 22.172 10.305 1 89.81 210 GLU B O 1
ATOM 3871 N N . TYR B 1 211 ? 2.203 22.703 8.969 1 88.62 211 TYR B N 1
ATOM 3872 C CA . TYR B 1 211 ? 3.016 23.703 8.273 1 88.62 211 TYR B CA 1
ATOM 3873 C C . TYR B 1 211 ? 3.316 24.891 9.172 1 88.62 211 TYR B C 1
ATOM 3875 O O . TYR B 1 211 ? 4.41 25.453 9.117 1 88.62 211 TYR B O 1
ATOM 3883 N N . LEU B 1 212 ? 2.377 25.281 9.953 1 88.81 212 LEU B N 1
ATOM 3884 C CA . LEU B 1 212 ? 2.543 26.438 10.82 1 88.81 212 LEU B CA 1
ATOM 3885 C C . LEU B 1 212 ? 3.533 26.141 11.938 1 88.81 212 LEU B C 1
ATOM 3887 O O . LEU B 1 212 ? 4.277 27.016 12.367 1 88.81 212 LEU B O 1
ATOM 3891 N N . PHE B 1 213 ? 3.568 24.938 12.336 1 78.06 213 PHE B N 1
ATOM 3892 C CA . PHE B 1 213 ? 4.43 24.562 13.445 1 78.06 213 PHE B CA 1
ATOM 3893 C C . PHE B 1 213 ? 5.852 24.297 12.961 1 78.06 213 PHE B C 1
ATOM 3895 O O . PHE B 1 213 ? 6.816 24.562 13.688 1 78.06 213 PHE B O 1
ATOM 3902 N N . HIS B 1 214 ? 5.938 23.875 11.742 1 71.88 214 HIS B N 1
ATOM 3903 C CA . HIS B 1 214 ? 7.223 23.25 11.445 1 71.88 214 HIS B CA 1
ATOM 3904 C C . HIS B 1 214 ? 7.891 23.891 10.242 1 71.88 214 HIS B C 1
ATOM 3906 O O . HIS B 1 214 ? 9.039 23.578 9.914 1 71.88 214 HIS B O 1
ATOM 3912 N N . CYS B 1 215 ? 7.191 24.781 9.672 1 73.62 215 CYS B N 1
ATOM 3913 C CA . CYS B 1 215 ? 7.738 25.438 8.484 1 73.62 215 CYS B CA 1
ATOM 3914 C C . CYS B 1 215 ? 7.711 26.953 8.633 1 73.62 215 CYS B C 1
ATOM 3916 O O . CYS B 1 215 ? 6.953 27.484 9.438 1 73.62 215 CYS B O 1
ATOM 3918 N N . ASN B 1 216 ? 8.664 27.641 8.008 1 76.38 216 ASN B N 1
ATOM 3919 C CA . ASN B 1 216 ? 8.727 29.094 8.023 1 76.38 216 ASN B CA 1
ATOM 3920 C C . ASN B 1 216 ? 7.98 29.703 6.844 1 76.38 216 ASN B C 1
ATOM 3922 O O . ASN B 1 216 ? 8.445 30.672 6.25 1 76.38 216 ASN B O 1
ATOM 3926 N N . ARG B 1 217 ? 6.824 29.141 6.66 1 83.69 217 ARG B N 1
ATOM 3927 C CA . ARG B 1 217 ? 6.012 29.672 5.57 1 83.69 217 ARG B CA 1
ATOM 3928 C C . ARG B 1 217 ? 5.078 30.766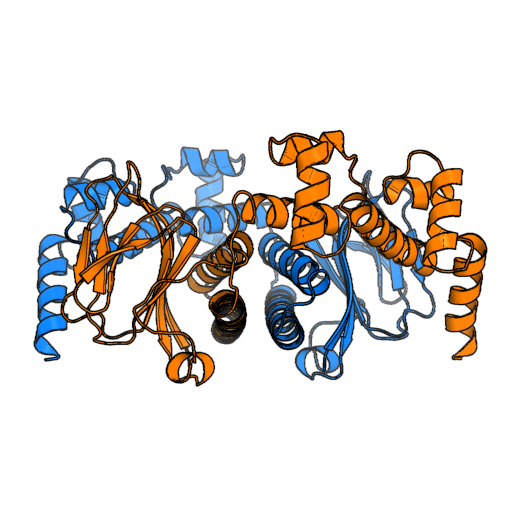 6.062 1 83.69 217 ARG B C 1
ATOM 3930 O O . ARG B 1 217 ? 4.684 30.781 7.23 1 83.69 217 ARG B O 1
ATOM 3937 N N . THR B 1 218 ? 4.852 31.641 5.086 1 89.44 218 THR B N 1
ATOM 3938 C CA . THR B 1 218 ? 3.883 32.688 5.426 1 89.44 218 THR B CA 1
ATOM 3939 C C . THR B 1 218 ? 2.482 32.094 5.559 1 89.44 218 THR B C 1
ATOM 3941 O O . THR B 1 218 ? 2.215 31 5.07 1 89.44 218 THR B O 1
ATO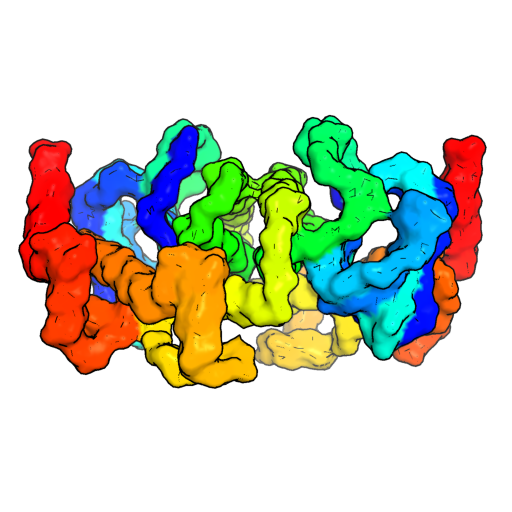M 3944 N N . ILE B 1 219 ? 1.685 32.812 6.234 1 93.69 219 ILE B N 1
ATOM 3945 C CA . ILE B 1 219 ? 0.302 32.406 6.422 1 93.69 219 ILE B CA 1
ATOM 3946 C C . ILE B 1 219 ? -0.37 32.219 5.062 1 93.69 219 ILE B C 1
ATOM 3948 O O . ILE B 1 219 ? -1.134 31.25 4.863 1 93.69 219 ILE B O 1
ATOM 3952 N N . VAL B 1 220 ? -0.024 33.094 4.109 1 93.88 220 VAL B N 1
ATOM 3953 C CA . VAL B 1 220 ? -0.601 33.031 2.77 1 93.88 220 VAL B CA 1
ATOM 3954 C C . VAL B 1 220 ? -0.16 31.766 2.064 1 93.88 220 VAL B C 1
ATOM 3956 O O . VAL B 1 220 ? -0.974 31.078 1.436 1 93.88 220 VAL B O 1
ATOM 3959 N N . GLU B 1 221 ? 1.06 31.453 2.17 1 91.56 221 GLU B N 1
ATOM 3960 C CA . GLU B 1 221 ? 1.592 30.25 1.538 1 91.56 221 GLU B CA 1
ATOM 3961 C C . GLU B 1 221 ? 0.966 28.984 2.133 1 91.56 221 GLU B C 1
ATOM 3963 O O . GLU B 1 221 ? 0.63 28.047 1.403 1 91.56 221 GLU B O 1
ATOM 3968 N N . VAL B 1 222 ? 0.839 28.969 3.42 1 94.12 222 VAL B N 1
ATOM 3969 C CA . VAL B 1 222 ? 0.223 27.828 4.102 1 94.12 222 VAL B CA 1
ATOM 3970 C C . VAL B 1 222 ? -1.212 27.656 3.611 1 94.12 222 VAL B C 1
ATOM 3972 O O . VAL B 1 222 ? -1.645 26.531 3.332 1 94.12 222 VAL B O 1
ATOM 3975 N N . ALA B 1 223 ? -1.914 28.75 3.527 1 95.62 223 ALA B N 1
ATOM 3976 C CA . ALA B 1 223 ? -3.293 28.703 3.051 1 95.62 223 ALA B CA 1
ATOM 3977 C C . ALA B 1 223 ? -3.375 28.062 1.67 1 95.62 223 ALA B C 1
ATOM 3979 O O . ALA B 1 223 ? -4.199 27.172 1.44 1 95.62 223 ALA B O 1
ATOM 3980 N N . ILE B 1 224 ? -2.504 28.422 0.799 1 92.69 224 ILE B N 1
ATOM 3981 C CA . ILE B 1 224 ? -2.494 27.938 -0.577 1 92.69 224 ILE B CA 1
ATOM 3982 C C . ILE B 1 224 ? -2.158 26.453 -0.596 1 92.69 224 ILE B C 1
ATOM 3984 O O . ILE B 1 224 ? -2.832 25.656 -1.269 1 92.69 224 ILE B O 1
ATOM 3988 N N . LEU B 1 225 ? -1.211 26.047 0.149 1 91 225 LEU B N 1
ATOM 3989 C CA . LEU B 1 225 ? -0.766 24.672 0.202 1 91 225 LEU B CA 1
ATOM 3990 C C . LEU B 1 225 ? -1.867 23.766 0.749 1 91 225 LEU B C 1
ATOM 3992 O O . LEU B 1 225 ? -1.952 22.594 0.382 1 91 225 LEU B O 1
ATOM 3996 N N . CYS B 1 226 ? -2.67 24.344 1.549 1 95.38 226 CYS B N 1
ATOM 3997 C CA . CYS B 1 226 ? -3.725 23.578 2.188 1 95.38 226 CYS B CA 1
ATOM 3998 C C . CYS B 1 226 ? -5.008 23.625 1.369 1 95.38 226 CYS B C 1
ATOM 4000 O O . CYS B 1 226 ? -6.039 23.078 1.788 1 95.38 226 CYS B O 1
ATOM 4002 N N . GLY B 1 227 ? -5.004 24.281 0.2 1 94.69 227 GLY B N 1
ATOM 4003 C CA . GLY B 1 227 ? -6.117 24.203 -0.732 1 94.69 227 GLY B CA 1
ATOM 4004 C C . GLY B 1 227 ? -7.062 25.391 -0.63 1 94.69 227 GLY B C 1
ATOM 4005 O O . GLY B 1 227 ? -8.188 25.344 -1.137 1 94.69 227 GLY B O 1
ATOM 4006 N N . TYR B 1 228 ? -6.641 26.469 0.048 1 96 228 TYR B N 1
ATOM 4007 C CA . TYR B 1 228 ? -7.477 27.656 0.15 1 96 228 TYR B CA 1
ATOM 4008 C C . TYR B 1 228 ? -7.129 28.672 -0.938 1 96 228 TYR B C 1
ATOM 4010 O O . TYR B 1 228 ? -5.949 28.891 -1.229 1 96 228 TYR B O 1
ATOM 4018 N N . ASN B 1 229 ? -8.172 29.172 -1.535 1 92.06 229 ASN B N 1
ATOM 4019 C CA . ASN B 1 229 ? -7.977 30.234 -2.523 1 92.06 229 ASN B CA 1
ATOM 4020 C C . ASN B 1 229 ? -8.086 31.609 -1.893 1 92.06 229 ASN B C 1
ATOM 4022 O O . ASN B 1 229 ? -7.762 32.625 -2.529 1 92.06 229 ASN B O 1
ATOM 4026 N N . ASN B 1 230 ? -8.492 31.703 -0.727 1 93.94 230 ASN B N 1
ATOM 4027 C CA . ASN B 1 230 ? -8.695 32.938 0.028 1 93.94 230 ASN B CA 1
ATOM 4028 C C . ASN B 1 230 ? -8.125 32.812 1.438 1 93.94 230 ASN B C 1
ATOM 4030 O O . ASN B 1 230 ? -8.633 32.062 2.264 1 93.94 230 ASN B O 1
ATOM 4034 N N . VAL B 1 231 ? -7.195 33.656 1.729 1 95.81 231 VAL B N 1
ATOM 4035 C CA . VAL B 1 231 ? -6.48 33.625 3.002 1 95.81 231 VAL B CA 1
ATOM 4036 C C . VAL B 1 231 ? -7.43 33.969 4.141 1 95.81 231 VAL B C 1
ATOM 4038 O O . VAL B 1 231 ? -7.324 33.438 5.242 1 95.81 231 VAL B O 1
ATOM 4041 N N . GLU B 1 232 ? -8.32 34.875 3.875 1 96.38 232 GLU B N 1
ATOM 4042 C CA . GLU B 1 232 ? -9.281 35.25 4.902 1 96.38 232 GLU B CA 1
ATOM 4043 C C . GLU B 1 232 ? -10.156 34.062 5.305 1 96.38 232 GLU B C 1
ATOM 4045 O O . GLU B 1 232 ? -10.438 33.875 6.488 1 96.38 232 GLU B O 1
ATOM 4050 N N . HIS B 1 233 ? -10.539 33.375 4.277 1 96.19 233 HIS B N 1
ATOM 4051 C CA . HIS B 1 233 ? -11.336 32.188 4.539 1 96.19 233 HIS B CA 1
ATOM 4052 C C . HIS B 1 233 ? -10.555 31.172 5.363 1 96.19 233 HIS B C 1
ATOM 4054 O O . HIS B 1 233 ? -11.102 30.562 6.285 1 96.19 233 HIS B O 1
ATOM 4060 N N . PHE B 1 234 ? -9.328 30.969 5.039 1 97.56 234 PHE B N 1
ATOM 4061 C CA . PHE B 1 234 ? -8.445 30.078 5.785 1 97.56 234 PHE B CA 1
ATOM 4062 C C . PHE B 1 234 ? -8.359 30.5 7.246 1 97.56 234 PHE B C 1
ATOM 4064 O O . PHE B 1 234 ? -8.578 29.703 8.148 1 97.56 234 PHE B O 1
ATOM 4071 N N . CYS B 1 235 ? -8.094 31.734 7.414 1 97.31 235 CYS B N 1
ATOM 4072 C CA . CYS B 1 235 ? -7.914 32.25 8.766 1 97.31 235 CYS B CA 1
ATOM 4073 C C . CYS B 1 235 ? -9.18 32.062 9.594 1 97.31 235 CYS B C 1
ATOM 4075 O O . CYS B 1 235 ? -9.109 31.688 10.766 1 97.31 235 CYS B O 1
ATOM 4077 N N . ARG B 1 236 ? -10.258 32.312 9.062 1 97.06 236 ARG B N 1
ATOM 4078 C CA . ARG B 1 236 ? -11.531 32.188 9.758 1 97.06 236 ARG B CA 1
ATOM 4079 C C . ARG B 1 236 ? -11.773 30.734 10.156 1 97.06 236 ARG B C 1
ATOM 4081 O O . ARG B 1 236 ? -12.117 30.453 11.312 1 97.06 236 ARG B O 1
ATOM 4088 N N . GLN B 1 237 ? -11.594 29.828 9.234 1 96.56 237 GLN B N 1
ATOM 4089 C CA . GLN B 1 237 ? -11.828 28.422 9.508 1 96.56 237 GLN B CA 1
ATOM 4090 C C . GLN B 1 237 ? -10.812 27.875 10.508 1 96.56 237 GLN B C 1
ATOM 4092 O O . GLN B 1 237 ? -11.156 27.047 11.359 1 96.56 237 GLN B O 1
ATOM 4097 N N . PHE B 1 238 ? -9.586 28.266 10.305 1 97.62 238 PHE B N 1
ATOM 4098 C CA . PHE B 1 238 ? -8.555 27.844 11.242 1 97.62 238 PHE B CA 1
ATOM 4099 C C . PHE B 1 238 ? -8.922 28.219 12.672 1 97.62 238 PHE B C 1
ATOM 4101 O O . PHE B 1 238 ? -8.844 27.406 13.578 1 97.62 238 PHE B O 1
ATOM 4108 N N . LYS B 1 239 ? -9.375 29.422 12.852 1 96.88 239 LYS B N 1
ATOM 4109 C CA . LYS B 1 239 ? -9.766 29.906 14.164 1 96.88 239 LYS B CA 1
ATOM 4110 C C . LYS B 1 239 ? -10.984 29.156 14.695 1 96.88 239 LYS B C 1
ATOM 4112 O O . LYS B 1 239 ? -11.055 28.828 15.875 1 96.88 239 LYS B O 1
ATOM 4117 N N . GLN B 1 240 ? -11.898 28.984 13.898 1 96.56 240 GLN B N 1
ATOM 4118 C CA . GLN B 1 240 ? -13.117 28.266 14.281 1 96.56 240 GLN B CA 1
ATOM 4119 C C . GLN B 1 240 ? -12.797 26.859 14.789 1 96.56 240 GLN B C 1
ATOM 4121 O O . GLN B 1 240 ? -13.383 26.406 15.773 1 96.56 240 GLN B O 1
ATOM 4126 N N . VAL B 1 241 ? -11.867 26.234 14.125 1 95.25 241 VAL B N 1
ATOM 4127 C CA . VAL B 1 241 ? -11.57 24.828 14.422 1 95.25 241 VAL B CA 1
ATOM 4128 C C . VAL B 1 241 ? -10.617 24.75 15.609 1 95.25 241 VAL B C 1
ATOM 4130 O O . VAL B 1 241 ? -10.758 23.875 16.469 1 95.25 241 VAL B O 1
ATOM 4133 N N . THR B 1 242 ? -9.641 25.641 15.727 1 93.88 242 THR B N 1
ATOM 4134 C CA . THR B 1 242 ? -8.562 25.484 16.703 1 93.88 242 THR B CA 1
ATOM 4135 C C . THR B 1 242 ? -8.758 26.438 17.875 1 93.88 242 THR B C 1
ATOM 4137 O O . THR B 1 242 ? -8.156 26.25 18.938 1 93.88 242 THR B O 1
ATOM 4140 N N . GLY B 1 243 ? -9.477 27.516 17.641 1 94.62 243 GLY B N 1
ATOM 4141 C CA . GLY B 1 243 ? -9.648 28.547 18.672 1 94.62 243 GLY B CA 1
ATOM 4142 C C . GLY B 1 243 ? -8.594 29.625 18.594 1 94.62 243 GLY B C 1
ATOM 4143 O O . GLY B 1 243 ? -8.68 30.625 19.312 1 94.62 243 GLY B O 1
ATOM 4144 N N . TYR B 1 244 ? -7.621 29.484 17.719 1 94.44 244 TYR B N 1
ATOM 4145 C CA . TYR B 1 244 ? -6.547 30.453 17.547 1 94.44 244 TYR B CA 1
ATOM 4146 C C . TYR B 1 244 ? -6.445 30.906 16.094 1 94.44 244 TYR B C 1
ATOM 4148 O O . TYR B 1 244 ? -6.789 30.156 15.172 1 94.44 244 TYR B O 1
ATOM 4156 N N . THR B 1 245 ? -6.016 32.125 15.93 1 95.12 245 THR B N 1
ATOM 4157 C CA . THR B 1 245 ? -5.605 32.5 14.586 1 95.12 245 THR B CA 1
ATOM 4158 C C . THR B 1 245 ? -4.324 31.781 14.18 1 95.12 245 THR B C 1
ATOM 4160 O O . THR B 1 245 ? -3.549 31.359 15.031 1 95.12 245 THR B O 1
ATOM 4163 N N . PRO B 1 246 ? -4.141 31.625 12.867 1 94.56 246 PRO B N 1
ATOM 4164 C CA . PRO B 1 246 ? -2.898 30.984 12.43 1 94.56 246 PRO B CA 1
ATOM 4165 C C . PRO B 1 246 ? -1.653 31.641 13.016 1 94.56 246 PRO B C 1
ATOM 4167 O O . PRO B 1 246 ? -0.724 30.953 13.438 1 94.56 246 PRO B O 1
ATOM 4170 N N . GLY B 1 247 ? -1.566 32.969 13.016 1 91.31 247 GLY B N 1
ATOM 4171 C CA . GLY B 1 247 ? -0.44 33.688 13.586 1 91.31 247 GLY B CA 1
ATOM 4172 C C . GLY B 1 247 ? -0.213 33.375 15.055 1 91.31 247 GLY B C 1
ATOM 4173 O O . GLY B 1 247 ? 0.915 33.094 15.469 1 91.31 247 GLY B O 1
ATOM 4174 N N . LYS B 1 248 ? -1.223 33.438 15.844 1 91.38 248 LYS B N 1
ATOM 4175 C CA . LYS B 1 248 ? -1.13 33.125 17.281 1 91.38 248 LYS B CA 1
ATOM 4176 C C . LYS B 1 248 ? -0.744 31.672 17.516 1 91.38 248 LYS B C 1
ATOM 4178 O O . LYS B 1 248 ? 0.006 31.375 18.438 1 91.38 248 LYS B O 1
ATOM 4183 N N . PHE B 1 249 ? -1.347 30.906 16.688 1 91.38 249 PHE B N 1
ATOM 4184 C CA . PHE B 1 249 ? -1.028 29.484 16.797 1 91.38 249 PHE B CA 1
ATOM 4185 C C . PHE B 1 249 ? 0.464 29.25 16.594 1 91.38 249 PHE B C 1
ATOM 4187 O O . PHE B 1 249 ? 1.078 28.469 17.328 1 91.38 249 PHE B O 1
ATOM 4194 N N . ARG B 1 250 ? 0.981 29.797 15.586 1 87.81 250 ARG B N 1
ATOM 4195 C CA . ARG B 1 250 ? 2.406 29.688 15.289 1 87.81 250 ARG B CA 1
ATOM 4196 C C . ARG B 1 250 ? 3.244 30.172 16.469 1 87.81 250 ARG B C 1
ATOM 4198 O O . ARG B 1 250 ? 4.238 29.547 16.828 1 87.81 250 ARG B O 1
ATOM 4205 N N . ASP B 1 251 ? 2.855 31.297 17.094 1 83.5 251 ASP B N 1
ATOM 4206 C CA . ASP B 1 251 ? 3.574 31.891 18.219 1 83.5 251 ASP B CA 1
ATOM 4207 C C . ASP B 1 251 ? 3.523 30.969 19.453 1 83.5 251 ASP B C 1
ATOM 4209 O O . ASP B 1 251 ? 4.492 30.891 20.203 1 83.5 251 ASP B O 1
ATOM 4213 N N . HIS B 1 252 ? 2.41 30.359 19.688 1 75.62 252 HIS B N 1
ATOM 4214 C CA . HIS B 1 252 ? 2.24 29.453 20.812 1 75.62 252 HIS B CA 1
ATOM 4215 C C . HIS B 1 252 ? 3.061 28.188 20.625 1 75.62 252 HIS B C 1
ATOM 4217 O O . HIS B 1 252 ? 3.596 27.641 21.594 1 75.62 252 HIS B O 1
ATOM 4223 N N . ALA B 1 253 ? 3.031 27.766 19.531 1 63.44 253 ALA B N 1
ATOM 4224 C CA . ALA B 1 253 ? 3.803 26.562 19.234 1 63.44 253 ALA B CA 1
ATOM 4225 C C . 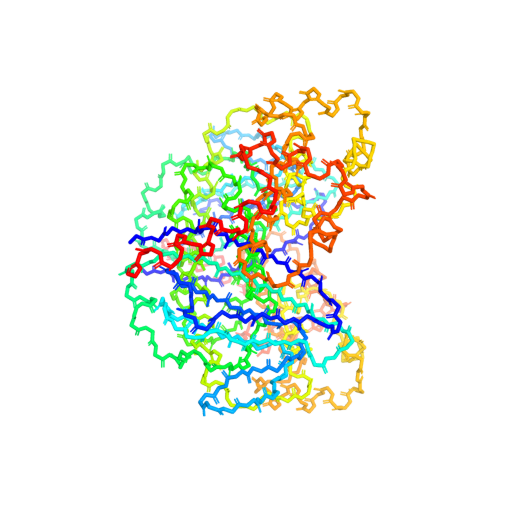ALA B 1 253 ? 5.297 26.812 19.422 1 63.44 253 ALA B C 1
ATOM 4227 O O . ALA B 1 253 ? 6.016 25.938 19.922 1 63.44 253 ALA B O 1
ATOM 4228 N N . VAL B 1 254 ? 5.664 27.938 18.969 1 58.16 254 VAL B N 1
ATOM 4229 C CA . VAL B 1 254 ? 7.059 28.328 19.156 1 58.16 254 VAL B CA 1
ATOM 4230 C C . VAL B 1 254 ? 7.371 28.453 20.641 1 58.16 254 VAL B C 1
ATOM 4232 O O . VAL B 1 254 ? 8.43 28.016 21.094 1 58.16 254 VAL B O 1
ATOM 4235 N N . ASN B 1 255 ? 6.316 28.953 21.312 1 53.81 255 ASN B N 1
ATOM 4236 C CA . ASN B 1 255 ? 6.531 29.156 22.75 1 53.81 255 ASN B CA 1
ATOM 4237 C C . ASN B 1 255 ? 6.391 27.844 23.531 1 53.81 255 ASN B C 1
ATOM 4239 O O . ASN B 1 255 ? 7.066 27.641 24.531 1 53.81 255 ASN B O 1
ATOM 4243 N N . SER B 1 256 ? 5.445 27.031 23.141 1 49.22 256 SER B N 1
ATOM 4244 C CA . SER B 1 256 ? 5.336 25.734 23.812 1 49.22 256 SER B CA 1
ATOM 4245 C C . SER B 1 256 ? 6.535 24.844 23.5 1 49.22 256 SER B C 1
ATOM 4247 O O . SER B 1 256 ? 6.875 23.969 24.297 1 49.22 256 SER B O 1
ATOM 4249 N N . SER B 1 257 ? 6.949 24.953 22.391 1 47.59 257 SER B N 1
ATOM 4250 C CA . SER B 1 257 ? 8.211 24.281 22.109 1 47.59 257 SER B CA 1
ATOM 4251 C C . SER B 1 257 ? 9.359 24.906 22.906 1 47.59 257 SER B C 1
ATOM 4253 O O . SER B 1 257 ? 10.336 24.219 23.219 1 47.59 257 SER B O 1
ATOM 4255 N N . ILE B 1 258 ? 9.344 26.234 23.25 1 39.84 258 ILE B N 1
ATOM 4256 C CA . ILE B 1 258 ? 10.289 26.938 24.094 1 39.84 258 ILE B CA 1
ATOM 4257 C C . ILE B 1 258 ? 9.992 26.641 25.562 1 39.84 258 ILE B C 1
ATOM 4259 O O . ILE B 1 258 ? 10.906 26.516 26.391 1 39.84 258 ILE B O 1
ATOM 4263 N N . LEU B 1 259 ? 8.781 26.656 26.094 1 35.19 259 LEU B N 1
ATOM 4264 C CA . LEU B 1 259 ? 8.531 26.484 27.516 1 35.19 259 LEU B CA 1
ATOM 4265 C C . LEU B 1 259 ? 8.828 25.062 27.969 1 35.19 259 LEU B C 1
ATOM 4267 O O . LEU B 1 259 ? 8.898 24.781 29.172 1 35.19 259 LEU B O 1
ATOM 4271 N N . SER B 1 260 ? 8.664 24.141 27.203 1 32.78 260 SER B N 1
ATOM 4272 C CA . SER B 1 260 ? 9.117 22.891 27.781 1 32.78 260 SER B CA 1
ATOM 4273 C C . SER B 1 260 ? 10.641 22.828 27.859 1 32.78 260 SER B C 1
ATOM 4275 O O . SER B 1 260 ? 11.203 21.781 28.203 1 32.78 260 SER B O 1
ATOM 4277 N N . CYS B 1 261 ? 11.273 23.859 27.531 1 27.64 261 CYS B N 1
ATOM 4278 C CA . CYS B 1 261 ? 12.641 23.953 28.031 1 27.64 261 CYS B CA 1
ATOM 4279 C C . CYS B 1 261 ? 12.672 24.625 29.406 1 27.64 261 CYS B C 1
ATOM 4281 O O . CYS B 1 261 ? 11.93 25.578 29.656 1 27.64 261 CYS B O 1
#

pLDDT: mean 92.43, std 10.49, range [27.19, 98.69]

Secondary structure (DSSP, 8-state):
-EEEEEEEEEEEEETT-EEEETT--SSEEEEEESS-EEEEETTEEEEE-SSEEEEE-TT--EEEEE-SSEEEEEEEEEEE--HHHHT--SPTT--EE-S-HHHHHHHHHHHHHHHHS--TTHHHHHHHHHHHHHHHHHHHHT-----TTHHHHHHHHHHHHH-TTS---HHHHHHHTTS-HHHHHHHHHHHHSS-HHHHHHHHHHHHHHHHHHH----HHHHHHHTT-S-HHHHHHHHHHHHSS-HHHHHHHHHHHHHHT-/-EEEEEEEEEEEEETT-EEEETT--SSEEEEEESS-EEEEETTEEEEE-SSEEEEE-TT--EEEEE-SSEEEEEEEEEEE--HHHHT--SPTT--EE-S-HHHHHHHHHHHHHHHHS--TTHHHHHHHHHHHHHHHHHHHHT-----TTHHHHHHHHHHHHH-TTS---HHHHHHHTTS-HHHHHHHHHHHHSS-HHHHHHHHHHHHHHHHHHH----HHHHHHHTT-S-HHHHHHHHHHHHSS-HHHHHHHHHHHHHHT-

Radius of gyration: 25.0 Å; Cα contacts (8 Å, |Δi|>4): 900; chains: 2; bounding box: 55×75×56 Å